Protein 1E5P (pdb70)

CATH classification: 2.40.128.20

Foldseek 3Di:
DQLQFDFKWWFKDFKQPLQLQDQVHQPVKTWGGDHADDSNQKKTWIWDQDPNHTDIDMWMWGADPVGWTWTAGQAIKTKHFPDDDNFKTWMWIWGHPVPDIMIIIIMGPQDHDDPVRVVVVVVVCVVRVTDPVRMDGSSVVPPDDD/DLQWDFKWWFKDFKQPLQLCDQVHQNPWTWGTDDADDNNQKKTWIWHADPNRTDIDMWMWGADPVQWTWTAGQAIKTKHFPDDDNFKTWMWIWGHPVPDIMIIIIMGPDDHQDPVSVVVVVVVCVVGVTDPVRMDRCPVSPPDDD/DQWDFKFWFKDFKQPLQCCDQQHQNVWTWTTDDAPDVNQKWTWTWHQHPNRTDIDIWMWGADPVQWTWTDGQAIKTKHFPDDDPFKTWMWIWGHPVPDIMTIIIIGPDDHQDPVSVVVVVVVCVVGVTDPVRMGRCPVVPPDDD/DPLQWFFKWWFKDFKQPLQCQPQPHQPVWTWTGDHADPSNQKKTWIWHQDPNHTDIDMWMWGADPVQWTWIAGQAIKTKHFPDDDNFKTWMWMWGHPVPDIMIIIIMGPQDHDDPVRVVVVVVVCVVGVTDPVRMDGNSVPPDDDD

Radius of gyration: 29.04 Å; Cα contacts (8 Å, |Δi|>4): 1253; chains: 4; bounding box: 62×61×69 Å

Solvent-accessible surface area: 28794 Å² total

B-factor: mean 30.27, std 10.99, range [14.24, 90.02]

Nearest PDB structures (foldseek):
  1e5p-assembly3_C  TM=9.994E-01  e=6.765E-25  Mesocricetus auratus
  3fiq-assembly1_A  TM=9.702E-01  e=1.154E-17  Rattus norvegicus
  1bj7-assembly1_A  TM=9.578E-01  e=1.195E-15  Bos taurus
  1gm6-assembly1_A  TM=9.105E-01  e=5.121E-13  Sus scrofa
  1pbo-assembly1_B  TM=7.123E-01  e=6.371E-13  Bos taurus

Secondary structure (DSSP, 8-state):
-GGG-EE-EEEEEE-SSGGGTSTT-TT--EEEEE---TTTT--EEEEEEETTEEEEEEE--EEBTTS-EEEESSSEEEEEEEEE-SSEEEEEEE--TTS-----EEEESSSPPPHHHHHHHHHHHHHTT--GGGEEE-GGG--S--/-TT-EE-EEEEEE-SSGGGTSTT-TT--EEEEE---TTTT--EEEEEEETTEEEEEEE--EE-TTS-EEEESSSEEEEEEEEE-SSEEEEEEE--TT------EEEESSSPPPHHHHHHHHHHHHHTT--GGGEEE-GGG--SB-/---EE-EEEEEE-SSGGGTSTT-TT--EEEEE---TTTT--EEEEEEETTEEEEEEE--EE-TTS-EEEESSSEEEEEEEEE-SSEEEEEEE--TT------EEEESSSPPPHHHHHHHHHHHHHTT--GGGEEE-GGG--S--/--S--EE-EEEEEE-SSGGGTSTT-TT--EEEEE---TTTT--EEEEEEETTEEEEEEE--EE-TTS-EEEESSSEEEEEEEEE-SSEEEEEEE--TTS-----EEEESSPPPPHHHHHHHHHHHHHTT--GGGEEE-GGG--S--

InterPro domains:
  IPR000566 Lipocalin/cytosolic fatty-acid binding domain [PF00061] (23-162)
  IPR002345 Lipocalin [PTHR11430] (5-160)
  IPR002448 Lipocalin, OBP-like [PR01173] (22-39)
  IPR002448 Lipocalin, OBP-like [PR01173] (41-52)
  IPR002448 Lipocalin, OBP-like [PR01173] (61-68)
  IPR002448 Lipocalin, OBP-like [PR01173] (88-98)
  IPR002448 Lipocalin, OBP-like [PR01173] (148-166)
  IPR012674 Calycin [G3DSA:2.40.128.20] (17-167)
  IPR012674 Calycin [SSF50814] (19-167)
  IPR022272 Lipocalin family conserved site [PS00213] (18-29)

Sequence (581 aa):
FAELQGKWYTIVIAADNLEKIEEGGPLRFYFRHIDCYKNCSEEITFYVITNNQCSKTTVIGYLKGNGTYETQFEGNNIFQPLYITSDKIFFTNKNDRAGQETNIVVAGKGNALTPEENEILVQFAHEKKIPVENILNILATDTCPEAELQGKWYTIVIAADNLEKIEEGGPLRFYFRHIDCYKNCSEEITFYVITNNQCSKTTVIGYLKGNGTYETQFEGNNIFQPLYITSDKIFFTNKNDRAGQETNIVVAGKGNALTPEENEILVQFAHEKKIPVENILNILATDTCPEELQGKWYTIVIAADNLEKIEEGGPLRFYFRHIDCYKNCSEEITFYVITNNQCSKTTVIGYLKGNGTYETQFEGNNIFQPLYITSDKIFFTNKNDRAGQETNIVVAGKGNALTPEENEILVQFAHEKKIPVENILNILATDTCPEFAELQGKWYTIVIAADNLEKIEEGGPLRFYFRHIDCYKNCSEEITFYVITNNQCSKTTVIGYLKGNGTYETQFEGNNIFQPLYITSDKIFFTNKNDRAGQETNIVVAGKGNALTPEENEILVQFAHEKKIPVENILNILATDTCPE

Structure (mmCIF, N/CA/C/O backbone):
data_1E5P
#
_entry.id   1E5P
#
_cell.length_a   64.050
_cell.length_b   48.920
_cell.length_c   123.547
_cell.angle_alpha   90.00
_cell.angle_beta   102.63
_cell.angle_gamma   90.00
#
_symmetry.space_group_name_H-M   'P 1 21 1'
#
loop_
_entity.id
_entity.type
_entity.pdbx_description
1 polymer APHRODISIN
2 water water
#
loop_
_atom_site.group_PDB
_atom_site.id
_atom_site.type_symbol
_atom_site.label_atom_id
_atom_site.label_alt_id
_atom_site.label_comp_id
_atom_site.label_asym_id
_atom_site.label_entity_id
_atom_site.label_seq_id
_atom_site.pdbx_PDB_ins_code
_atom_site.Cartn_x
_atom_site.Cartn_y
_atom_site.Cartn_z
_atom_site.occupancy
_atom_site.B_iso_or_equiv
_atom_site.auth_seq_id
_atom_site.auth_comp_id
_atom_site.auth_asym_id
_atom_site.auth_atom_id
_atom_site.pdbx_PDB_model_num
ATOM 1 N N . PHE A 1 3 ? -38.591 33.328 32.029 1.00 39.03 3 PHE A N 1
ATOM 2 C CA . PHE A 1 3 ? -39.286 33.050 33.328 1.00 38.39 3 PHE A CA 1
ATOM 3 C C . PHE A 1 3 ? -40.237 31.880 33.197 1.00 37.85 3 PHE A C 1
ATOM 4 O O A PHE A 1 3 ? -40.841 31.402 34.151 0.70 35.99 3 PHE A O 1
ATOM 12 N N . ALA A 1 4 ? -40.317 31.327 31.976 1.00 38.62 4 ALA A N 1
ATOM 13 C CA . ALA A 1 4 ? -41.186 30.164 31.740 1.00 38.91 4 ALA A CA 1
ATOM 14 C C . ALA A 1 4 ? -40.662 28.920 32.448 1.00 38.53 4 ALA A C 1
ATOM 15 O O . ALA A 1 4 ? -41.398 27.952 32.687 1.00 38.27 4 ALA A O 1
ATOM 17 N N . GLU A 1 5 ? -39.409 28.950 32.882 1.00 38.04 5 GLU A N 1
ATOM 18 C CA . GLU A 1 5 ? -38.721 27.903 33.602 1.00 38.77 5 GLU A CA 1
ATOM 19 C C . GLU A 1 5 ? -39.169 27.833 35.064 1.00 37.41 5 GLU A C 1
ATOM 20 O O . GLU A 1 5 ? -38.690 27.010 35.846 1.00 38.44 5 GLU A O 1
ATOM 26 N N . LEU A 1 6 ? -40.074 28.724 35.431 1.00 35.70 6 LEU A N 1
ATOM 27 C CA . LEU A 1 6 ? -40.604 28.798 36.781 1.00 34.00 6 LEU A CA 1
ATOM 28 C C . LEU A 1 6 ? -41.735 27.809 37.010 1.00 33.20 6 LEU A C 1
ATOM 29 O O . LEU A 1 6 ? -41.999 27.428 38.166 1.00 32.81 6 LEU A O 1
ATOM 34 N N . GLN A 1 7 ? -42.424 27.359 35.984 1.00 32.12 7 GLN A N 1
ATOM 35 C CA . GLN A 1 7 ? -43.556 26.445 36.096 1.00 31.91 7 GLN A CA 1
ATOM 36 C C . GLN A 1 7 ? -43.271 25.069 36.665 1.00 31.23 7 GLN A C 1
ATOM 37 O O . GLN A 1 7 ? -42.305 24.414 36.252 1.00 32.51 7 GLN A O 1
ATOM 43 N N . GLY A 1 8 ? -44.086 24.589 37.620 1.00 28.47 8 GLY A N 1
ATOM 44 C CA . GLY A 1 8 ? -43.958 23.272 38.189 1.00 25.08 8 GLY A CA 1
ATOM 45 C C . GLY A 1 8 ? -44.086 23.189 39.708 1.00 23.29 8 GLY A C 1
ATOM 46 O O . GLY A 1 8 ? -44.426 24.162 40.368 1.00 21.45 8 GLY A O 1
ATOM 47 N N . LYS A 1 9 ? -43.872 21.995 40.238 1.00 23.13 9 LYS A N 1
ATOM 48 C CA . LYS A 1 9 ? -43.938 21.741 41.681 1.00 22.88 9 LYS A CA 1
ATOM 49 C C . LYS A 1 9 ? -42.641 22.241 42.321 1.00 21.21 9 LYS A C 1
ATOM 50 O O . LYS A 1 9 ? -41.536 22.086 41.799 1.00 21.29 9 LYS A O 1
ATOM 56 N N . TRP A 1 10 ? -42.783 22.961 43.441 1.00 19.25 10 TRP A N 1
ATOM 57 C CA . TRP A 1 10 ? -41.624 23.501 44.141 1.00 18.81 10 TRP A CA 1
ATOM 58 C C . TRP A 1 10 ? -41.918 23.531 45.658 1.00 19.25 10 TRP A C 1
ATOM 59 O O . TRP A 1 10 ? -43.085 23.620 46.037 1.00 19.24 10 TRP A O 1
ATOM 70 N N . TYR A 1 11 ? -40.843 23.437 46.421 1.00 19.76 11 TYR A N 1
ATOM 71 C CA . TYR A 1 11 ? -40.895 23.543 47.872 1.00 19.70 11 TYR A CA 1
ATOM 72 C C . TYR A 1 11 ? -39.955 24.665 48.321 1.00 20.03 11 TYR A C 1
ATOM 73 O O . TYR A 1 11 ? -39.012 24.991 47.625 1.00 19.82 11 TYR A O 1
ATOM 82 N N . THR A 1 12 ? -40.240 25.283 49.472 1.00 19.24 12 THR A N 1
ATOM 83 C CA . THR A 1 12 ? -39.294 26.270 50.006 1.00 18.59 12 THR A CA 1
ATOM 84 C C . THR A 1 12 ? -38.169 25.508 50.722 1.00 19.01 12 THR A C 1
ATOM 85 O O . THR A 1 12 ? -38.447 24.692 51.618 1.00 19.24 12 THR A O 1
ATOM 89 N N . ILE A 1 13 ? -36.936 25.754 50.272 1.00 18.73 13 ILE A N 1
ATOM 90 C CA . ILE A 1 13 ? -35.811 25.067 50.928 1.00 19.91 13 ILE A CA 1
ATOM 91 C C . ILE A 1 13 ? -35.228 25.989 52.001 1.00 19.97 13 ILE A C 1
ATOM 92 O O . ILE A 1 13 ? -35.028 25.584 53.153 1.00 21.65 13 ILE A O 1
ATOM 97 N N . VAL A 1 14 ? -34.918 27.221 51.624 1.00 19.80 14 VAL A N 1
ATOM 98 C CA . VAL A 1 14 ? -34.329 28.178 52.582 1.00 20.22 14 VAL A CA 1
ATOM 99 C C . VAL A 1 14 ? -34.933 29.555 52.341 1.00 19.74 14 VAL A C 1
ATOM 100 O O . VAL A 1 14 ? -35.350 29.865 51.219 1.00 20.52 14 VAL A O 1
ATOM 106 N N . ILE A 1 15 ? -35.015 30.377 53.392 1.00 19.51 15 ILE A N 1
ATOM 107 C CA . ILE A 1 15 ? -35.418 31.749 53.275 1.00 19.70 15 ILE A CA 1
ATOM 108 C C . ILE A 1 15 ? -34.426 32.587 54.119 1.00 19.64 15 ILE A C 1
ATOM 109 O O . ILE A 1 15 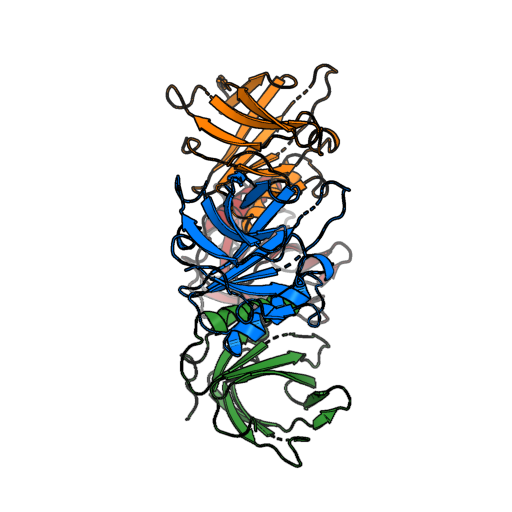? -34.123 32.096 55.218 1.00 19.51 15 ILE A O 1
ATOM 114 N N . ALA A 1 16 ? -33.941 33.662 53.577 1.00 19.03 16 ALA A N 1
ATOM 115 C CA . ALA A 1 16 ? -33.056 34.575 54.326 1.00 19.99 16 ALA A CA 1
ATOM 116 C C . ALA A 1 16 ? -33.710 35.954 54.345 1.00 19.72 16 ALA A C 1
ATOM 117 O O . ALA A 1 16 ? -34.303 36.340 53.326 1.00 20.30 16 ALA A O 1
ATOM 119 N N . ALA A 1 17 ? -33.658 36.702 55.439 1.00 18.60 17 ALA A N 1
ATOM 120 C CA . ALA A 1 17 ? -34.285 38.022 55.454 1.00 19.67 17 ALA A CA 1
ATOM 121 C C . ALA A 1 17 ? -33.513 38.958 56.391 1.00 20.69 17 ALA A C 1
ATOM 122 O O . ALA A 1 17 ? -32.975 38.480 57.399 1.00 21.60 17 ALA A O 1
ATOM 124 N N . ASP A 1 18 ? -33.574 40.243 56.079 1.00 21.10 18 ASP A N 1
ATOM 125 C CA . ASP A 1 18 ? -32.900 41.220 56.972 1.00 21.71 18 ASP A CA 1
ATOM 126 C C . ASP A 1 18 ? -33.687 41.415 58.248 1.00 21.84 18 ASP A C 1
ATOM 127 O O A ASP A 1 18 ? -33.070 41.736 59.299 0.50 20.60 18 ASP A O 1
ATOM 132 N N . ASN A 1 19 ? -35.002 41.254 58.259 1.00 21.63 19 ASN A N 1
ATOM 133 C CA . ASN A 1 19 ? -35.833 41.340 59.476 1.00 21.67 19 ASN A CA 1
ATOM 134 C C . ASN A 1 19 ? -36.184 39.906 59.831 1.00 22.04 19 ASN A C 1
ATOM 135 O O . ASN A 1 19 ? -37.157 39.297 59.370 1.00 22.06 19 ASN A O 1
ATOM 140 N N . LEU A 1 20 ? -35.373 39.296 60.699 1.00 22.06 20 LEU A N 1
ATOM 141 C CA . LEU A 1 20 ? -35.485 37.854 60.952 1.00 22.65 20 LEU A CA 1
ATOM 142 C C . LEU A 1 20 ? -36.808 37.410 61.493 1.00 21.84 20 LEU A C 1
ATOM 143 O O . LEU A 1 20 ? -37.314 36.318 61.138 1.00 22.35 20 LEU A O 1
ATOM 148 N N . GLU A 1 21 ? -37.473 38.238 62.319 1.00 20.93 21 GLU A N 1
ATOM 149 C CA . GLU A 1 21 ? -38.735 37.830 62.902 1.00 22.55 21 GLU A CA 1
ATOM 150 C C . GLU A 1 21 ? -39.798 37.570 61.833 1.00 21.84 21 GLU A C 1
ATOM 151 O O . GLU A 1 21 ? -40.721 36.806 62.081 1.00 22.39 21 GLU A O 1
ATOM 157 N N . LYS A 1 22 ? -39.657 38.176 60.652 1.00 21.04 22 LYS A N 1
ATOM 158 C CA . LYS A 1 22 ? -40.652 37.959 59.600 1.00 20.43 22 LYS A CA 1
ATOM 159 C C . LYS A 1 22 ? -40.681 36.527 59.073 1.00 20.63 22 LYS A C 1
ATOM 160 O O . LYS A 1 22 ? -41.707 36.072 58.524 1.00 20.76 22 LYS A O 1
ATOM 166 N N . ILE A 1 23 ? -39.566 35.807 59.198 1.00 18.75 23 ILE A N 1
ATOM 167 C CA . ILE A 1 23 ? -39.443 34.481 58.599 1.00 19.03 23 ILE A CA 1
ATOM 168 C C . ILE A 1 23 ? -39.260 33.356 59.600 1.00 19.84 23 ILE A C 1
ATOM 169 O O . ILE A 1 23 ? -39.168 32.180 59.209 1.00 19.02 23 ILE A O 1
ATOM 174 N N . GLU A 1 24 ? -39.174 33.726 60.893 1.00 20.79 24 GLU A N 1
ATOM 175 C CA . GLU A 1 24 ? -39.129 32.634 61.889 1.00 21.99 24 GLU A CA 1
ATOM 176 C C . GLU A 1 24 ? -40.517 32.026 62.052 1.00 21.57 24 GLU A C 1
ATOM 177 O O . GLU A 1 24 ? -41.499 32.505 61.477 1.00 21.68 24 GLU A O 1
ATOM 185 N N . GLU A 1 25 ? -40.606 30.939 62.815 1.00 22.23 25 GLU A N 1
ATOM 186 C CA . GLU A 1 25 ? -41.924 30.349 63.100 1.00 24.59 25 GLU A CA 1
ATOM 187 C C . GLU A 1 25 ? -42.808 31.471 63.679 1.00 25.46 25 GLU A C 1
ATOM 188 O O A GLU A 1 25 ? -42.376 32.244 64.516 0.50 24.61 25 GLU A O 1
ATOM 194 N N . GLY A 1 26 ? -44.021 31.578 63.169 1.00 27.91 26 GLY A N 1
ATOM 195 C CA . GLY A 1 26 ? -44.964 32.590 63.593 1.00 27.33 26 GLY A CA 1
ATOM 196 C C . GLY A 1 26 ? -44.943 33.840 62.725 1.00 25.89 26 GLY A C 1
ATOM 197 O O A GLY A 1 26 ? -45.852 34.661 62.773 0.50 24.40 26 GLY A O 1
ATOM 198 N N . GLY A 1 27 ? -43.889 33.963 61.899 1.00 23.89 27 GLY A N 1
ATOM 199 C CA . GLY A 1 27 ? -43.724 35.154 61.079 1.00 21.89 27 GLY A CA 1
ATOM 200 C C . GLY A 1 27 ? -44.592 35.077 59.837 1.00 20.43 27 GLY A C 1
ATOM 201 O O . GLY A 1 27 ? -44.809 34.005 59.284 1.00 21.48 27 GLY A O 1
ATOM 202 N N . PRO A 1 28 ? -45.039 36.228 59.355 1.00 19.64 28 PRO A N 1
ATOM 203 C CA . PRO A 1 28 ? -45.955 36.282 58.234 1.00 19.52 28 PRO A CA 1
ATOM 204 C C . PRO A 1 28 ? -45.341 35.948 56.883 1.00 19.20 28 PRO A C 1
ATOM 205 O O . PRO A 1 28 ? -46.119 35.711 55.948 1.00 20.60 28 PRO A O 1
ATOM 209 N N . LEU A 1 29 ? -44.019 35.970 56.770 1.00 18.09 29 LEU A N 1
ATOM 210 C CA . LEU A 1 29 ? -43.359 35.717 55.475 1.00 17.96 29 LEU A CA 1
ATOM 211 C C . LEU A 1 29 ? -42.669 34.364 55.422 1.00 16.78 29 LEU A C 1
ATOM 212 O O . LEU A 1 29 ? -41.864 34.119 54.524 1.00 16.79 29 LEU A O 1
ATOM 217 N N . ARG A 1 30 ? -42.989 33.495 56.388 1.00 15.74 30 ARG A N 1
ATOM 218 C CA . ARG A 1 30 ? -42.440 32.138 56.377 1.00 17.02 30 ARG A CA 1
ATOM 219 C C . ARG A 1 30 ? -43.417 31.272 55.573 1.00 18.15 30 ARG A C 1
ATOM 220 O O . ARG A 1 30 ? -44.442 30.843 56.060 1.00 20.78 30 ARG A O 1
ATOM 228 N N . PHE A 1 31 ? -43.087 31.075 54.303 1.00 18.41 31 PHE A N 1
ATOM 229 C CA . PHE A 1 31 ? -44.066 30.347 53.478 1.00 18.98 31 PHE A CA 1
ATOM 230 C C . PHE A 1 31 ? -43.414 29.145 52.826 1.00 18.22 31 PHE A C 1
ATOM 231 O O . PHE A 1 31 ? -42.200 29.086 52.590 1.00 18.77 31 PHE A O 1
ATOM 239 N N . TYR A 1 32 ? -44.300 28.179 52.610 1.00 16.28 32 TYR A N 1
ATOM 240 C CA . TYR A 1 32 ? -43.907 26.881 52.102 1.00 16.38 32 TYR A CA 1
ATOM 241 C C . TYR A 1 32 ? -44.500 26.682 50.698 1.00 16.10 32 TYR A C 1
ATOM 242 O O . TYR A 1 32 ? -45.691 26.409 50.553 1.00 15.76 32 TYR A O 1
ATOM 251 N N . PHE A 1 33 ? -43.628 26.856 49.687 1.00 16.44 33 PHE A N 1
ATOM 252 C CA . PHE A 1 33 ? -44.125 26.669 48.321 1.00 16.73 33 PHE A CA 1
ATOM 253 C C . PHE A 1 33 ? -44.747 25.291 48.100 1.00 16.77 33 PHE A C 1
ATOM 254 O O . PHE A 1 33 ? -44.374 24.304 48.727 1.00 16.49 33 PHE A O 1
ATOM 262 N N . ARG A 1 34 ? -45.679 25.250 47.134 1.00 16.82 34 ARG A N 1
ATOM 263 C CA . ARG A 1 34 ? -46.195 23.992 46.618 1.00 17.05 34 ARG A CA 1
ATOM 264 C C . ARG A 1 34 ? -46.148 23.992 45.081 1.00 18.39 34 ARG A C 1
ATOM 265 O O . ARG A 1 34 ? -45.828 22.932 44.519 1.00 19.68 34 ARG A O 1
ATOM 273 N N . HIS A 1 35 ? -46.397 25.123 44.422 1.00 16.83 35 HIS A N 1
ATOM 274 C CA . HIS A 1 35 ? -46.441 25.038 42.939 1.00 18.19 35 HIS A CA 1
ATOM 275 C C . HIS A 1 35 ? -46.412 26.430 42.354 1.00 17.94 35 HIS A C 1
ATOM 276 O O . HIS A 1 35 ? -46.788 27.389 43.035 1.00 17.96 35 HIS A O 1
ATOM 283 N N . ILE A 1 36 ? -45.927 26.546 41.110 1.00 18.10 36 ILE A N 1
ATOM 284 C CA . ILE A 1 36 ? -45.957 27.803 40.392 1.00 18.04 36 ILE A CA 1
ATOM 285 C C . ILE A 1 36 ? -46.573 27.469 39.008 1.00 18.55 36 ILE A C 1
ATOM 286 O O . ILE A 1 36 ? -46.153 26.478 38.428 1.00 20.35 36 ILE A O 1
ATOM 291 N N . ASP A 1 37 ? -47.572 28.240 38.632 1.00 18.98 37 ASP A N 1
ATOM 292 C CA . ASP A 1 37 ? -48.183 28.044 37.287 1.00 20.12 37 ASP A CA 1
ATOM 293 C C . ASP A 1 37 ? -47.957 29.349 36.539 1.00 21.04 37 ASP A C 1
ATOM 294 O O . ASP A 1 37 ? -48.229 30.416 37.097 1.00 22.11 37 ASP A O 1
ATOM 299 N N . CYS A 1 38 ? -47.483 29.258 35.300 1.00 21.43 38 CYS A N 1
ATOM 300 C CA . CYS A 1 38 ? -47.215 30.442 34.496 1.00 22.16 38 CYS A CA 1
ATOM 301 C C . CYS A 1 38 ? -48.280 30.636 33.414 1.00 23.43 38 CYS A C 1
ATOM 302 O O . CYS A 1 38 ? -48.747 29.631 32.869 1.00 24.13 38 CYS A O 1
ATOM 305 N N . TYR A 1 39 ? -48.703 31.874 33.232 1.00 23.06 39 TYR A N 1
ATOM 306 C CA . TYR A 1 39 ? -49.655 32.222 32.187 1.00 24.02 39 TYR A CA 1
ATOM 307 C C . TYR A 1 39 ? -49.111 33.347 31.329 1.00 24.68 39 TYR A C 1
ATOM 308 O O . TYR A 1 39 ? -48.402 34.230 31.806 1.00 24.24 39 TYR A O 1
ATOM 317 N N . LYS A 1 40 ? -49.436 33.339 30.036 1.00 26.21 40 LYS A N 1
ATOM 318 C CA . LYS A 1 40 ? -49.065 34.421 29.115 1.00 28.84 40 LYS A CA 1
ATOM 319 C C . LYS A 1 40 ? -47.551 34.627 29.138 1.00 29.17 40 LYS A C 1
ATOM 320 O O . LYS A 1 40 ? -47.056 35.716 29.457 1.00 28.93 40 LYS A O 1
ATOM 326 N N . ASN A 1 41 ? -46.741 33.655 28.692 1.00 30.44 41 ASN A N 1
ATOM 327 C CA . ASN A 1 41 ? -45.271 33.661 28.698 1.00 32.51 41 ASN A CA 1
ATOM 328 C C . ASN A 1 41 ? -44.760 34.121 30.074 1.00 31.90 41 ASN A C 1
ATOM 329 O O A ASN A 1 41 ? -43.825 34.933 30.182 0.50 31.84 41 ASN A O 1
ATOM 334 N N . CYS A 1 42 ? -45.290 33.543 31.110 1.00 31.09 42 CYS A N 1
ATOM 335 C CA . CYS A 1 42 ? -45.094 33.765 32.507 1.00 29.31 42 CYS A CA 1
ATOM 336 C C . CYS A 1 42 ? -45.219 35.221 32.930 1.00 28.24 42 CYS A C 1
ATOM 337 O O . CYS A 1 42 ? -44.651 35.607 33.976 1.00 29.46 42 CYS A O 1
ATOM 340 N N . SER A 1 43 ? -46.040 36.034 32.258 1.00 25.92 43 SER A N 1
ATOM 341 C CA . SER A 1 43 ? -46.275 37.409 32.701 1.00 25.22 43 SER A CA 1
ATOM 342 C C . SER A 1 43 ? -47.255 37.436 33.878 1.00 23.79 43 SER A C 1
ATOM 343 O O . SER A 1 43 ? -47.426 38.457 34.556 1.00 23.62 43 SER A O 1
ATOM 346 N N . GLU A 1 44 ? -47.941 36.326 34.097 1.00 22.61 44 GLU A N 1
ATOM 347 C CA . GLU A 1 44 ? -48.790 36.168 35.299 1.00 22.98 44 GLU A CA 1
ATOM 348 C C . GLU A 1 44 ? -48.256 34.888 35.966 1.00 24.38 44 GLU A C 1
ATOM 349 O O . GLU A 1 44 ? -48.179 33.876 35.255 1.00 24.78 44 GLU A O 1
ATOM 363 N N . GLU A 1 46 ? -48.888 32.361 39.007 1.00 24.84 46 GLU A N 1
ATOM 364 C CA . GLU A 1 46 ? -49.692 31.989 40.164 1.00 24.11 46 GLU A CA 1
ATOM 365 C C . GLU A 1 46 ? -48.856 31.135 41.109 1.00 22.82 46 GLU A C 1
ATOM 366 O O . GLU A 1 46 ? -48.289 30.132 40.699 1.00 23.67 46 GLU A O 1
ATOM 372 N N . ILE A 1 47 ? -48.833 31.523 42.384 1.00 21.46 47 ILE A N 1
ATOM 373 C CA . ILE A 1 47 ? -48.014 30.773 43.340 1.00 21.18 47 ILE A CA 1
ATOM 374 C C . ILE A 1 47 ? -48.953 30.116 44.353 1.00 18.61 47 ILE A C 1
ATOM 375 O O . ILE A 1 47 ? -49.799 30.830 44.886 1.00 18.37 47 ILE A O 1
ATOM 380 N N . THR A 1 48 ? -48.794 28.815 44.535 1.00 17.67 48 THR A N 1
ATOM 381 C CA . THR A 1 48 ? -49.621 28.089 45.527 1.00 16.78 48 THR A CA 1
ATOM 382 C C . THR A 1 48 ? -48.647 27.723 46.667 1.00 17.23 48 THR A C 1
ATOM 383 O O . THR A 1 48 ? -47.573 27.236 46.364 1.00 16.36 48 THR A O 1
ATOM 387 N N . PHE A 1 49 ? -49.078 28.011 47.880 1.00 16.64 49 PHE A N 1
ATOM 388 C CA . PHE A 1 49 ? -48.174 27.783 49.011 1.00 16.21 49 PHE A CA 1
ATOM 389 C C . PHE A 1 49 ? -48.970 27.656 50.295 1.00 16.17 49 PHE A C 1
ATOM 390 O O . PHE A 1 49 ? -50.172 27.960 50.345 1.00 16.35 49 PHE A O 1
ATOM 398 N N . TYR A 1 50 ? -48.267 27.176 51.317 1.00 15.96 50 TYR A N 1
ATOM 399 C CA . TYR A 1 50 ? -48.883 27.131 52.640 1.00 15.31 50 TYR A CA 1
ATOM 400 C C . TYR A 1 50 ? -48.205 28.156 53.565 1.00 15.67 50 TYR A C 1
ATOM 401 O O . TYR A 1 50 ? -47.010 28.444 53.441 1.00 15.58 50 TYR A O 1
ATOM 410 N N . VAL A 1 51 ? -49.011 28.697 54.454 1.00 15.84 51 VAL A N 1
ATOM 411 C CA . VAL A 1 51 ? -48.492 29.473 55.591 1.00 16.08 51 VAL A CA 1
ATOM 412 C C . VAL A 1 51 ? -49.249 28.949 56.829 1.00 16.58 51 VAL A C 1
ATOM 413 O O . VAL A 1 51 ? -50.338 28.404 56.689 1.00 16.53 51 VAL A O 1
ATOM 417 N N . ILE A 1 52 ? -48.645 29.113 58.010 1.00 17.89 52 ILE A N 1
ATOM 418 C CA . ILE A 1 52 ? -49.397 28.740 59.220 1.00 19.73 52 ILE A CA 1
ATOM 419 C C . ILE A 1 52 ? -50.046 30.014 59.753 1.00 20.42 52 ILE A C 1
ATOM 420 O O . ILE A 1 52 ? -49.339 31.006 59.996 1.00 22.21 52 ILE A O 1
ATOM 425 N N . THR A 1 53 ? -51.348 29.980 59.889 1.00 20.79 53 THR A N 1
ATOM 426 C CA . THR A 1 53 ? -52.112 31.128 60.408 1.00 23.35 53 THR A CA 1
ATOM 427 C C . THR A 1 53 ? -53.051 30.611 61.492 1.00 23.47 53 THR A C 1
ATOM 428 O O . THR A 1 53 ? -53.741 29.619 61.271 1.00 22.62 53 THR A O 1
ATOM 432 N N . ASN A 1 54 ? -53.049 31.253 62.657 1.00 25.00 54 ASN A N 1
ATOM 433 C CA . ASN A 1 54 ? -53.897 30.794 63.782 1.00 25.51 54 ASN A CA 1
ATOM 434 C C . ASN A 1 54 ? -53.639 29.312 64.089 1.00 24.86 54 ASN A C 1
ATOM 435 O O . ASN A 1 54 ? -54.578 28.528 64.287 1.00 25.15 54 ASN A O 1
ATOM 440 N N . ASN A 1 55 ? -52.371 28.945 64.079 1.00 23.73 55 ASN A N 1
ATOM 441 C CA . ASN A 1 55 ? -51.840 27.631 64.314 1.00 23.04 55 ASN A CA 1
ATOM 442 C C . ASN A 1 55 ? -52.396 26.552 63.396 1.00 21.40 55 ASN A C 1
ATOM 443 O O . ASN A 1 55 ? -52.387 25.369 63.743 1.00 21.19 55 ASN A O 1
ATOM 448 N N . GLN A 1 56 ? -52.839 26.924 62.183 1.00 20.74 56 GLN A N 1
ATOM 449 C CA . GLN A 1 56 ? -53.340 25.893 61.258 1.00 20.46 56 GLN A CA 1
ATOM 450 C C . GLN A 1 56 ? -52.719 26.099 59.877 1.00 19.82 56 GLN A C 1
ATOM 451 O O . GLN A 1 56 ? -52.380 27.249 59.541 1.00 19.33 56 GLN A O 1
ATOM 457 N N . CYS A 1 57 ? -52.544 25.008 59.152 1.00 19.16 57 CYS A N 1
ATOM 458 C CA . CYS A 1 57 ? -52.022 25.110 57.784 1.00 20.13 57 CYS A CA 1
ATOM 459 C C . CYS A 1 57 ? -53.074 25.798 56.917 1.00 20.77 57 CYS A C 1
ATOM 460 O O . CYS A 1 57 ? -54.224 25.352 56.894 1.00 22.60 57 CYS A O 1
ATOM 463 N N . SER A 1 58 ? -52.648 26.812 56.183 1.00 19.09 58 SER A N 1
ATOM 464 C CA . SER A 1 58 ? -53.573 27.580 55.351 1.00 19.19 58 SER A CA 1
ATOM 465 C C . SER A 1 58 ? -53.039 27.600 53.914 1.00 18.19 58 SER A C 1
ATOM 466 O O . SER A 1 58 ? -52.061 28.283 53.630 1.00 17.76 58 SER A O 1
ATOM 470 N N . LYS A 1 59 ? -53.684 26.798 53.076 1.00 18.73 59 LYS A N 1
ATOM 471 C CA . LYS A 1 59 ? -53.275 26.701 51.658 1.00 18.07 59 LYS A CA 1
ATOM 472 C C . LYS A 1 59 ? -53.743 27.974 50.966 1.00 17.83 59 LYS A C 1
ATOM 473 O O . LYS A 1 59 ? -54.893 28.402 51.154 1.00 17.34 59 LYS A O 1
ATOM 479 N N . THR A 1 60 ? -52.856 28.577 50.191 1.00 17.12 60 THR A N 1
ATOM 480 C CA . THR A 1 60 ? -53.081 29.885 49.627 1.00 16.83 60 THR A CA 1
ATOM 481 C C . THR A 1 60 ? -52.625 29.999 48.184 1.00 17.08 60 THR A C 1
ATOM 482 O O . THR A 1 60 ? -51.681 29.321 47.783 1.00 17.22 60 THR A O 1
ATOM 486 N N . THR A 1 61 ? -53.343 30.836 47.414 1.00 17.19 61 THR A N 1
ATOM 487 C CA . THR A 1 61 ? -52.857 31.148 46.074 1.00 16.78 61 THR A CA 1
ATOM 488 C C . THR A 1 61 ? -52.791 32.674 45.936 1.00 17.47 61 THR A C 1
ATOM 489 O O . THR A 1 61 ? -53.655 33.395 46.461 1.00 19.56 61 THR A O 1
ATOM 493 N N . VAL A 1 62 ? -51.747 33.166 45.293 1.00 17.35 62 VAL A N 1
ATOM 494 C CA . VAL A 1 62 ? -51.627 34.576 44.968 1.00 18.35 62 VAL A CA 1
ATOM 495 C C . VAL A 1 62 ? -51.128 34.650 43.508 1.00 19.24 62 VAL A C 1
ATOM 496 O O . VAL A 1 62 ? -50.594 33.666 42.990 1.00 19.42 62 VAL A O 1
ATOM 500 N N . ILE A 1 63 ? -51.341 35.788 42.884 1.00 19.00 63 ILE A N 1
ATOM 501 C CA . ILE A 1 63 ? -50.863 35.991 41.517 1.00 20.08 63 ILE A CA 1
ATOM 502 C C . ILE A 1 63 ? -49.784 37.072 41.466 1.00 19.68 63 ILE A C 1
ATOM 503 O O . ILE A 1 63 ? -49.996 38.147 42.027 1.00 20.82 63 ILE A O 1
ATOM 508 N N . GLY A 1 64 ? -48.648 36.763 40.860 1.00 19.25 64 GLY A N 1
ATOM 509 C CA . GLY A 1 64 ? -47.591 37.750 40.665 1.00 17.54 64 GLY A CA 1
ATOM 510 C C . GLY A 1 64 ? -47.754 38.296 39.222 1.00 18.75 64 GLY A C 1
ATOM 511 O O . GLY A 1 64 ? -47.900 37.502 38.289 1.00 19.72 64 GLY A O 1
ATOM 512 N N . TYR A 1 65 ? -47.679 39.597 39.105 1.00 18.95 65 TYR A N 1
ATOM 513 C CA . TYR A 1 65 ? -47.865 40.274 37.816 1.00 19.02 65 TYR A CA 1
ATOM 514 C C . TYR A 1 65 ? -46.553 40.902 37.379 1.00 18.26 65 TYR A C 1
ATOM 515 O O . TYR A 1 65 ? -46.019 41.751 38.079 1.00 18.62 65 TYR A O 1
ATOM 524 N N . LEU A 1 66 ? -46.056 40.502 36.217 1.00 18.30 66 LEU A N 1
ATOM 525 C CA . LEU A 1 66 ? -44.802 40.980 35.682 1.00 17.92 66 LEU A CA 1
ATOM 526 C C . LEU A 1 66 ? -44.931 42.418 35.191 1.00 17.96 66 LEU A C 1
ATOM 527 O O . LEU A 1 66 ? -45.882 42.739 34.461 1.00 19.88 66 LEU A O 1
ATOM 532 N N . LYS A 1 67 ? -43.957 43.253 35.553 1.00 17.47 67 LYS A N 1
ATOM 533 C CA . LYS A 1 67 ? -43.962 44.663 35.194 1.00 16.46 67 LYS A CA 1
ATOM 534 C C . LYS A 1 67 ? -42.892 44.918 34.135 1.00 17.54 67 LYS A C 1
ATOM 535 O O . LYS A 1 67 ? -42.021 44.067 33.867 1.00 18.93 67 LYS A O 1
ATOM 541 N N . GLY A 1 68 ? -42.868 46.121 33.576 1.00 17.52 68 GLY A N 1
ATOM 542 C CA . GLY A 1 68 ? -41.906 46.446 32.516 1.00 18.92 68 GLY A CA 1
ATOM 543 C C . GLY A 1 68 ? -40.466 46.344 32.978 1.00 19.38 68 GLY A C 1
ATOM 544 O O . GLY A 1 68 ? -39.567 46.010 32.214 1.00 20.16 68 GLY A O 1
ATOM 545 N N . ASN A 1 69 ? -40.234 46.601 34.279 1.00 19.80 69 ASN A N 1
ATOM 546 C CA . ASN A 1 69 ? -38.888 46.551 34.859 1.00 19.73 69 ASN A CA 1
ATOM 547 C C . ASN A 1 69 ? -38.412 45.133 35.119 1.00 20.68 69 ASN A C 1
ATOM 548 O O . ASN A 1 69 ? -37.314 44.910 35.666 1.00 22.58 69 ASN A O 1
ATOM 553 N N . GLY A 1 70 ? -39.217 44.114 34.787 1.00 19.61 70 GLY A N 1
ATOM 554 C CA . GLY A 1 70 ? -38.835 42.727 34.909 1.00 21.14 70 GLY A CA 1
ATOM 555 C C . GLY A 1 70 ? -39.054 42.114 36.285 1.00 20.90 70 GLY A C 1
ATOM 556 O O . GLY A 1 70 ? -38.576 40.991 36.566 1.00 22.28 70 GLY A O 1
ATOM 557 N N . THR A 1 71 ? -39.737 42.854 37.138 1.00 19.09 71 THR A N 1
ATOM 558 C CA . THR A 1 71 ? -40.086 42.315 38.458 1.00 19.36 71 THR A CA 1
ATOM 559 C C . THR A 1 71 ? -41.561 41.895 38.444 1.00 19.52 71 THR A C 1
ATOM 560 O O . THR A 1 71 ? -42.351 42.323 37.600 1.00 19.55 71 THR A O 1
ATOM 564 N N . TYR A 1 72 ? -41.915 41.068 39.422 1.00 17.89 72 TYR A N 1
ATOM 565 C CA . TYR A 1 72 ? -43.278 40.651 39.647 1.00 17.96 72 TYR A CA 1
ATOM 566 C C . TYR A 1 72 ? -43.797 41.346 40.931 1.00 17.85 72 TYR A C 1
ATOM 567 O O . TYR A 1 72 ? -43.016 41.499 41.877 1.00 19.76 72 TYR A O 1
ATOM 576 N N . GLU A 1 73 ? -45.026 41.783 40.907 1.00 16.76 73 GLU A N 1
ATOM 577 C CA . GLU A 1 73 ? -45.677 42.359 42.068 1.00 17.83 73 GLU A CA 1
ATOM 578 C C . GLU A 1 73 ? -46.856 41.487 42.481 1.00 19.17 73 GLU A C 1
ATOM 579 O O . GLU A 1 73 ? -47.605 40.975 41.657 1.00 19.58 73 GLU A O 1
ATOM 585 N N . THR A 1 74 ? -47.002 41.281 43.785 1.00 19.41 74 THR A N 1
ATOM 586 C CA . THR A 1 74 ? -48.092 40.526 44.365 1.00 20.25 74 THR A CA 1
ATOM 587 C C . THR A 1 74 ? -48.454 41.098 45.746 1.00 18.54 74 THR A C 1
ATOM 588 O O . THR A 1 74 ? -47.590 41.596 46.463 1.00 19.23 74 THR A O 1
ATOM 592 N N . GLN A 1 75 ? -49.745 41.057 46.060 1.00 17.80 75 GLN A N 1
ATOM 593 C CA . GLN A 1 75 ? -50.213 41.523 47.360 1.00 18.78 75 GLN A CA 1
ATOM 594 C C . GLN A 1 75 ? -50.344 40.313 48.278 1.00 19.75 75 GLN A C 1
ATOM 595 O O . GLN A 1 75 ? -51.080 39.369 47.981 1.00 19.74 75 GLN A O 1
ATOM 601 N N . PHE A 1 76 ? -49.565 40.298 49.365 1.00 18.83 76 PHE A N 1
ATOM 602 C CA . PHE A 1 76 ? -49.645 39.224 50.349 1.00 17.92 76 PHE A CA 1
ATOM 603 C C . PHE A 1 76 ? -48.866 39.699 51.585 1.00 16.89 76 PHE A C 1
ATOM 604 O O . PHE A 1 76 ? -47.672 39.968 51.455 1.00 18.36 76 PHE A O 1
ATOM 612 N N . GLU A 1 77 ? -49.575 39.921 52.690 1.00 17.15 77 GLU A N 1
ATOM 613 C CA . GLU A 1 77 ? -48.881 40.421 53.884 1.00 18.43 77 GLU A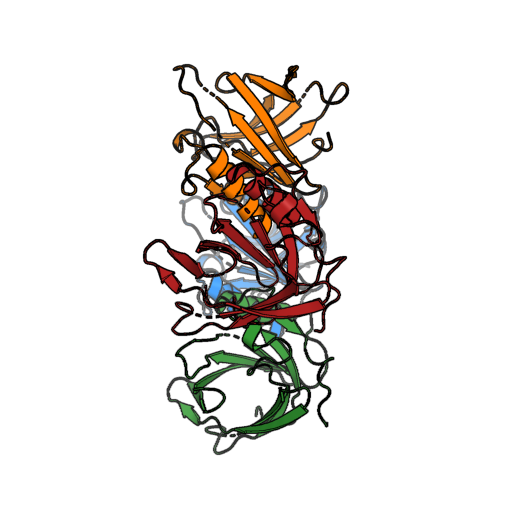 CA 1
ATOM 614 C C . GLU A 1 77 ? -48.157 41.722 53.544 1.00 19.32 77 GLU A C 1
ATOM 615 O O . GLU A 1 77 ? -47.039 41.995 53.997 1.00 19.99 77 GLU A O 1
ATOM 621 N N . GLY A 1 78 ? -48.842 42.577 52.770 1.00 18.87 78 GLY A N 1
ATOM 622 C CA . GLY A 1 78 ? -48.240 43.808 52.284 1.00 19.85 78 GLY A CA 1
ATOM 623 C C . GLY A 1 78 ? -47.967 43.691 50.772 1.00 19.33 78 GLY A C 1
ATOM 624 O O . GLY A 1 78 ? -48.474 42.802 50.068 1.00 20.13 78 GLY A O 1
ATOM 625 N N . ASN A 1 79 ? -47.134 44.607 50.300 1.00 18.25 79 ASN A N 1
ATOM 626 C CA . ASN A 1 79 ? -46.842 44.622 48.841 1.00 18.02 79 ASN A CA 1
ATOM 627 C C . ASN A 1 79 ? -45.510 43.940 48.618 1.00 19.21 79 ASN A C 1
ATOM 628 O O . ASN A 1 79 ? -44.541 44.278 49.323 1.00 20.12 79 ASN A O 1
ATOM 633 N N . ASN A 1 80 ? -45.430 43.010 47.668 1.00 17.29 80 ASN A N 1
ATOM 634 C CA . ASN A 1 80 ? -44.196 42.291 47.382 1.00 17.01 80 ASN A CA 1
ATOM 635 C C . ASN A 1 80 ? -43.678 42.599 45.982 1.00 16.93 80 ASN A C 1
ATOM 636 O O . ASN A 1 80 ? -44.526 42.708 45.066 1.00 17.22 80 ASN A O 1
ATOM 641 N N . ILE A 1 81 ? -42.370 42.753 45.860 1.00 15.41 81 ILE A N 1
ATOM 642 C CA . ILE A 1 81 ? -41.744 43.005 44.535 1.00 17.33 81 ILE A CA 1
ATOM 643 C C . ILE A 1 81 ? -40.667 41.928 44.436 1.00 17.90 81 ILE A C 1
ATOM 644 O O . ILE A 1 81 ? -39.709 41.937 45.227 1.00 18.41 81 ILE A O 1
ATOM 649 N N . PHE A 1 82 ? -40.839 40.961 43.520 1.00 17.87 82 PHE A N 1
ATOM 650 C CA . PHE A 1 82 ? -39.884 39.868 43.492 1.00 19.20 82 PHE A CA 1
ATOM 651 C C . PHE A 1 82 ? -39.423 39.508 42.087 1.00 19.96 82 PHE A C 1
ATOM 652 O O . PHE A 1 82 ? -40.031 39.899 41.087 1.00 19.42 82 PHE A O 1
ATOM 660 N N . GLN A 1 83 ? -38.306 38.782 42.053 1.00 19.71 83 GLN A N 1
ATOM 661 C CA . GLN A 1 83 ? -37.852 38.298 40.722 1.00 23.55 83 GLN A CA 1
ATOM 662 C C . GLN A 1 83 ? -36.822 37.216 40.931 1.00 23.48 83 GLN A C 1
ATOM 663 O O . GLN A 1 83 ? -36.164 37.168 41.959 1.00 21.57 83 GLN A O 1
ATOM 669 N N . PRO A 1 84 ? -36.690 36.314 39.960 1.00 25.12 84 PRO A N 1
ATOM 670 C CA . PRO A 1 84 ? -35.684 35.289 40.035 1.00 25.54 84 PRO A CA 1
ATOM 671 C C . PRO A 1 84 ? -34.296 35.926 39.949 1.00 25.61 84 PRO A C 1
ATOM 672 O O . PRO A 1 84 ? -34.105 36.849 39.129 1.00 27.85 84 PRO A O 1
ATOM 676 N N . LEU A 1 85 ? -33.367 35.488 40.762 1.00 24.87 85 LEU A N 1
ATOM 677 C CA . LEU A 1 85 ? -31.970 35.918 40.671 1.00 25.50 85 LEU A CA 1
ATOM 678 C C . LEU A 1 85 ? -31.194 34.888 39.829 1.00 25.82 85 LEU A C 1
ATOM 679 O O . LEU A 1 85 ? -30.236 35.252 39.133 1.00 27.09 85 LEU A O 1
ATOM 684 N N . TYR A 1 86 ? -31.614 33.634 39.939 1.00 24.30 86 TYR A N 1
ATOM 685 C CA . TYR A 1 86 ? -30.911 32.539 39.256 1.00 24.27 86 TYR A CA 1
ATOM 686 C C . TYR A 1 86 ? -31.784 31.309 39.213 1.00 23.71 86 TYR A C 1
ATOM 687 O O . TYR A 1 86 ? -32.381 30.875 40.196 1.00 22.47 86 TYR A O 1
ATOM 696 N N . ILE A 1 87 ? -31.884 30.680 38.024 1.00 24.65 87 ILE A N 1
ATOM 697 C CA . ILE A 1 87 ? -32.728 29.518 37.870 1.00 26.97 87 ILE A CA 1
ATOM 698 C C . ILE A 1 87 ? -31.945 28.322 37.328 1.00 28.16 87 ILE A C 1
ATOM 699 O O . ILE A 1 87 ? -31.133 28.508 36.415 1.00 27.81 87 ILE A O 1
ATOM 704 N N . THR A 1 88 ? -32.176 27.168 37.895 1.00 29.81 88 THR A N 1
ATOM 705 C CA . THR A 1 88 ? -31.625 25.901 37.463 1.00 32.91 88 THR A CA 1
ATOM 706 C C . THR A 1 88 ? -32.826 24.947 37.321 1.00 34.21 88 THR A C 1
ATOM 707 O O . THR A 1 88 ? -33.940 25.361 37.662 1.00 34.20 88 THR A O 1
ATOM 711 N N . SER A 1 89 ? -32.590 23.712 36.875 1.00 35.34 89 SER A N 1
ATOM 712 C CA . SER A 1 89 ? -33.753 22.823 36.735 1.00 34.93 89 SER A CA 1
ATOM 713 C C . SER A 1 89 ? -34.322 22.359 38.052 1.00 34.09 89 SER A C 1
ATOM 714 O O A SER A 1 89 ? -35.510 21.997 38.123 0.50 34.16 89 SER A O 1
ATOM 717 N N . ASP A 1 90 ? -33.528 22.348 39.129 1.00 32.47 90 ASP A N 1
ATOM 718 C CA . ASP A 1 90 ? -34.014 21.894 40.410 1.00 31.14 90 ASP A CA 1
ATOM 719 C C . ASP A 1 90 ? -34.060 23.011 41.453 1.00 28.73 90 ASP A C 1
ATOM 720 O O . ASP A 1 90 ? -34.359 22.684 42.599 1.00 27.89 90 ASP A O 1
ATOM 725 N N . LYS A 1 91 ? -33.679 24.227 41.100 1.00 27.18 91 LYS A N 1
ATOM 726 C CA . LYS A 1 91 ? -33.729 25.315 42.075 1.00 26.63 91 LYS A CA 1
ATOM 727 C C . LYS A 1 91 ? -34.015 26.667 41.477 1.00 24.76 91 LYS A C 1
ATOM 728 O O . LYS A 1 91 ? -33.698 26.982 40.327 1.00 25.24 91 LYS A O 1
ATOM 734 N N . ILE A 1 92 ? -34.723 27.510 42.267 1.00 22.22 92 ILE A N 1
ATOM 735 C CA . ILE A 1 92 ? -34.946 28.889 41.868 1.00 21.18 92 ILE A CA 1
ATOM 736 C C . ILE A 1 92 ? -34.488 29.779 43.048 1.00 20.47 92 ILE A C 1
ATOM 737 O O . ILE A 1 92 ? -34.937 29.528 44.173 1.00 21.98 92 ILE A O 1
ATOM 742 N N . PHE A 1 93 ? -33.588 30.705 42.791 1.00 19.58 93 PHE A N 1
ATOM 743 C CA . PHE A 1 93 ? -33.194 31.670 43.843 1.00 19.02 93 PHE A CA 1
ATOM 744 C C . PHE A 1 93 ? -33.944 32.965 43.536 1.00 19.31 93 PHE A C 1
ATOM 745 O O . PHE A 1 93 ? -33.751 33.526 42.432 1.00 20.69 93 PHE A O 1
ATOM 753 N N . PHE A 1 94 ? -34.836 33.411 44.406 1.00 19.20 94 PHE A N 1
ATOM 754 C CA . PHE A 1 94 ? -35.586 34.635 44.187 1.00 19.42 94 PHE A CA 1
ATOM 755 C C . PHE A 1 94 ? -35.152 35.744 45.179 1.00 20.12 94 PHE A C 1
ATOM 756 O O . PHE A 1 94 ? -34.738 35.414 46.294 1.00 20.62 94 PHE A O 1
ATOM 764 N N . THR A 1 95 ? -35.281 36.981 44.749 1.00 18.80 95 THR A N 1
ATOM 765 C CA . THR A 1 95 ? -35.125 38.114 45.672 1.00 19.72 95 THR A CA 1
ATOM 766 C C . THR A 1 95 ? -36.544 38.657 45.870 1.00 19.80 95 THR A C 1
ATOM 767 O O . THR A 1 95 ? -37.358 38.606 44.914 1.00 19.98 95 THR A O 1
ATOM 771 N N . ASN A 1 96 ? -36.916 39.062 47.073 1.00 19.75 96 ASN A N 1
ATOM 772 C CA . ASN A 1 96 ? -38.249 39.657 47.284 1.00 19.04 96 ASN A CA 1
ATOM 773 C C . ASN A 1 96 ? -38.087 40.836 48.263 1.00 20.42 96 ASN A C 1
ATOM 774 O O . ASN A 1 96 ? -37.242 40.750 49.169 1.00 21.57 96 ASN A O 1
ATOM 779 N N . LYS A 1 97 ? -38.771 41.881 47.972 1.00 18.59 97 LYS A N 1
ATOM 780 C CA . LYS A 1 97 ? -38.878 43.033 48.871 1.00 19.08 97 LYS A CA 1
ATOM 781 C C . LYS A 1 97 ? -40.331 43.204 49.308 1.00 18.71 97 LYS A C 1
ATOM 782 O O . LYS A 1 97 ? -41.236 43.336 48.471 1.00 18.90 97 LYS A O 1
ATOM 788 N N . ASN A 1 98 ? -40.588 43.023 50.587 1.00 17.19 98 ASN A N 1
ATOM 789 C CA . ASN A 1 98 ? -41.946 43.111 51.143 1.00 16.49 98 ASN A CA 1
ATOM 790 C C . ASN A 1 98 ? -42.143 44.430 51.862 1.00 17.08 98 ASN A C 1
ATOM 791 O O . ASN A 1 98 ? -41.239 44.809 52.626 1.00 18.30 98 ASN A O 1
ATOM 807 N N . ASP A 1 100 ? -44.700 45.922 54.385 1.00 18.21 100 ASP A N 1
ATOM 808 C CA . ASP A 1 100 ? -45.911 45.533 55.128 1.00 19.07 100 ASP A CA 1
ATOM 809 C C . ASP A 1 100 ? -46.873 46.683 55.313 1.00 19.40 100 ASP A C 1
ATOM 810 O O . ASP A 1 100 ? -46.605 47.831 54.919 1.00 19.33 100 ASP A O 1
ATOM 815 N N . ARG A 1 101 ? -48.013 46.427 55.972 1.00 20.29 101 ARG A N 1
ATOM 816 C CA . ARG A 1 101 ? -49.039 47.465 56.102 1.00 22.59 101 ARG A CA 1
ATOM 817 C C . ARG A 1 101 ? -48.645 48.606 57.018 1.00 22.37 101 ARG A C 1
ATOM 818 O O . ARG A 1 101 ? -49.341 49.627 57.020 1.00 24.33 101 ARG A O 1
ATOM 826 N N . ALA A 1 102 ? -47.585 48.484 57.796 1.00 21.06 102 ALA A N 1
ATOM 827 C CA . ALA A 1 102 ? -47.084 49.565 58.639 1.00 20.88 102 ALA A CA 1
ATOM 828 C C . ALA A 1 102 ? -46.051 50.403 57.875 1.00 20.32 102 ALA A C 1
ATOM 829 O O . ALA A 1 102 ? -45.671 51.481 58.329 1.00 21.08 102 ALA A O 1
ATOM 831 N N . GLY A 1 103 ? -45.617 49.921 56.707 1.00 19.94 103 GLY A N 1
ATOM 832 C CA . GLY A 1 103 ? -44.592 50.595 55.923 1.00 20.39 103 GLY A CA 1
ATOM 833 C C . GLY A 1 103 ? -43.197 50.027 56.123 1.00 20.17 103 GLY A C 1
ATOM 834 O O . GLY A 1 103 ? -42.193 50.531 55.577 1.00 21.25 103 GLY A O 1
ATOM 835 N N . GLN A 1 104 ? -43.064 48.948 56.897 1.00 18.54 104 GLN A N 1
ATOM 836 C CA . GLN A 1 104 ? -41.742 48.373 57.140 1.00 18.85 104 GLN A CA 1
ATOM 837 C C . GLN A 1 104 ? -41.279 47.580 55.917 1.00 18.46 104 GLN A C 1
ATOM 838 O O . GLN A 1 104 ? -42.101 46.784 55.442 1.00 20.03 104 GLN A O 1
ATOM 844 N N . GLU A 1 105 ? -40.062 47.804 55.453 1.00 18.68 105 GLU A N 1
ATOM 845 C CA . GLU A 1 105 ? -39.550 47.053 54.297 1.00 19.35 105 GLU A CA 1
ATOM 846 C C . GLU A 1 105 ? -38.705 45.877 54.773 1.00 20.61 105 GLU A C 1
ATOM 847 O O . GLU A 1 105 ? -37.827 46.038 55.633 1.00 21.75 105 GLU A O 1
ATOM 853 N N . THR A 1 106 ? -38.861 44.710 54.143 1.00 19.21 106 THR A N 1
ATOM 854 C CA . THR A 1 106 ? -38.049 43.529 54.461 1.00 19.43 106 THR A CA 1
ATOM 855 C C . THR A 1 106 ? -37.444 43.008 53.152 1.00 19.60 106 THR A C 1
ATOM 856 O O . THR A 1 106 ? -38.201 42.882 52.200 1.00 20.77 106 THR A O 1
ATOM 860 N N . ASN A 1 107 ? -36.140 42.827 53.100 1.00 19.55 107 ASN A N 1
ATOM 861 C CA . ASN A 1 107 ? -35.428 42.304 51.927 1.00 20.54 107 ASN A CA 1
ATOM 862 C C . ASN A 1 107 ? -35.177 40.813 52.198 1.00 19.39 107 ASN A C 1
ATOM 863 O O . ASN A 1 107 ? -34.728 40.463 53.304 1.00 19.84 107 ASN A O 1
ATOM 879 N N . ILE A 1 109 ? -34.323 36.646 50.499 1.00 18.35 109 ILE A N 1
ATOM 880 C CA . ILE A 1 109 ? -33.895 35.712 49.454 1.00 18.84 109 ILE A CA 1
ATOM 881 C C . ILE A 1 109 ? -34.657 34.421 49.754 1.00 19.61 109 ILE A C 1
ATOM 882 O O . ILE A 1 109 ? -34.711 33.980 50.903 1.00 20.92 109 ILE A O 1
ATOM 887 N N . VAL A 1 110 ? -35.308 33.857 48.742 1.00 19.47 110 VAL A N 1
ATOM 888 C CA . VAL A 1 110 ? -36.026 32.609 48.898 1.00 18.85 110 VAL A CA 1
ATOM 889 C C . VAL A 1 110 ? -35.429 31.599 47.904 1.00 20.06 110 VAL A C 1
ATOM 890 O O . VAL A 1 110 ? -35.225 31.952 46.731 1.00 21.85 110 VAL A O 1
ATOM 894 N N . VAL A 1 111 ? -35.086 30.421 48.395 1.00 18.08 111 VAL A N 1
ATOM 895 C CA . VAL A 1 111 ? -34.584 29.375 47.468 1.00 19.52 111 VAL A CA 1
ATOM 896 C C . VAL A 1 111 ? -35.656 28.288 47.387 1.00 19.49 111 VAL A C 1
ATOM 897 O O . VAL A 1 111 ? -35.961 27.634 48.373 1.00 19.37 111 VAL A O 1
ATOM 901 N N . ALA A 1 112 ? -36.246 28.140 46.209 1.00 20.05 112 ALA A N 1
ATOM 902 C CA . ALA A 1 112 ? -37.243 27.098 45.970 1.00 20.10 112 ALA A CA 1
ATOM 903 C C . ALA A 1 112 ? -36.512 25.877 45.377 1.00 20.00 112 ALA A C 1
ATOM 904 O O . ALA A 1 112 ? -35.542 26.093 44.665 1.00 19.47 112 ALA A O 1
ATOM 906 N N . GLY A 1 113 ? -36.968 24.674 45.666 1.00 19.36 113 GLY A N 1
ATOM 907 C CA . GLY A 1 113 ? -36.346 23.490 45.117 1.00 20.93 113 GLY A CA 1
ATOM 908 C C . GLY A 1 113 ? -37.320 22.342 44.950 1.00 21.38 113 GLY A C 1
ATOM 909 O O . GLY A 1 113 ? -38.484 22.404 45.336 1.00 20.72 113 GLY A O 1
ATOM 910 N N . LYS A 1 114 ? -36.801 21.244 44.388 1.00 22.98 114 LYS A N 1
ATOM 911 C CA . LYS A 1 114 ? -37.629 20.058 44.194 1.00 24.56 114 LYS A CA 1
ATOM 912 C C . LYS A 1 114 ? -37.747 19.210 45.428 1.00 26.47 114 LYS A C 1
ATOM 913 O O . LYS A 1 114 ? -38.571 18.273 45.473 1.00 27.57 114 LYS A O 1
ATOM 919 N N . GLY A 1 115 ? -36.959 19.478 46.476 1.00 28.15 115 GLY A N 1
ATOM 920 C CA . GLY A 1 115 ? -37.191 18.752 47.720 1.00 30.77 115 GLY A CA 1
ATOM 921 C C . GLY A 1 115 ? -35.950 18.555 48.564 1.00 32.56 115 GLY A C 1
ATOM 922 O O . GLY A 1 115 ? -36.048 18.500 49.795 1.00 35.06 115 GLY A O 1
ATOM 923 N N . ASN A 1 116 ? -34.802 18.427 47.932 1.00 32.82 116 ASN A N 1
ATOM 924 C CA . ASN A 1 116 ? -33.575 18.189 48.687 1.00 32.56 116 ASN A CA 1
ATOM 925 C C . ASN A 1 116 ? -32.981 19.465 49.270 1.00 31.00 116 ASN A C 1
ATOM 926 O O . ASN A 1 116 ? -33.221 20.567 48.801 1.00 29.23 116 ASN A O 1
ATOM 931 N N . ALA A 1 117 ? -32.193 19.247 50.326 1.00 30.61 117 ALA A N 1
ATOM 932 C CA . ALA A 1 117 ? -31.414 20.332 50.930 1.00 29.80 117 ALA A CA 1
ATOM 933 C C . ALA A 1 117 ? -30.421 20.834 49.879 1.00 28.38 117 ALA A C 1
ATOM 934 O O . ALA A 1 117 ? -30.087 20.150 48.916 1.00 28.82 117 ALA A O 1
ATOM 936 N N . LEU A 1 118 ? -29.932 22.048 50.042 1.00 27.82 118 LEU A N 1
ATOM 937 C CA . LEU A 1 118 ? -28.989 22.648 49.122 1.00 27.63 118 LEU A CA 1
ATOM 938 C C . LEU A 1 118 ? -27.640 21.909 49.137 1.00 28.29 118 LEU A C 1
ATOM 939 O O . LEU A 1 118 ? -27.235 21.477 50.216 1.00 29.03 118 LEU A O 1
ATOM 944 N N . THR A 1 119 ? -27.024 21.802 47.986 1.00 28.74 119 THR A N 1
ATOM 945 C CA . THR A 1 119 ? -25.671 21.195 47.939 1.00 30.03 119 THR A CA 1
ATOM 946 C C . THR A 1 119 ? -24.689 22.268 48.366 1.00 30.02 119 THR A C 1
ATOM 947 O O . THR A 1 119 ? -25.011 23.459 48.485 1.00 29.69 119 THR A O 1
ATOM 951 N N . PRO A 1 120 ? -23.423 21.881 48.541 1.00 30.34 120 PRO A N 1
ATOM 952 C CA . PRO A 1 120 ? -22.409 22.857 48.927 1.00 29.55 120 PRO A CA 1
ATOM 953 C C . PRO A 1 120 ? -22.313 23.979 47.923 1.00 27.80 120 PRO A C 1
ATOM 954 O O . PRO A 1 120 ? -22.181 25.157 48.313 1.00 27.46 120 PRO A O 1
ATOM 958 N N . GLU A 1 121 ? -22.388 23.696 46.619 1.00 25.82 121 GLU A N 1
ATOM 959 C CA . GLU A 1 121 ? -22.299 24.749 45.617 1.00 25.73 121 GLU A CA 1
ATOM 960 C C . GLU A 1 121 ? -23.530 25.663 45.664 1.00 25.71 121 GLU A C 1
ATOM 961 O O . GLU A 1 121 ? -23.412 26.880 45.502 1.00 24.43 121 GLU A O 1
ATOM 967 N N . GLU A 1 122 ? -24.702 25.068 45.848 1.00 26.43 122 GLU A N 1
ATOM 968 C CA . GLU A 1 122 ? -25.927 25.895 45.983 1.00 25.61 122 GLU A CA 1
ATOM 969 C C . GLU A 1 122 ? -25.849 26.784 47.196 1.00 25.41 122 GLU A C 1
ATOM 970 O O . GLU A 1 122 ? -26.270 27.945 47.177 1.00 24.96 122 GLU A O 1
ATOM 976 N N . ASN A 1 123 ? -25.305 26.258 48.318 1.00 26.32 123 ASN A N 1
ATOM 977 C CA . ASN A 1 123 ? -25.115 27.115 49.492 1.00 25.94 123 ASN A CA 1
ATOM 978 C C . ASN A 1 123 ? -24.154 28.249 49.185 1.00 25.92 123 ASN A C 1
ATOM 979 O O . ASN A 1 123 ? -24.333 29.387 49.631 1.00 25.77 123 ASN A O 1
ATOM 984 N N . GLU A 1 124 ? -23.073 28.011 48.427 1.00 25.66 124 GLU A N 1
ATOM 985 C CA . GLU A 1 124 ? -22.144 29.082 48.074 1.00 24.95 124 GLU A CA 1
ATOM 986 C C . GLU A 1 124 ? -22.857 30.154 47.259 1.00 23.61 124 GLU A C 1
ATOM 987 O O . GLU A 1 124 ? -22.671 31.351 47.495 1.00 24.40 124 GLU A O 1
ATOM 993 N N . ILE A 1 125 ? -23.684 29.756 46.294 1.00 23.20 125 ILE A N 1
ATOM 994 C CA . ILE A 1 125 ? -24.448 30.732 45.497 1.00 22.72 125 ILE A CA 1
ATOM 995 C C . ILE A 1 125 ? -25.348 31.568 46.413 1.00 21.75 125 ILE A C 1
ATOM 996 O O . ILE A 1 125 ? -25.460 32.770 46.266 1.00 21.90 125 ILE A O 1
ATOM 1001 N N . LEU A 1 126 ? -26.001 30.917 47.359 1.00 22.70 126 LEU A N 1
ATOM 1002 C CA . LEU A 1 126 ? -26.867 31.627 48.307 1.00 22.69 126 LEU A CA 1
ATOM 1003 C C . LEU A 1 126 ? -26.076 32.646 49.132 1.00 23.11 126 LEU A C 1
ATOM 1004 O O . LEU A 1 126 ? -26.527 33.773 49.333 1.00 22.76 126 LEU A O 1
ATOM 1009 N N . VAL A 1 127 ? -24.919 32.222 49.641 1.00 23.78 127 VAL A N 1
ATOM 1010 C CA . VAL A 1 127 ? -24.072 33.137 50.424 1.00 26.11 127 VAL A CA 1
ATOM 1011 C C . VAL A 1 127 ? -23.647 34.320 49.588 1.00 25.77 127 VAL A C 1
ATOM 1012 O O . VAL A 1 127 ? -23.706 35.451 50.107 1.00 27.93 127 VAL A O 1
ATOM 1016 N N . GLN A 1 128 ? -23.269 34.125 48.322 1.00 26.46 128 GLN A N 1
ATOM 1017 C CA . GLN A 1 128 ? -22.862 35.222 47.453 1.00 26.25 128 GLN A CA 1
ATOM 1018 C C . GLN A 1 128 ? -24.028 36.191 47.293 1.00 26.80 128 GLN A C 1
ATOM 1019 O O . GLN A 1 128 ? -23.893 37.420 47.403 1.00 26.31 128 GLN A O 1
ATOM 1025 N N . PHE A 1 129 ? -25.255 35.655 47.135 1.00 25.77 129 PHE A N 1
ATOM 1026 C CA . PHE A 1 129 ? -26.432 36.520 47.015 1.00 25.59 129 PHE A CA 1
ATOM 1027 C C . PHE A 1 129 ? -26.728 37.271 48.307 1.00 25.56 129 PHE A C 1
ATOM 1028 O O . PHE A 1 129 ? -27.054 38.459 48.286 1.00 26.04 129 PHE A O 1
ATOM 1036 N N . ALA A 1 130 ? -26.602 36.594 49.444 1.00 25.88 130 ALA A N 1
ATOM 1037 C CA . ALA A 1 130 ? -26.841 37.227 50.746 1.00 26.65 130 ALA A CA 1
ATOM 1038 C C . ALA A 1 130 ? -25.851 38.377 50.903 1.00 27.79 130 ALA A C 1
ATOM 1039 O O . ALA A 1 130 ? -26.238 39.457 51.321 1.00 28.82 130 ALA A O 1
ATOM 1041 N N . HIS A 1 131 ? -24.582 38.159 50.539 1.00 29.02 131 HIS A N 1
ATOM 1042 C CA . HIS A 1 131 ? -23.629 39.273 50.654 1.00 31.70 131 HIS A CA 1
ATOM 1043 C C . HIS A 1 131 ? -24.054 40.444 49.779 1.00 32.23 131 HIS A C 1
ATOM 1044 O O . HIS A 1 131 ? -24.128 41.601 50.204 1.00 33.42 131 HIS A O 1
ATOM 1051 N N . GLU A 1 132 ? -24.357 40.146 48.524 1.00 31.62 132 GLU A N 1
ATOM 1052 C CA . GLU A 1 132 ? -24.737 41.158 47.547 1.00 33.27 132 GLU A CA 1
ATOM 1053 C C . GLU A 1 132 ? -25.960 41.953 47.988 1.00 33.27 132 GLU A C 1
ATOM 1054 O O . GLU A 1 132 ? -26.009 43.170 47.790 1.00 34.29 132 GLU A O 1
ATOM 1060 N N . LYS A 1 133 ? -26.931 41.287 48.632 1.00 33.00 133 LYS A N 1
ATOM 1061 C CA . LYS A 1 133 ? -28.195 41.927 49.031 1.00 33.32 133 LYS A CA 1
ATOM 1062 C C . LYS A 1 133 ? -28.077 42.501 50.440 1.00 34.09 133 LYS A C 1
ATOM 1063 O O . LYS A 1 133 ? -29.072 42.950 51.027 1.00 34.81 133 LYS A O 1
ATOM 1069 N N . LYS A 1 134 ? -26.946 42.376 51.123 1.00 34.34 134 LYS A N 1
ATOM 1070 C CA . LYS A 1 134 ? -26.741 42.846 52.474 1.00 36.00 134 LYS A CA 1
ATOM 1071 C C . LYS A 1 134 ? -27.657 42.174 53.487 1.00 35.48 134 LYS A C 1
ATOM 1072 O O . LYS A 1 134 ? -28.275 42.819 54.343 1.00 37.74 134 LYS A O 1
ATOM 1078 N N . ILE A 1 135 ? -27.788 40.852 53.383 1.00 32.43 135 ILE A N 1
ATOM 1079 C CA . ILE A 1 135 ? -28.553 40.064 54.343 1.00 30.11 135 ILE A CA 1
ATOM 1080 C C . ILE A 1 135 ? -27.562 39.187 55.115 1.00 30.19 135 ILE A C 1
ATOM 1081 O O . ILE A 1 135 ? -26.803 38.425 54.518 1.00 29.17 135 ILE A O 1
ATOM 1086 N N . PRO A 1 136 ? -27.564 39.295 56.435 1.00 30.44 136 PRO A N 1
ATOM 1087 C CA . PRO A 1 136 ? -26.630 38.529 57.245 1.00 30.78 136 PRO A CA 1
ATOM 1088 C C . PRO A 1 136 ? -26.763 37.041 57.009 1.00 30.39 136 PRO A C 1
ATOM 1089 O O . PRO A 1 136 ? -27.878 36.513 56.983 1.00 28.82 136 PRO A O 1
ATOM 1093 N N . VAL A 1 137 ? -25.614 36.343 56.902 1.00 30.38 137 VAL A N 1
ATOM 1094 C CA . VAL A 1 137 ? -25.686 34.888 56.707 1.00 30.97 137 VAL A CA 1
ATOM 1095 C C . VAL A 1 137 ? -26.292 34.224 57.919 1.00 29.79 137 VAL A C 1
ATOM 1096 O O . VAL A 1 137 ? -26.918 33.150 57.794 1.00 29.42 137 VAL A O 1
ATOM 1100 N N . GLU A 1 138 ? -26.291 34.856 59.140 1.00 28.73 138 GLU A N 1
ATOM 1101 C CA . GLU A 1 138 ? -26.928 34.183 60.281 1.00 28.96 138 GLU A CA 1
ATOM 1102 C C . GLU A 1 138 ? -28.447 34.279 60.180 1.00 27.75 138 GLU A C 1
ATOM 1103 O O . GLU A 1 138 ? -29.175 33.660 60.971 1.00 27.94 138 GLU A O 1
ATOM 1109 N N . ASN A 1 139 ? -28.932 35.007 59.207 1.00 25.51 139 ASN A N 1
ATOM 1110 C CA . ASN A 1 139 ? -30.365 35.150 58.978 1.00 23.79 139 ASN A CA 1
ATOM 1111 C C . ASN A 1 139 ? -30.856 34.179 57.907 1.00 23.13 139 ASN A C 1
ATOM 1112 O O . ASN A 1 139 ? -32.006 34.346 57.439 1.00 22.86 139 ASN A O 1
ATOM 1117 N N . ILE A 1 140 ? -30.038 33.243 57.470 1.00 22.08 140 ILE A N 1
ATOM 1118 C CA . ILE A 1 140 ? -30.456 32.205 56.519 1.00 22.07 140 ILE A CA 1
ATOM 1119 C C . ILE A 1 140 ? -31.074 31.058 57.306 1.00 22.17 140 ILE A C 1
ATOM 1120 O O . ILE A 1 140 ? -30.407 30.415 58.164 1.00 22.88 140 ILE A O 1
ATOM 1125 N N . LEU A 1 141 ? -32.362 30.792 57.070 1.00 20.37 141 LEU A N 1
ATOM 1126 C CA . LEU A 1 141 ? -33.072 29.749 57.772 1.00 21.04 141 LEU A CA 1
ATOM 1127 C C . LEU A 1 141 ? -33.437 28.541 56.923 1.00 22.31 141 LEU A C 1
ATOM 1128 O O . LEU A 1 141 ? -33.824 28.654 55.758 1.00 21.01 141 LEU A O 1
ATOM 1133 N N . ASN A 1 142 ? -33.355 27.367 57.556 1.00 23.39 142 ASN A N 1
ATOM 1134 C CA . ASN A 1 142 ? -33.738 26.112 56.899 1.00 24.53 142 ASN A CA 1
ATOM 1135 C C . ASN A 1 142 ? -35.248 25.912 57.023 1.00 23.62 142 ASN A C 1
ATOM 1136 O O . ASN A 1 142 ? -35.764 25.586 58.102 1.00 24.64 142 ASN A O 1
ATOM 1141 N N . ILE A 1 143 ? -35.949 26.165 55.961 1.00 22.57 143 ILE A N 1
ATOM 1142 C CA . ILE A 1 143 ? -37.431 26.107 56.009 1.00 22.10 143 ILE A CA 1
ATOM 1143 C C . ILE A 1 143 ? -37.893 24.698 55.716 1.00 22.92 143 ILE A C 1
ATOM 1144 O O . ILE A 1 143 ? -38.887 24.235 56.258 1.00 22.69 143 ILE A O 1
ATOM 1149 N N . LEU A 1 144 ? -37.135 23.977 54.889 1.00 24.91 144 LEU A N 1
ATOM 1150 C CA . LEU A 1 144 ? -37.541 22.608 54.530 1.00 26.63 144 LEU A CA 1
ATOM 1151 C C . LEU A 1 144 ? -37.755 21.732 55.744 1.00 26.79 144 LEU A C 1
ATOM 1152 O O . LEU A 1 144 ? -38.693 20.924 55.803 1.00 25.73 144 LEU A O 1
ATOM 1157 N N . ALA A 1 145 ? -36.939 21.911 56.780 1.00 27.22 145 ALA A N 1
ATOM 1158 C CA . ALA A 1 145 ? -37.009 21.160 58.012 1.00 28.75 145 ALA A CA 1
ATOM 1159 C C . ALA A 1 145 ? -38.317 21.303 58.772 1.00 28.09 145 ALA A C 1
ATOM 1160 O O . ALA A 1 145 ? -38.668 20.454 59.607 1.00 30.10 145 ALA A O 1
ATOM 1162 N N . THR A 1 146 ? -39.074 22.378 58.539 1.00 25.60 146 THR A N 1
ATOM 1163 C CA . THR A 1 146 ? -40.328 22.568 59.245 1.00 23.50 146 THR A CA 1
ATOM 1164 C C . THR A 1 146 ? -41.511 22.587 58.283 1.00 21.54 146 THR A C 1
ATOM 1165 O O . THR A 1 146 ? -42.554 23.119 58.637 1.00 21.43 146 THR A O 1
ATOM 1169 N N . ASP A 1 147 ? -41.351 22.024 57.083 1.00 22.04 147 ASP A N 1
ATOM 1170 C CA . ASP A 1 147 ? -42.461 22.004 56.125 1.00 22.34 147 ASP A CA 1
ATOM 1171 C C . ASP A 1 147 ? -43.360 20.829 56.514 1.00 22.91 147 ASP A C 1
ATOM 1172 O O . ASP A 1 147 ? -43.123 19.697 56.054 1.00 25.28 147 ASP A O 1
ATOM 1177 N N . THR A 1 148 ? -44.354 21.105 57.341 1.00 21.18 148 THR A N 1
ATOM 1178 C CA . THR A 1 148 ? -45.203 20.037 57.860 1.00 22.39 148 THR A CA 1
ATOM 1179 C C . THR A 1 148 ? -46.602 19.989 57.314 1.00 22.81 148 THR A C 1
ATOM 1180 O O . THR A 1 148 ? -47.377 19.098 57.677 1.00 23.69 148 THR A O 1
ATOM 1184 N N . CYS A 1 149 ? -47.000 20.931 56.450 1.00 22.37 149 CYS A N 1
ATOM 1185 C CA . CYS A 1 149 ? -48.379 20.910 55.937 1.00 21.46 149 CYS A CA 1
ATOM 1186 C C . CYS A 1 149 ? -48.548 19.863 54.841 1.00 22.17 149 CYS A C 1
ATOM 1187 O O . CYS A 1 149 ? -47.571 19.338 54.299 1.00 21.76 149 CYS A O 1
ATOM 1190 N N . PRO A 1 150 ? -49.789 19.567 54.485 1.00 23.20 150 PRO A N 1
ATOM 1191 C CA . PRO A 1 150 ? -50.051 18.528 53.490 1.00 24.36 150 PRO A CA 1
ATOM 1192 C C . PRO A 1 150 ? -49.351 18.758 52.171 1.00 26.13 150 PRO A C 1
ATOM 1193 O O . PRO A 1 150 ? -49.081 19.896 51.775 1.00 24.62 150 PRO A O 1
ATOM 1197 N N . GLU A 1 151 ? -49.052 17.678 51.452 1.00 29.15 151 GLU A N 1
ATOM 1198 C CA . GLU A 1 151 ? -48.422 17.762 50.138 1.00 32.63 151 GLU A CA 1
ATOM 1199 C C . GLU A 1 151 ? -49.345 18.544 49.203 1.00 34.60 151 GLU A C 1
ATOM 1200 O O . GLU A 1 151 ? -48.853 19.362 48.408 0.50 35.15 151 GLU A O 1
ATOM 1207 N N . ALA B 1 4 ? -39.696 50.727 7.756 0.0000 41.69 4 ALA B N 1
ATOM 1208 C CA . ALA B 1 4 ? -39.969 50.831 9.164 1.00 44.86 4 ALA B CA 1
ATOM 1209 C C . ALA B 1 4 ? -40.222 49.421 9.771 1.00 44.68 4 ALA B C 1
ATOM 1210 O O . ALA B 1 4 ? -41.345 48.897 9.841 1.00 46.55 4 ALA B O 1
ATOM 1212 N N . GLU B 1 5 ? -39.167 49.070 10.463 1.00 43.82 5 GLU B N 1
ATOM 1213 C CA . GLU B 1 5 ? -39.093 47.908 11.341 1.00 42.06 5 GLU B CA 1
ATOM 1214 C C . GLU B 1 5 ? -39.283 48.405 12.793 1.00 39.33 5 GLU B C 1
ATOM 1215 O O . GLU B 1 5 ? -38.739 47.928 13.771 1.00 39.12 5 GLU B O 1
ATOM 1221 N N . LEU B 1 6 ? -40.032 49.481 12.840 1.00 36.58 6 LEU B N 1
ATOM 1222 C CA . LEU B 1 6 ? -40.443 50.187 14.013 1.00 34.63 6 LEU B CA 1
ATOM 1223 C C . LEU B 1 6 ? -41.582 49.451 14.706 1.00 32.67 6 LEU B C 1
ATOM 1224 O O . LEU B 1 6 ? -41.728 49.592 15.927 1.00 31.37 6 LEU B O 1
ATOM 1229 N N . GLN B 1 7 ? -42.358 48.627 13.967 1.00 31.57 7 GLN B N 1
ATOM 1230 C CA . GLN B 1 7 ? -43.507 48.074 14.717 1.00 31.56 7 GLN B CA 1
ATOM 1231 C C . GLN B 1 7 ? -43.186 46.892 15.597 1.00 29.50 7 GLN B C 1
ATOM 1232 O O . GLN B 1 7 ? -42.250 46.125 15.390 1.00 30.14 7 GLN B O 1
ATOM 1238 N N . GLY B 1 8 ? -43.982 46.784 16.679 1.00 26.43 8 GLY B N 1
ATOM 1239 C CA . GLY B 1 8 ? -43.831 45.703 17.624 1.00 23.91 8 GLY B CA 1
ATOM 1240 C C . GLY B 1 8 ? -43.813 46.223 19.072 1.00 22.06 8 GLY B C 1
ATOM 1241 O O . GLY B 1 8 ? -44.140 47.374 19.337 1.00 20.37 8 GLY B O 1
ATOM 1242 N N . LYS B 1 9 ? -43.486 45.293 19.957 1.00 20.73 9 LYS B N 1
ATOM 1243 C CA . LYS B 1 9 ? -43.411 45.567 21.398 1.00 20.72 9 LYS B CA 1
ATOM 1244 C C . LYS B 1 9 ? -42.092 46.247 21.748 1.00 20.84 9 LYS B C 1
ATOM 1245 O O . LYS B 1 9 ? -41.032 45.800 21.286 1.00 22.65 9 LYS B O 1
ATOM 1251 N N . TRP B 1 10 ? -42.158 47.327 22.542 1.00 19.34 10 TRP B N 1
ATOM 1252 C CA . TRP B 1 10 ? -40.952 48.055 22.895 1.00 18.19 10 TRP B CA 1
ATOM 1253 C C . TRP B 1 10 ? -41.116 48.648 24.300 1.00 18.78 10 TRP B C 1
ATOM 1254 O O . TRP B 1 10 ? -42.260 48.929 24.660 1.00 18.78 10 TRP B O 1
ATOM 1265 N N . TYR B 1 11 ? -40.011 48.775 25.012 1.00 17.99 11 TYR B N 1
ATOM 1266 C CA . TYR B 1 11 ? -40.028 49.440 26.320 1.00 17.26 11 TYR B CA 1
ATOM 1267 C C . TYR B 1 11 ? -39.062 50.622 26.274 1.00 17.92 11 TYR B C 1
ATOM 1268 O O . TYR B 1 11 ? -38.161 50.615 25.429 1.00 19.27 11 TYR B O 1
ATOM 1277 N N . THR B 1 12 ? -39.260 51.596 27.161 1.00 17.56 12 THR B N 1
ATOM 1278 C CA . THR B 1 12 ? -38.292 52.700 27.231 1.00 19.06 12 THR B CA 1
ATOM 1279 C C . THR B 1 12 ? -37.113 52.210 28.083 1.00 19.93 12 THR B C 1
ATOM 1280 O O . THR B 1 12 ? -37.324 51.805 29.237 1.00 20.56 12 THR B O 1
ATOM 1284 N N . ILE B 1 13 ? -35.911 52.249 27.505 1.00 18.81 13 ILE B N 1
ATOM 1285 C CA . ILE B 1 13 ? -34.724 51.831 28.258 1.00 20.12 13 ILE B CA 1
ATOM 1286 C C . ILE B 1 13 ? -34.044 53.068 28.854 1.00 21.75 13 ILE B C 1
ATOM 1287 O O . ILE B 1 13 ? -33.733 53.132 30.056 1.00 23.12 13 ILE B O 1
ATOM 1292 N N . VAL B 1 14 ? -33.811 54.085 28.032 1.00 21.28 14 VAL B N 1
ATOM 1293 C CA . VAL B 1 14 ? -33.141 55.315 28.444 1.00 23.16 14 VAL B CA 1
ATOM 1294 C C . VAL B 1 14 ? -33.822 56.518 27.807 1.00 22.37 14 VAL B C 1
ATOM 1295 O O . VAL B 1 14 ? -34.385 56.442 26.709 1.00 23.55 14 VAL B O 1
ATOM 1301 N N . ILE B 1 15 ? -33.850 57.645 28.521 1.00 21.72 15 ILE B N 1
ATOM 1302 C CA . ILE B 1 15 ? -34.332 58.898 28.012 1.00 23.37 15 ILE B CA 1
ATOM 1303 C C . ILE B 1 15 ? -33.287 59.980 28.391 1.00 24.21 15 ILE B C 1
ATOM 1304 O O . ILE B 1 15 ? -32.781 59.959 29.510 1.00 23.81 15 ILE B O 1
ATOM 1309 N N . ALA B 1 16 ? -32.971 60.851 27.448 1.00 24.42 16 ALA B N 1
ATOM 1310 C CA . ALA B 1 16 ? -32.043 61.964 27.730 1.00 25.07 16 ALA B CA 1
ATOM 1311 C C . ALA B 1 16 ? -32.673 63.250 27.236 1.00 26.39 16 ALA B C 1
ATOM 1312 O O . ALA B 1 16 ? -33.358 63.243 26.210 1.00 26.17 16 ALA B O 1
ATOM 1314 N N . ALA B 1 17 ? -32.463 64.379 27.938 1.00 26.91 17 ALA B N 1
ATOM 1315 C CA . ALA B 1 17 ? -33.060 65.629 27.489 1.00 27.58 17 ALA B CA 1
ATOM 1316 C C . ALA B 1 17 ? -32.215 66.818 27.977 1.00 28.63 17 ALA B C 1
ATOM 1317 O O . ALA B 1 17 ? -31.557 66.681 28.992 1.00 29.11 17 ALA B O 1
ATOM 1319 N N . ASP B 1 18 ? -32.297 67.920 27.230 1.00 29.67 18 ASP B N 1
ATOM 1320 C CA . ASP B 1 18 ? -31.516 69.096 27.664 1.00 31.24 18 ASP B CA 1
ATOM 1321 C C . ASP B 1 18 ? -32.187 69.736 28.874 1.00 32.65 18 ASP B C 1
ATOM 1322 O O B ASP B 1 18 ? -31.532 70.427 29.653 0.70 32.94 18 ASP B O 1
ATOM 1327 N N . ASN B 1 19 ? -33.486 69.525 29.038 1.00 33.64 19 ASN B N 1
ATOM 1328 C CA . ASN B 1 19 ? -34.253 70.012 30.188 1.00 34.70 19 ASN B CA 1
ATOM 1329 C C . ASN B 1 19 ? -34.572 68.795 31.066 1.00 34.60 19 ASN B C 1
ATOM 1330 O O . ASN B 1 19 ? -35.601 68.125 30.890 1.00 34.60 19 ASN B O 1
ATOM 1335 N N . LEU B 1 20 ? -33.684 68.527 32.008 1.00 33.86 20 LEU B N 1
ATOM 1336 C CA . LEU B 1 20 ? -33.772 67.374 32.873 1.00 34.53 20 LEU B CA 1
ATOM 1337 C C . LEU B 1 20 ? -35.068 67.178 33.623 1.00 34.66 20 LEU B C 1
ATOM 1338 O O . LEU B 1 20 ? -35.548 66.041 33.747 1.00 34.55 20 LEU B O 1
ATOM 1343 N N . GLU B 1 21 ? -35.688 68.265 34.122 1.00 34.34 21 GLU B N 1
ATOM 1344 C CA . GLU B 1 21 ? -36.914 68.143 34.928 1.00 33.85 21 GLU B CA 1
ATOM 1345 C C . GLU B 1 21 ? -38.021 67.477 34.114 1.00 33.77 21 GLU B C 1
ATOM 1346 O O . GLU B 1 21 ? -38.900 66.801 34.669 1.00 33.97 21 GLU B O 1
ATOM 1352 N N . LYS B 1 22 ? -38.091 67.733 32.808 1.00 33.29 22 LYS B N 1
ATOM 1353 C CA . LYS B 1 22 ? -39.120 67.157 31.959 1.00 32.71 22 LYS B CA 1
ATOM 1354 C C . LYS B 1 22 ? -39.100 65.629 31.925 1.00 30.98 22 LYS B C 1
ATOM 1355 O O . LYS B 1 22 ? -40.136 65.022 31.638 1.00 30.48 22 LYS B O 1
ATOM 1361 N N . ILE B 1 23 ? -37.936 65.019 32.130 1.00 29.27 23 ILE B N 1
ATOM 1362 C CA . ILE B 1 23 ? -37.839 63.574 32.075 1.00 27.80 23 ILE B CA 1
ATOM 1363 C C . ILE B 1 23 ? -37.638 62.910 33.409 1.00 27.71 23 ILE B C 1
ATOM 1364 O O . ILE B 1 23 ? -37.580 61.690 33.487 1.00 25.87 23 ILE B O 1
ATOM 1369 N N . GLU B 1 24 ? -37.516 63.684 34.511 1.00 29.54 24 GLU B N 1
ATOM 1370 C CA . GLU B 1 24 ? -37.417 63.031 35.823 1.00 30.56 24 GLU B CA 1
ATOM 1371 C C . GLU B 1 24 ? -38.789 62.493 36.231 1.00 31.64 24 GLU B C 1
ATOM 1372 O O . GLU B 1 24 ? -39.782 62.768 35.557 1.00 31.16 24 GLU B O 1
ATOM 1378 N N . GLU B 1 25 ? -38.839 61.724 37.264 1.00 33.55 25 GLU B N 1
ATOM 1379 C CA . GLU B 1 25 ? -40.117 61.192 37.748 1.00 35.89 25 GLU B CA 1
ATOM 1380 C C . GLU B 1 25 ? -41.141 62.320 37.879 1.00 36.76 25 GLU B C 1
ATOM 1381 O O . GLU B 1 25 ? -40.837 63.394 38.422 1.00 38.59 25 GLU B O 1
ATOM 1387 N N . GLY B 1 26 ? -42.381 62.109 37.456 1.00 36.51 26 GLY B N 1
ATOM 1388 C CA . GLY B 1 26 ? -43.447 63.092 37.496 1.00 36.61 26 GLY B CA 1
ATOM 1389 C C . GLY B 1 26 ? -43.346 64.119 36.376 1.00 35.89 26 GLY B C 1
ATOM 1390 O O . GLY B 1 26 ? -44.214 64.973 36.201 1.00 36.62 26 GLY B O 1
ATOM 1391 N N . GLY B 1 27 ? -42.266 64.061 35.600 1.00 35.04 27 GLY B N 1
ATOM 1392 C CA . GLY B 1 27 ? -42.052 64.971 34.488 1.00 33.57 27 GLY B CA 1
ATOM 1393 C C . GLY B 1 27 ? -43.019 64.554 33.370 1.00 32.96 27 GLY B C 1
ATOM 1394 O O . GLY B 1 27 ? -43.344 63.383 33.212 1.00 33.28 27 GLY B O 1
ATOM 1395 N N . PRO B 1 28 ? -43.427 65.516 32.571 1.00 32.22 28 PRO B N 1
ATOM 1396 C CA . PRO B 1 28 ? -44.415 65.295 31.541 1.00 31.53 28 PRO B CA 1
ATOM 1397 C C . PRO B 1 28 ? -43.890 64.537 30.329 1.00 30.72 28 PRO B C 1
ATOM 1398 O O . PRO B 1 28 ? -44.702 64.024 29.574 1.00 30.52 28 PRO B O 1
ATOM 1402 N N . LEU B 1 29 ? -42.564 64.514 30.176 1.00 29.16 29 LEU B N 1
ATOM 1403 C CA . LEU B 1 29 ? -41.988 63.833 29.018 1.00 27.85 29 LEU B CA 1
ATOM 1404 C C . LEU B 1 29 ? -41.348 62.514 29.392 1.00 26.61 29 LEU B C 1
ATOM 1405 O O . LEU B 1 29 ? -40.600 61.926 28.583 1.00 26.90 29 LEU B O 1
ATOM 1410 N N . ARG B 1 30 ? -41.608 62.005 30.586 1.00 25.48 30 ARG B N 1
ATOM 1411 C CA . ARG B 1 30 ? -41.084 60.699 30.995 1.00 25.74 30 ARG B CA 1
ATOM 1412 C C . ARG B 1 30 ? -42.139 59.658 30.583 1.00 25.97 30 ARG B C 1
ATOM 1413 O O . ARG B 1 30 ? -43.227 59.677 31.152 1.00 27.39 30 ARG B O 1
ATOM 1421 N N . PHE B 1 31 ? -41.836 58.851 29.570 1.00 24.31 31 PHE B N 1
ATOM 1422 C CA . PHE B 1 31 ? -42.872 57.865 29.217 1.00 23.55 31 PHE B CA 1
ATOM 1423 C C . PHE B 1 31 ? -42.220 56.499 29.077 1.00 20.90 31 PHE B C 1
ATOM 1424 O O . PHE B 1 31 ? -41.029 56.365 28.775 1.00 20.75 31 PHE B O 1
ATOM 1432 N N . TYR B 1 32 ? -43.067 55.502 29.257 1.00 18.82 32 TYR B N 1
ATOM 1433 C CA . TYR B 1 32 ? -42.654 54.110 29.223 1.00 18.33 32 TYR B CA 1
ATOM 1434 C C . TYR B 1 32 ? -43.337 53.426 28.036 1.00 17.68 32 TYR B C 1
ATOM 1435 O O . TYR B 1 32 ? -44.514 53.104 28.097 1.00 17.40 32 TYR B O 1
ATOM 1444 N N . PHE B 1 33 ? -42.560 53.235 26.966 1.00 18.04 33 PHE B N 1
ATOM 1445 C CA . PHE B 1 33 ? -43.110 52.625 25.780 1.00 17.46 33 PHE B CA 1
ATOM 1446 C C . PHE B 1 33 ? -43.707 51.249 26.069 1.00 17.00 33 PHE B C 1
ATOM 1447 O O . PHE B 1 33 ? -43.254 50.535 26.961 1.00 16.97 33 PHE B O 1
ATOM 1455 N N . ARG B 1 34 ? -44.709 50.895 25.249 1.00 16.64 34 ARG B N 1
ATOM 1456 C CA . ARG B 1 34 ? -45.227 49.540 25.246 1.00 16.25 34 ARG B CA 1
ATOM 1457 C C . ARG B 1 34 ? -45.331 48.999 23.810 1.00 16.66 34 ARG B C 1
ATOM 1458 O O . ARG B 1 34 ? -44.961 47.845 23.583 1.00 16.54 34 ARG B O 1
ATOM 1466 N N . HIS B 1 35 ? -45.785 49.851 22.877 1.00 15.83 35 HIS B N 1
ATOM 1467 C CA . HIS B 1 35 ? -45.957 49.267 21.513 1.00 17.65 35 HIS B CA 1
ATOM 1468 C C . HIS B 1 35 ? -45.926 50.338 20.455 1.00 17.50 35 HIS B C 1
ATOM 1469 O O . HIS B 1 35 ? -46.238 51.502 20.706 1.00 17.42 35 HIS B O 1
ATOM 1476 N N . ILE B 1 36 ? -45.467 49.949 19.270 1.00 18.79 36 ILE B N 1
ATOM 1477 C CA . ILE B 1 36 ? -45.501 50.843 18.118 1.00 18.94 36 ILE B CA 1
ATOM 1478 C C . ILE B 1 36 ? -46.269 50.098 17.006 1.00 20.68 36 ILE B C 1
ATOM 1479 O O . ILE B 1 36 ? -45.919 48.952 16.737 1.00 19.76 36 ILE B O 1
ATOM 1484 N N . ASP B 1 37 ? -47.300 50.747 16.475 1.00 20.96 37 ASP B N 1
ATOM 1485 C CA . ASP B 1 37 ? -48.086 50.141 15.375 1.00 23.43 37 ASP B CA 1
ATOM 1486 C C . ASP B 1 37 ? -47.953 51.071 14.174 1.00 24.50 37 ASP B C 1
ATOM 1487 O O . ASP B 1 37 ? -48.138 52.276 14.336 1.00 25.36 37 ASP B O 1
ATOM 1492 N N . CYS B 1 38 ? -47.627 50.546 13.007 1.00 25.08 38 CYS B N 1
ATOM 1493 C CA . CYS B 1 38 ? -47.450 51.315 11.801 1.00 24.53 38 CYS B CA 1
ATOM 1494 C C . CYS B 1 38 ? -48.654 51.104 10.870 1.00 24.59 38 CYS B C 1
ATOM 1495 O O . CYS B 1 38 ? -49.115 49.971 10.767 1.00 25.34 38 CYS B O 1
ATOM 1498 N N . TYR B 1 39 ? -49.141 52.190 10.312 1.00 24.40 39 TYR B N 1
ATOM 1499 C CA . TYR B 1 39 ? -50.253 52.127 9.373 1.00 24.50 39 TYR B CA 1
ATOM 1500 C C . TYR B 1 39 ? -49.873 52.883 8.102 1.00 25.48 39 TYR B C 1
ATOM 1501 O O . TYR B 1 39 ? -49.128 53.848 8.144 1.00 25.54 39 TYR B O 1
ATOM 1510 N N . LYS B 1 40 ? -50.310 52.330 6.975 1.00 26.64 40 LYS B N 1
ATOM 1511 C CA . LYS B 1 40 ? -50.141 52.994 5.677 1.00 28.30 40 LYS B CA 1
ATOM 1512 C C . LYS B 1 40 ? -48.663 53.309 5.440 1.00 28.94 40 LYS B C 1
ATOM 1513 O O . LYS B 1 40 ? -48.267 54.477 5.321 1.00 28.08 40 LYS B O 1
ATOM 1519 N N . ASN B 1 41 ? -47.911 52.246 5.281 1.00 30.23 41 ASN B N 1
ATOM 1520 C CA . ASN B 1 41 ? -46.457 52.273 5.069 1.00 33.70 41 ASN B CA 1
ATOM 1521 C C . ASN B 1 41 ? -45.808 53.229 6.076 1.00 35.16 41 ASN B C 1
ATOM 1522 O O . ASN B 1 41 ? -44.969 54.071 5.725 1.00 37.06 41 ASN B O 1
ATOM 1527 N N . CYS B 1 42 ? -46.191 53.045 7.306 1.00 34.16 42 CYS B N 1
ATOM 1528 C CA . CYS B 1 42 ? -45.808 53.773 8.485 1.00 32.92 42 CYS B CA 1
ATOM 1529 C C . CYS B 1 42 ? -45.905 55.273 8.346 1.00 31.69 42 CYS B C 1
ATOM 1530 O O . CYS B 1 42 ? -45.234 56.055 9.050 1.00 32.95 42 CYS B O 1
ATOM 1533 N N . SER B 1 43 ? -46.861 55.776 7.521 1.00 29.51 43 SER B N 1
ATOM 1534 C CA . SER B 1 43 ? -47.074 57.222 7.456 1.00 28.74 43 SER B CA 1
ATOM 1535 C C . SER B 1 43 ? -47.873 57.669 8.695 1.00 27.54 43 SER B C 1
ATOM 1536 O O . SER B 1 43 ? -47.961 58.856 8.976 1.00 27.85 43 SER B O 1
ATOM 1539 N N . GLU B 1 44 ? -48.509 56.719 9.352 1.00 26.63 44 GLU B N 1
ATOM 1540 C CA . GLU B 1 44 ? -49.221 56.943 10.607 1.00 26.80 44 GLU B CA 1
ATOM 1541 C C . GLU B 1 44 ? -48.570 55.995 11.638 1.00 27.06 44 GLU B C 1
ATOM 1542 O O . GLU B 1 44 ? -48.552 54.797 11.381 1.00 27.15 44 GLU B O 1
ATOM 1556 N N . GLU B 1 46 ? -48.793 54.705 15.551 1.00 25.00 46 GLU B N 1
ATOM 1557 C CA . GLU B 1 46 ? -49.562 54.846 16.802 1.00 23.72 46 GLU B CA 1
ATOM 1558 C C . GLU B 1 46 ? -48.636 54.333 17.926 1.00 23.47 46 GLU B C 1
ATOM 1559 O O . GLU B 1 46 ? -48.130 53.223 17.783 1.00 23.21 46 GLU B O 1
ATOM 1565 N N . ILE B 1 47 ? -48.464 55.116 18.978 1.00 22.36 47 ILE B N 1
ATOM 1566 C CA . ILE B 1 47 ? -47.520 54.675 20.010 1.00 22.17 47 ILE B CA 1
ATOM 1567 C C . ILE B 1 47 ? -48.330 54.504 21.301 1.00 21.29 47 ILE B C 1
ATOM 1568 O O . ILE B 1 47 ? -49.051 55.432 21.645 1.00 21.77 47 ILE B O 1
ATOM 1573 N N . THR B 1 48 ? -48.197 53.345 21.901 1.00 20.01 48 THR B N 1
ATOM 1574 C CA . THR B 1 48 ? -48.888 53.083 23.184 1.00 19.78 48 THR B CA 1
ATOM 1575 C C . THR B 1 48 ? -47.808 53.027 24.274 1.00 19.22 48 THR B C 1
ATOM 1576 O O . THR B 1 48 ? -46.759 52.426 24.073 1.00 17.97 48 THR B O 1
ATOM 1580 N N . PHE B 1 49 ? -48.137 53.689 25.372 1.00 18.86 49 PHE B N 1
ATOM 1581 C CA . PHE B 1 49 ? -47.134 53.823 26.446 1.00 18.66 49 PHE B CA 1
ATOM 1582 C C . PHE B 1 49 ? -47.850 54.143 27.749 1.00 18.73 49 PHE B C 1
ATOM 1583 O O . PHE B 1 49 ? -49.042 54.426 27.777 1.00 20.11 49 PHE B O 1
ATOM 1591 N N . TYR B 1 50 ? -47.066 54.061 28.820 1.00 18.68 50 TYR B N 1
ATOM 1592 C CA . TYR B 1 50 ? -47.577 54.420 30.132 1.00 17.97 50 TYR B CA 1
ATOM 1593 C C . TYR B 1 50 ? -46.929 55.719 30.593 1.00 19.53 50 TYR B C 1
ATOM 1594 O O . TYR B 1 50 ? -45.797 56.063 30.230 1.00 20.89 50 TYR B O 1
ATOM 1603 N N . VAL B 1 51 ? -47.663 56.439 31.420 1.00 20.72 51 VAL B N 1
ATOM 1604 C CA . VAL B 1 51 ? -47.161 57.608 32.133 1.00 22.27 51 VAL B CA 1
ATOM 1605 C C . VAL B 1 51 ? -47.399 57.248 33.626 1.00 22.60 51 VAL B C 1
ATOM 1606 O O . VAL B 1 51 ? -48.437 56.661 33.921 1.00 22.65 51 VAL B O 1
ATOM 1610 N N . ILE B 1 52 ? -46.426 57.536 34.475 1.00 23.57 52 ILE B N 1
ATOM 1611 C CA . ILE B 1 52 ? -46.601 57.205 35.904 1.00 24.47 52 ILE B CA 1
ATOM 1612 C C . ILE B 1 52 ? -46.726 58.507 36.688 1.00 27.82 52 ILE B C 1
ATOM 1613 O O . ILE B 1 52 ? -45.924 59.422 36.494 1.00 26.88 52 ILE B O 1
ATOM 1618 N N . THR B 1 53 ? -47.742 58.582 37.529 1.00 30.53 53 THR B N 1
ATOM 1619 C CA . THR B 1 53 ? -47.995 59.724 38.399 1.00 35.17 53 THR B CA 1
ATOM 1620 C C . THR B 1 53 ? -48.198 59.155 39.816 1.00 36.78 53 THR B C 1
ATOM 1621 O O . THR B 1 53 ? -49.231 58.514 40.028 1.00 37.47 53 THR B O 1
ATOM 1625 N N . ASN B 1 54 ? -47.247 59.325 40.718 1.00 38.36 54 ASN B N 1
ATOM 1626 C CA . ASN B 1 54 ? -47.374 58.794 42.080 1.00 40.09 54 ASN B CA 1
ATOM 1627 C C . ASN B 1 54 ? -47.361 57.270 42.106 1.00 40.05 54 ASN B C 1
ATOM 1628 O O . ASN B 1 54 ? -48.087 56.663 42.915 1.00 41.47 54 ASN B O 1
ATOM 1633 N N . ASN B 1 55 ? -46.585 56.634 41.261 1.00 38.98 55 ASN B N 1
ATOM 1634 C CA . ASN B 1 55 ? -46.507 55.202 41.095 1.00 38.57 55 ASN B CA 1
ATOM 1635 C C . ASN B 1 55 ? -47.860 54.621 40.680 1.00 36.46 55 ASN B C 1
ATOM 1636 O O . ASN B 1 55 ? -48.129 53.453 40.938 1.00 37.68 55 ASN B O 1
ATOM 1641 N N . GLN B 1 56 ? -48.725 55.438 40.079 1.00 33.43 56 GLN B N 1
ATOM 1642 C CA . GLN B 1 56 ? -49.985 54.977 39.521 1.00 30.30 56 GLN B CA 1
ATOM 1643 C C . GLN B 1 56 ? -49.755 55.029 37.986 1.00 27.92 56 GLN B C 1
ATOM 1644 O O . GLN B 1 56 ? -49.398 56.108 37.496 1.00 28.23 56 GLN B O 1
ATOM 1650 N N . CYS B 1 57 ? -49.849 53.909 37.327 1.00 25.58 57 CYS B N 1
ATOM 1651 C CA . CYS B 1 57 ? -49.666 53.859 35.873 1.00 23.36 57 CYS B CA 1
ATOM 1652 C C . CYS B 1 57 ? -50.931 54.204 35.096 1.00 23.99 57 CYS B C 1
ATOM 1653 O O . CYS B 1 57 ? -52.028 53.799 35.487 1.00 24.08 57 CYS B O 1
ATOM 1656 N N . SER B 1 58 ? -50.799 54.963 33.992 1.00 22.65 58 SER B N 1
ATOM 1657 C CA . SER B 1 58 ? -51.987 55.250 33.159 1.00 22.43 58 SER B CA 1
ATOM 1658 C C . SER B 1 58 ? -51.586 54.960 31.700 1.00 21.45 58 SER B C 1
ATOM 1659 O O . SER B 1 58 ? -50.661 55.617 31.240 1.00 21.54 58 SER B O 1
ATOM 1662 N N . LYS B 1 59 ? -52.214 53.984 31.082 1.00 20.52 59 LYS B N 1
ATOM 1663 C CA . LYS B 1 59 ? -51.935 53.612 29.685 1.00 19.77 59 LYS B CA 1
ATOM 1664 C C . LYS B 1 59 ? -52.493 54.703 28.764 1.00 20.13 59 LYS B C 1
ATOM 1665 O O . LYS B 1 59 ? -53.611 55.185 28.960 1.00 20.48 59 LYS B O 1
ATOM 1671 N N . THR B 1 60 ? -51.679 55.099 27.803 1.00 20.67 60 THR B N 1
ATOM 1672 C CA . THR B 1 60 ? -51.986 56.187 26.887 1.00 20.96 60 THR B CA 1
ATOM 1673 C C . THR B 1 60 ? -51.630 55.795 25.459 1.00 20.81 60 THR B C 1
ATOM 1674 O O . THR B 1 60 ? -50.846 54.870 25.192 1.00 20.41 60 THR B O 1
ATOM 1678 N N . THR B 1 61 ? -52.268 56.460 24.486 1.00 20.72 61 THR B N 1
ATOM 1679 C CA . THR B 1 61 ? -51.855 56.178 23.097 1.00 20.90 61 THR B CA 1
ATOM 1680 C C . THR B 1 61 ? -51.844 57.509 22.355 1.00 22.02 61 THR B C 1
ATOM 1681 O O . THR B 1 61 ? -52.598 58.427 22.726 1.00 21.86 61 THR B O 1
ATOM 1685 N N . VAL B 1 62 ? -50.959 57.637 21.373 1.00 21.88 62 VAL B N 1
ATOM 1686 C CA . VAL B 1 62 ? -50.900 58.877 20.581 1.00 22.84 62 VAL B CA 1
ATOM 1687 C C . VAL B 1 62 ? -50.613 58.481 19.128 1.00 21.89 62 VAL B C 1
ATOM 1688 O O . VAL B 1 62 ? -50.084 57.408 18.908 1.00 21.22 62 VAL B O 1
ATOM 1692 N N . ILE B 1 63 ? -51.001 59.323 18.172 1.00 21.89 63 ILE B N 1
ATOM 1693 C CA . ILE B 1 63 ? -50.672 59.029 16.767 1.00 22.12 63 ILE B CA 1
ATOM 1694 C C . ILE B 1 63 ? -49.696 60.089 16.242 1.00 23.08 63 ILE B C 1
ATOM 1695 O O . ILE B 1 63 ? -49.912 61.275 16.503 1.00 24.67 63 ILE B O 1
ATOM 1700 N N . GLY B 1 64 ? -48.649 59.655 15.579 1.00 24.12 64 GLY B N 1
ATOM 1701 C CA . GLY B 1 64 ? -47.649 60.505 14.954 1.00 24.96 64 GLY B CA 1
ATOM 1702 C C . GLY B 1 64 ? -47.846 60.411 13.427 1.00 25.04 64 GLY B C 1
ATOM 1703 O O . GLY B 1 64 ? -48.109 59.347 12.881 1.00 24.13 64 GLY B O 1
ATOM 1704 N N . TYR B 1 65 ? -47.702 61.560 12.771 1.00 26.02 65 TYR B N 1
ATOM 1705 C CA . TYR B 1 65 ? -47.930 61.614 11.327 1.00 27.00 65 TYR B CA 1
ATOM 1706 C C . TYR B 1 65 ? -46.635 61.919 10.580 1.00 27.28 65 TYR B C 1
ATOM 1707 O O . TYR B 1 65 ? -45.971 62.890 10.936 1.00 27.44 65 TYR B O 1
ATOM 1716 N N . LEU B 1 66 ? -46.310 61.104 9.599 1.00 27.65 66 LEU B N 1
ATOM 1717 C CA . LEU B 1 66 ? -45.087 61.316 8.821 1.00 29.43 66 LEU B CA 1
ATOM 1718 C C . LEU B 1 66 ? -45.193 62.576 7.969 1.00 31.83 66 LEU B C 1
ATOM 1719 O O . LEU B 1 66 ? -46.192 62.791 7.280 1.00 31.80 66 LEU B O 1
ATOM 1724 N N . LYS B 1 67 ? -44.146 63.391 8.041 1.00 33.47 67 LYS B N 1
ATOM 1725 C CA . LYS B 1 67 ? -44.071 64.623 7.256 1.00 36.43 67 LYS B CA 1
ATOM 1726 C C . LYS B 1 67 ? -43.144 64.424 6.061 1.00 38.21 67 LYS B C 1
ATOM 1727 O O . LYS B 1 67 ? -42.526 63.369 5.885 1.00 37.02 67 LYS B O 1
ATOM 1733 N N . GLY B 1 68 ? -43.035 65.439 5.202 1.00 40.18 68 GLY B N 1
ATOM 1734 C CA . GLY B 1 68 ? -42.169 65.359 4.034 1.00 42.14 68 GLY B CA 1
ATOM 1735 C C . GLY B 1 68 ? -40.696 65.172 4.339 1.00 43.23 68 GLY B C 1
ATOM 1736 O O . GLY B 1 68 ? -40.015 64.410 3.628 1.00 44.31 68 GLY B O 1
ATOM 1737 N N . ASN B 1 69 ? -40.156 65.793 5.378 1.00 43.35 69 ASN B N 1
ATOM 1738 C CA . ASN B 1 69 ? -38.754 65.704 5.741 1.00 43.11 69 ASN B CA 1
ATOM 1739 C C . ASN B 1 69 ? -38.316 64.438 6.451 1.00 42.23 69 ASN B C 1
ATOM 1740 O O A ASN B 1 69 ? -37.149 64.310 6.849 0.30 41.71 69 ASN B O 1
ATOM 1745 N N . GLY B 1 70 ? -39.219 63.478 6.650 1.00 41.35 70 GLY B N 1
ATOM 1746 C CA . GLY B 1 70 ? -38.900 62.214 7.289 1.00 39.51 70 GLY B CA 1
ATOM 1747 C C . GLY B 1 70 ? -39.161 62.256 8.791 1.00 37.74 70 GLY B C 1
ATOM 1748 O O . GLY B 1 70 ? -38.878 61.291 9.505 1.00 37.98 70 GLY B O 1
ATOM 1749 N N . THR B 1 71 ? -39.634 63.395 9.286 1.00 35.46 71 THR B N 1
ATOM 1750 C CA . THR B 1 71 ? -39.940 63.487 10.705 1.00 33.01 71 THR B CA 1
ATOM 1751 C C . THR B 1 71 ? -41.422 63.170 10.914 1.00 30.81 71 THR B C 1
ATOM 1752 O O . THR B 1 71 ? -42.217 63.136 9.961 1.00 30.98 71 THR B O 1
ATOM 1756 N N . TYR B 1 72 ? -41.773 62.897 12.153 1.00 28.36 72 TYR B N 1
ATOM 1757 C CA . TYR B 1 72 ? -43.153 62.652 12.547 1.00 27.20 72 TYR B CA 1
ATOM 1758 C C . TYR B 1 72 ? -43.605 63.754 13.504 1.00 26.85 72 TYR B C 1
ATOM 1759 O O . TYR B 1 72 ? -42.792 64.238 14.298 1.00 27.11 72 TYR B O 1
ATOM 1768 N N . GLU B 1 73 ? -44.866 64.147 13.425 1.00 26.30 73 GLU B N 1
ATOM 1769 C CA . GLU B 1 73 ? -45.414 65.137 14.337 1.00 27.65 73 GLU B CA 1
ATOM 1770 C C . GLU B 1 73 ? -46.504 64.459 15.184 1.00 27.79 73 GLU B C 1
ATOM 1771 O O . GLU B 1 73 ? -47.321 63.699 14.657 1.00 27.79 73 GLU B O 1
ATOM 1777 N N . THR B 1 74 ? -46.473 64.747 16.473 1.00 27.70 74 THR B N 1
ATOM 1778 C CA . THR B 1 74 ? -47.533 64.239 17.351 1.00 28.16 74 THR B CA 1
ATOM 1779 C C . THR B 1 74 ? -47.789 65.267 18.435 1.00 28.26 74 THR B C 1
ATOM 1780 O O . THR B 1 74 ? -46.896 66.004 18.850 1.00 28.21 74 THR B O 1
ATOM 1784 N N . GLN B 1 75 ? -49.046 65.388 18.860 1.00 28.25 75 GLN B N 1
ATOM 1785 C CA . GLN B 1 75 ? -49.402 66.296 19.942 1.00 29.63 75 GLN B CA 1
ATOM 1786 C C . GLN B 1 75 ? -49.507 65.512 21.251 1.00 29.44 75 GLN B C 1
ATOM 1787 O O . GLN B 1 75 ? -50.329 64.601 21.373 1.00 30.01 75 GLN B O 1
ATOM 1793 N N . PHE B 1 76 ? -48.684 65.886 22.215 1.00 28.76 76 PHE B N 1
ATOM 1794 C CA . PHE B 1 76 ? -48.662 65.241 23.529 1.00 28.98 76 PHE B CA 1
ATOM 1795 C C . PHE B 1 76 ? -47.767 66.111 24.425 1.00 29.26 76 PHE B C 1
ATOM 1796 O O . PHE B 1 76 ? -46.583 66.275 24.127 1.00 29.36 76 PHE B O 1
ATOM 1804 N N . GLU B 1 77 ? -48.364 66.700 25.456 1.00 29.71 77 GLU B N 1
ATOM 1805 C CA . GLU B 1 77 ? -47.596 67.606 26.338 1.00 30.34 77 GLU B CA 1
ATOM 1806 C C . GLU B 1 77 ? -46.875 68.644 25.494 1.00 30.34 77 GLU B C 1
ATOM 1807 O O . GLU B 1 77 ? -45.711 69.002 25.689 1.00 31.15 77 GLU B O 1
ATOM 1813 N N . GLY B 1 78 ? -47.586 69.191 24.516 1.00 30.69 78 GLY B N 1
ATOM 1814 C CA . GLY B 1 78 ? -47.116 70.139 23.550 1.00 32.24 78 GLY B CA 1
ATOM 1815 C C . GLY B 1 78 ? -46.945 69.525 22.161 1.00 32.83 78 GLY B C 1
ATOM 1816 O O . GLY B 1 78 ? -47.472 68.456 21.841 1.00 33.59 78 GLY B O 1
ATOM 1817 N N . ASN B 1 79 ? -46.197 70.226 21.303 1.00 33.03 79 ASN B N 1
ATOM 1818 C CA . ASN B 1 79 ? -45.981 69.723 19.951 1.00 33.07 79 ASN B CA 1
ATOM 1819 C C . ASN B 1 79 ? -44.641 68.990 19.888 1.00 31.97 79 ASN B C 1
ATOM 1820 O O . ASN B 1 79 ? -43.635 69.513 20.365 1.00 33.10 79 ASN B O 1
ATOM 1825 N N . ASN B 1 80 ? -44.660 67.802 19.296 1.00 29.61 80 ASN B N 1
ATOM 1826 C CA . ASN B 1 80 ? -43.441 67.015 19.179 1.00 28.38 80 ASN B CA 1
ATOM 1827 C C . ASN B 1 80 ? -43.073 66.733 17.737 1.00 28.06 80 ASN B C 1
ATOM 1828 O O . ASN B 1 80 ? -43.939 66.389 16.932 1.00 29.58 80 ASN B O 1
ATOM 1833 N N . ILE B 1 81 ? -41.803 66.934 17.407 1.00 27.12 81 ILE B N 1
ATOM 1834 C CA . ILE B 1 81 ? -41.275 66.504 16.108 1.00 27.76 81 ILE B CA 1
ATOM 1835 C C . ILE B 1 81 ? -40.196 65.470 16.325 1.00 26.60 81 ILE B C 1
ATOM 1836 O O . ILE B 1 81 ? -39.173 65.761 16.948 1.00 26.25 81 ILE B O 1
ATOM 1841 N N . PHE B 1 82 ? -40.472 64.224 15.957 1.00 26.20 82 PHE B N 1
ATOM 1842 C CA . PHE B 1 82 ? -39.568 63.123 16.235 1.00 26.01 82 PHE B CA 1
ATOM 1843 C C . PHE B 1 82 ? -39.211 62.308 15.013 1.00 26.12 82 PHE B C 1
ATOM 1844 O O . PHE B 1 82 ? -39.911 62.285 13.998 1.00 25.46 82 PHE B O 1
ATOM 1852 N N . GLN B 1 83 ? -38.109 61.562 15.156 1.00 25.96 83 GLN B N 1
ATOM 1853 C CA . GLN B 1 83 ? -37.651 60.712 14.077 1.00 26.45 83 GLN B CA 1
ATOM 1854 C C . GLN B 1 83 ? -36.726 59.627 14.602 1.00 25.83 83 GLN B C 1
ATOM 1855 O O . GLN B 1 83 ? -35.979 59.829 15.561 1.00 24.95 83 GLN B O 1
ATOM 1861 N N . PRO B 1 84 ? -36.762 58.453 13.996 1.00 26.95 84 PRO B N 1
ATOM 1862 C CA . PRO B 1 84 ? -35.830 57.403 14.411 1.00 27.84 84 PRO B CA 1
ATOM 1863 C C . PRO B 1 84 ? -34.446 57.790 13.887 1.00 28.01 84 PRO B C 1
ATOM 1864 O O . PRO B 1 84 ? -34.334 58.196 12.722 1.00 29.49 84 PRO B O 1
ATOM 1868 N N . LEU B 1 85 ? -33.417 57.738 14.709 1.00 26.54 85 LEU B N 1
ATOM 1869 C CA . LEU B 1 85 ? -32.043 58.069 14.314 1.00 27.15 85 LEU B CA 1
ATOM 1870 C C . LEU B 1 85 ? -31.304 56.807 13.883 1.00 26.27 85 LEU B C 1
ATOM 1871 O O . LEU B 1 85 ? -30.497 56.786 12.957 1.00 28.27 85 LEU B O 1
ATOM 1876 N N . TYR B 1 86 ? -31.579 55.716 14.582 1.00 25.25 86 TYR B N 1
ATOM 1877 C CA . TYR B 1 86 ? -30.892 54.451 14.363 1.00 24.79 86 TYR B CA 1
ATOM 1878 C C . TYR B 1 86 ? -31.775 53.306 14.825 1.00 24.91 86 TYR B C 1
ATOM 1879 O O . TYR B 1 86 ? -32.259 53.302 15.954 1.00 24.13 86 TYR B O 1
ATOM 1888 N N . ILE B 1 87 ? -32.013 52.347 13.918 1.00 26.28 87 ILE B N 1
ATOM 1889 C CA . ILE B 1 87 ? -32.898 51.230 14.193 1.00 28.76 87 ILE B CA 1
ATOM 1890 C C . ILE B 1 87 ? -32.189 49.891 14.055 1.00 30.23 87 ILE B C 1
ATOM 1891 O O . ILE B 1 87 ? -31.515 49.605 13.047 1.00 31.17 87 ILE B O 1
ATOM 1896 N N . THR B 1 88 ? -32.287 49.063 15.090 1.00 30.84 88 THR B N 1
ATOM 1897 C CA . THR B 1 88 ? -31.755 47.721 15.101 1.00 32.42 88 THR B CA 1
ATOM 1898 C C . THR B 1 88 ? -32.917 46.772 15.429 1.00 33.67 88 THR B C 1
ATOM 1899 O O . THR B 1 88 ? -34.020 47.234 15.719 1.00 33.44 88 THR B O 1
ATOM 1903 N N . SER B 1 89 ? -32.640 45.477 15.425 1.00 35.26 89 SER B N 1
ATOM 1904 C CA . SER B 1 89 ? -33.731 44.523 15.696 1.00 36.23 89 SER B CA 1
ATOM 1905 C C . SER B 1 89 ? -34.128 44.544 17.160 1.00 35.84 89 SER B C 1
ATOM 1906 O O . SER B 1 89 ? -35.260 44.176 17.519 1.00 36.46 89 SER B O 1
ATOM 1909 N N . ASP B 1 90 ? -33.331 44.993 17.982 1.00 33.84 90 ASP B N 1
ATOM 1910 C CA . ASP B 1 90 ? -33.393 44.976 19.450 1.00 33.33 90 ASP B CA 1
ATOM 1911 C C . ASP B 1 90 ? -33.709 46.374 19.984 1.00 30.38 90 ASP B C 1
ATOM 1912 O O . ASP B 1 90 ? -34.009 46.550 21.174 1.00 29.15 90 ASP B O 1
ATOM 1917 N N . LYS B 1 91 ? -33.216 47.428 19.259 1.00 28.94 91 LYS B N 1
ATOM 1918 C CA . LYS B 1 91 ? -33.264 48.790 19.783 1.00 26.80 91 LYS B CA 1
ATOM 1919 C C . LYS B 1 91 ? -33.666 49.836 18.754 1.00 24.08 91 LYS B C 1
ATOM 1920 O O . LYS B 1 91 ? -33.436 49.724 17.543 1.00 25.50 91 LYS B O 1
ATOM 1926 N N . ILE B 1 92 ? -34.282 50.915 19.226 1.00 20.48 92 ILE B N 1
ATOM 1927 C CA . ILE B 1 92 ? -34.572 52.062 18.375 1.00 20.50 92 ILE B CA 1
ATOM 1928 C C . ILE B 1 92 ? -34.089 53.337 19.092 1.00 19.48 92 ILE B C 1
ATOM 1929 O O . ILE B 1 92 ? -34.495 53.581 20.231 1.00 19.84 92 ILE B O 1
ATOM 1934 N N . PHE B 1 93 ? -33.226 54.103 18.414 1.00 19.80 93 PHE B N 1
ATOM 1935 C CA . PHE B 1 93 ? -32.785 55.377 18.986 1.00 20.30 93 PHE B CA 1
ATOM 1936 C C . PHE B 1 93 ? -33.606 56.478 18.319 1.00 21.63 93 PHE B C 1
ATOM 1937 O O . PHE B 1 93 ? -33.586 56.581 17.076 1.00 22.36 93 PHE B O 1
ATOM 1945 N N . PHE B 1 94 ? -34.433 57.190 19.063 1.00 21.20 94 PHE B N 1
ATOM 1946 C CA . PHE B 1 94 ? -35.206 58.291 18.545 1.00 22.44 94 PHE B CA 1
ATOM 1947 C C . PHE B 1 94 ? -34.727 59.665 19.025 1.00 23.04 94 PHE B C 1
ATOM 1948 O O . PHE B 1 94 ? -34.246 59.819 20.142 1.00 23.99 94 PHE B O 1
ATOM 1956 N N . THR B 1 95 ? -34.911 60.656 18.149 1.00 23.92 95 THR B N 1
ATOM 1957 C CA . THR B 1 95 ? -34.701 62.039 18.604 1.00 24.87 95 THR B CA 1
ATOM 1958 C C . THR B 1 95 ? -36.101 62.676 18.626 1.00 24.98 95 THR B C 1
ATOM 1959 O O . THR B 1 95 ? -36.943 62.293 17.805 1.00 24.47 95 THR B O 1
ATOM 1963 N N . ASN B 1 96 ? -36.344 63.608 19.521 1.00 26.00 96 ASN B N 1
ATOM 1964 C CA . ASN B 1 96 ? -37.612 64.303 19.610 1.00 27.58 96 ASN B CA 1
ATOM 1965 C C . ASN B 1 96 ? -37.399 65.747 20.054 1.00 29.13 96 ASN B C 1
ATOM 1966 O O . ASN B 1 96 ? -36.489 66.005 20.856 1.00 30.75 96 ASN B O 1
ATOM 1971 N N . LYS B 1 97 ? -38.128 66.660 19.457 1.00 28.84 97 LYS B N 1
ATOM 1972 C CA . LYS B 1 97 ? -38.088 68.064 19.883 1.00 31.17 97 LYS B CA 1
ATOM 1973 C C . LYS B 1 97 ? -39.495 68.398 20.375 1.00 31.40 97 LYS B C 1
ATOM 1974 O O . LYS B 1 97 ? -40.450 68.245 19.596 1.00 32.09 97 LYS B O 1
ATOM 1980 N N . ASN B 1 98 ? -39.615 68.781 21.638 1.00 31.36 98 ASN B N 1
ATOM 1981 C CA . ASN B 1 98 ? -40.917 69.115 22.203 1.00 33.40 98 ASN B CA 1
ATOM 1982 C C . ASN B 1 98 ? -41.025 70.602 22.533 1.00 36.17 98 ASN B C 1
ATOM 1983 O O . ASN B 1 98 ? -40.058 71.182 23.036 1.00 36.03 98 ASN B O 1
ATOM 1996 N N . ASP B 1 100 ? -43.544 72.976 24.743 1.00 44.29 100 ASP B N 1
ATOM 1997 C CA . ASP B 1 100 ? -44.645 72.901 25.696 1.00 45.52 100 ASP B CA 1
ATOM 1998 C C . ASP B 1 100 ? -45.636 74.049 25.583 1.00 46.95 100 ASP B C 1
ATOM 1999 O O . ASP B 1 100 ? -45.539 74.848 24.650 1.00 47.24 100 ASP B O 1
ATOM 2004 N N . ARG B 1 101 ? -46.578 74.146 26.541 1.00 48.39 101 ARG B N 1
ATOM 2005 C CA . ARG B 1 101 ? -47.640 75.165 26.495 1.00 49.99 101 ARG B CA 1
ATOM 2006 C C . ARG B 1 101 ? -47.057 76.541 26.838 1.00 50.86 101 ARG B C 1
ATOM 2007 O O . ARG B 1 101 ? -47.568 77.577 26.387 1.00 51.52 101 ARG B O 1
ATOM 2015 N N . ALA B 1 102 ? -45.937 76.604 27.557 1.00 51.26 102 ALA B N 1
ATOM 2016 C CA . ALA B 1 102 ? -45.261 77.846 27.884 1.00 51.47 102 ALA B CA 1
ATOM 2017 C C . ALA B 1 102 ? -44.286 78.256 26.785 1.00 51.49 102 ALA B C 1
ATOM 2018 O O . ALA B 1 102 ? -43.622 79.288 26.881 1.00 52.18 102 ALA B O 1
ATOM 2020 N N . GLY B 1 103 ? -44.157 77.441 25.743 1.00 51.06 103 GLY B N 1
ATOM 2021 C CA . GLY B 1 103 ? -43.302 77.707 24.611 1.00 50.21 103 GLY B CA 1
ATOM 2022 C C . GLY B 1 103 ? -41.901 77.141 24.749 1.00 49.53 103 GLY B C 1
ATOM 2023 O O . GLY B 1 103 ? -41.089 77.254 23.826 1.00 49.84 103 GLY B O 1
ATOM 2024 N N . GLN B 1 104 ? -41.596 76.532 25.889 1.00 48.59 104 GLN B N 1
ATOM 2025 C CA . GLN B 1 104 ? -40.273 75.969 26.121 1.00 47.00 104 GLN B CA 1
ATOM 2026 C C . GLN B 1 104 ? -39.974 74.865 25.108 1.00 45.78 104 GLN B C 1
ATOM 2027 O O . GLN B 1 104 ? -40.849 74.097 24.724 1.00 45.46 104 GLN B O 1
ATOM 2033 N N . GLU B 1 105 ? -38.727 74.830 24.659 1.00 44.47 105 GLU B N 1
ATOM 2034 C CA . GLU B 1 105 ? -38.294 73.814 23.693 1.00 42.76 105 GLU B CA 1
ATOM 2035 C C . GLU B 1 105 ? -37.360 72.819 24.372 1.00 40.72 105 GLU B C 1
ATOM 2036 O O . GLU B 1 105 ? -36.440 73.211 25.101 1.00 41.16 105 GLU B O 1
ATOM 2042 N N . THR B 1 106 ? -37.647 71.529 24.221 1.00 37.90 106 THR B N 1
ATOM 2043 C CA . THR B 1 106 ? -36.845 70.482 24.852 1.00 35.21 106 THR B CA 1
ATOM 2044 C C . THR B 1 106 ? -36.333 69.503 23.793 1.00 33.68 106 THR B C 1
ATOM 2045 O O . THR B 1 106 ? -37.134 68.990 23.000 1.00 33.27 106 THR B O 1
ATOM 2049 N N . ASN B 1 107 ? -35.019 69.301 23.748 1.00 32.45 107 ASN B N 1
ATOM 2050 C CA . ASN B 1 107 ? -34.421 68.340 22.817 1.00 31.39 107 ASN B CA 1
ATOM 2051 C C . ASN B 1 107 ? -34.201 67.034 23.569 1.00 29.47 107 ASN B C 1
ATOM 2052 O O . ASN B 1 107 ? -33.649 67.043 24.681 1.00 28.88 107 ASN B O 1
ATOM 2065 N N . ILE B 1 109 ? -33.564 62.472 23.478 1.00 24.16 109 ILE B N 1
ATOM 2066 C CA . ILE B 1 109 ? -33.238 61.227 22.815 1.00 24.30 109 ILE B CA 1
ATOM 2067 C C . ILE B 1 109 ? -33.923 60.124 23.633 1.00 24.17 109 ILE B C 1
ATOM 2068 O O . ILE B 1 109 ? -33.906 60.154 24.869 1.00 25.41 109 ILE B O 1
ATOM 2073 N N . VAL B 1 110 ? -34.594 59.227 22.926 1.00 22.43 110 VAL B N 1
ATOM 2074 C CA . VAL B 1 110 ? -35.237 58.120 23.632 1.00 22.01 110 VAL B CA 1
ATOM 2075 C C . VAL B 1 110 ? -34.704 56.823 23.036 1.00 20.50 110 VAL B C 1
ATOM 2076 O O . VAL B 1 110 ? -34.642 56.705 21.800 1.00 22.33 110 VAL B O 1
ATOM 2080 N N . VAL B 1 111 ? -34.287 55.900 23.884 1.00 18.96 111 VAL B N 1
ATOM 2081 C CA . VAL B 1 111 ? -33.834 54.616 23.408 1.00 20.26 111 VAL B CA 1
ATOM 2082 C C . VAL B 1 111 ? -34.884 53.563 23.831 1.00 21.20 111 VAL B C 1
ATOM 2083 O O . VAL B 1 111 ? -35.059 53.311 25.018 1.00 21.26 111 VAL B O 1
ATOM 2087 N N . ALA B 1 112 ? -35.543 53.018 22.815 1.00 20.68 112 ALA B N 1
ATOM 2088 C CA . ALA B 1 112 ? -36.540 51.973 23.028 1.00 21.39 112 ALA B CA 1
ATOM 2089 C C . ALA B 1 112 ? -35.820 50.631 22.828 1.00 20.60 112 ALA B C 1
ATOM 2090 O O . ALA B 1 112 ? -34.883 50.523 22.032 1.00 21.80 112 ALA B O 1
ATOM 2092 N N . GLY B 1 113 ? -36.277 49.612 23.551 1.00 20.32 113 GLY B N 1
ATOM 2093 C CA . GLY B 1 113 ? -35.658 48.302 23.431 1.00 20.32 113 GLY B CA 1
ATOM 2094 C C . GLY B 1 113 ? -36.608 47.181 23.842 1.00 21.77 113 GLY B C 1
ATOM 2095 O O . GLY B 1 113 ? -37.692 47.396 24.379 1.00 21.55 113 GLY B O 1
ATOM 2096 N N . LYS B 1 114 ? -36.134 45.955 23.584 1.00 22.92 114 LYS B N 1
ATOM 2097 C CA . LYS B 1 114 ? -36.951 44.790 23.936 1.00 24.84 114 LYS B CA 1
ATOM 2098 C C . LYS B 1 114 ? -36.881 44.471 25.411 1.00 25.70 114 LYS B C 1
ATOM 2099 O O . LYS B 1 114 ? -37.721 43.697 25.891 1.00 26.63 114 LYS B O 1
ATOM 2105 N N . GLY B 1 115 ? -35.885 45.012 26.120 1.00 26.56 115 GLY B N 1
ATOM 2106 C CA . GLY B 1 115 ? -35.809 44.799 27.556 1.00 27.84 115 GLY B CA 1
ATOM 2107 C C . GLY B 1 115 ? -34.415 44.828 28.123 1.00 28.74 115 GLY B C 1
ATOM 2108 O O . GLY B 1 115 ? -34.225 45.335 29.246 1.00 31.01 115 GLY B O 1
ATOM 2109 N N . ASN B 1 116 ? -33.411 44.301 27.416 1.00 28.46 116 ASN B N 1
ATOM 2110 C CA . ASN B 1 116 ? -32.104 44.345 28.098 1.00 30.90 116 ASN B CA 1
ATOM 2111 C C . ASN B 1 116 ? -31.488 45.737 28.031 1.00 30.15 116 ASN B C 1
ATOM 2112 O O . ASN B 1 116 ? -31.882 46.636 27.300 1.00 31.41 116 ASN B O 1
ATOM 2117 N N . ALA B 1 117 ? -30.467 45.866 28.870 1.00 29.41 117 ALA B N 1
ATOM 2118 C CA . ALA B 1 117 ? -29.698 47.081 28.991 1.00 28.29 117 ALA B CA 1
ATOM 2119 C C . ALA B 1 117 ? -28.866 47.322 27.731 1.00 28.19 117 ALA B C 1
ATOM 2120 O O . ALA B 1 117 ? -28.603 46.398 26.975 1.00 29.21 117 ALA B O 1
ATOM 2122 N N . LEU B 1 118 ? -28.472 48.575 27.565 1.00 28.03 118 LEU B N 1
ATOM 2123 C CA . LEU B 1 118 ? -27.626 48.895 26.413 1.00 27.64 118 LEU B CA 1
ATOM 2124 C C . LEU B 1 118 ? -26.244 48.265 26.617 1.00 27.77 118 LEU B C 1
ATOM 2125 O O . LEU B 1 118 ? -25.751 48.194 27.749 1.00 28.23 118 LEU B O 1
ATOM 2130 N N . THR B 1 119 ? -25.696 47.758 25.527 1.00 27.62 119 THR B N 1
ATOM 2131 C CA . THR B 1 119 ? -24.293 47.269 25.601 1.00 28.78 119 THR B CA 1
ATOM 2132 C C . THR B 1 119 ? -23.395 48.503 25.616 1.00 28.69 119 THR B C 1
ATOM 2133 O O . THR B 1 119 ? -23.851 49.625 25.377 1.00 27.37 119 THR B O 1
ATOM 2137 N N . PRO B 1 120 ? -22.097 48.319 25.852 1.00 29.01 120 PRO B N 1
ATOM 2138 C CA . PRO B 1 120 ? -21.178 49.451 25.857 1.00 28.36 120 PRO B CA 1
ATOM 2139 C C . PRO B 1 120 ? -21.225 50.190 24.539 1.00 26.86 120 PRO B C 1
ATOM 2140 O O . PRO B 1 120 ? -21.262 51.426 24.556 1.00 25.41 120 PRO B O 1
ATOM 2144 N N . GLU B 1 121 ? -21.245 49.487 23.406 1.00 26.68 121 GLU B N 1
ATOM 2145 C CA . GLU B 1 121 ? -21.313 50.138 22.107 1.00 25.52 121 GLU B CA 1
ATOM 2146 C C . GLU B 1 121 ? -22.607 50.906 21.929 1.00 24.12 121 GLU B C 1
ATOM 2147 O O . GLU B 1 121 ? -22.595 52.009 21.383 1.00 23.51 121 GLU B O 1
ATOM 2153 N N . GLU B 1 122 ? -23.741 50.347 22.368 1.00 24.13 122 GLU B N 1
ATOM 2154 C CA . GLU B 1 122 ? -25.009 51.077 22.284 1.00 23.79 122 GLU B CA 1
ATOM 2155 C C . GLU B 1 122 ? -24.983 52.319 23.159 1.00 24.41 122 GLU B C 1
ATOM 2156 O O . GLU B 1 122 ? -25.526 53.370 22.805 1.00 24.54 122 GLU B O 1
ATOM 2162 N N . ASN B 1 123 ? -24.343 52.231 24.326 1.00 24.92 123 ASN B N 1
ATOM 2163 C CA . ASN B 1 123 ? -24.194 53.405 25.186 1.00 25.51 123 ASN B CA 1
ATOM 2164 C C . ASN B 1 123 ? -23.321 54.440 24.483 1.00 24.13 123 ASN B C 1
ATOM 2165 O O . ASN B 1 123 ? -23.541 55.639 24.624 1.00 24.16 123 ASN B O 1
ATOM 2170 N N . GLU B 1 124 ? -22.313 54.010 23.708 1.00 23.59 124 GLU B N 1
ATOM 2171 C CA . GLU B 1 124 ? -21.460 54.990 23.000 1.00 22.72 124 GLU B CA 1
ATOM 2172 C C . GLU B 1 124 ? -22.269 55.694 21.917 1.00 22.31 124 GLU B C 1
ATOM 2173 O O . GLU B 1 124 ? -22.197 56.902 21.694 1.00 21.87 124 GLU B O 1
ATOM 2179 N N . ILE B 1 125 ? -23.089 54.922 21.199 1.00 21.73 125 ILE B N 1
ATOM 2180 C CA . ILE B 1 125 ? -23.985 55.479 20.194 1.00 22.34 125 ILE B CA 1
ATOM 2181 C C . ILE B 1 125 ? -24.882 56.535 20.834 1.00 22.32 125 ILE B C 1
ATOM 2182 O O . ILE B 1 125 ? -25.058 57.626 20.301 1.00 21.13 125 ILE B O 1
ATOM 2187 N N . LEU B 1 126 ? -25.470 56.233 22.000 1.00 22.34 126 LEU B N 1
ATOM 2188 C CA . LEU B 1 126 ? -26.303 57.172 22.734 1.00 23.47 126 LEU B CA 1
ATOM 2189 C C . LEU B 1 126 ? -25.519 58.446 23.081 1.00 23.23 126 LEU B C 1
ATOM 2190 O O . LEU B 1 126 ? -26.001 59.563 22.899 1.00 23.33 126 LEU B O 1
ATOM 2195 N N . VAL B 1 127 ? -24.311 58.262 23.618 1.00 23.83 127 VAL B N 1
ATOM 2196 C CA . VAL B 1 127 ? -23.496 59.444 23.967 1.00 24.61 127 VAL B CA 1
ATOM 2197 C C . VAL B 1 127 ? -23.200 60.275 22.743 1.00 24.59 127 VAL B C 1
ATOM 2198 O O . VAL B 1 127 ? -23.272 61.504 22.809 1.00 24.48 127 VAL B O 1
ATOM 2202 N N . GLN B 1 128 ? -22.915 59.645 21.594 1.00 24.97 128 GLN B N 1
ATOM 2203 C CA . GLN B 1 128 ? -22.659 60.416 20.376 1.00 25.35 128 GLN B CA 1
ATOM 2204 C C . GLN B 1 128 ? -23.868 61.224 19.952 1.00 25.11 128 GLN B C 1
ATOM 2205 O O . GLN B 1 128 ? -23.781 62.378 19.512 1.00 25.69 128 GLN B O 1
ATOM 2211 N N . PHE B 1 129 ? -25.072 60.635 20.057 1.00 24.60 129 PHE B N 1
ATOM 2212 C CA . PHE B 1 129 ? -26.286 61.348 19.710 1.00 23.96 129 PHE B CA 1
ATOM 2213 C C . PHE B 1 129 ? -26.519 62.499 20.688 1.00 24.41 129 PHE B C 1
ATOM 2214 O O . PHE B 1 129 ? -26.992 63.568 20.298 1.00 25.51 129 PHE B O 1
ATOM 2222 N N . ALA B 1 130 ? -26.205 62.279 21.953 1.00 25.33 130 ALA B N 1
ATOM 2223 C CA . ALA B 1 130 ? -26.359 63.316 22.980 1.00 27.01 130 ALA B CA 1
ATOM 2224 C C . ALA B 1 130 ? -25.442 64.489 22.621 1.00 28.50 130 ALA B C 1
ATOM 2225 O O . ALA B 1 130 ? -25.901 65.631 22.622 1.00 28.31 130 ALA B O 1
ATOM 2227 N N . HIS B 1 131 ? -24.179 64.203 22.290 1.00 30.14 131 HIS B N 1
ATOM 2228 C CA . HIS B 1 131 ? -23.285 65.302 21.871 1.00 31.99 131 HIS B CA 1
ATOM 2229 C C . HIS B 1 131 ? -23.838 66.032 20.666 1.00 32.10 131 HIS B C 1
ATOM 2230 O O . HIS B 1 131 ? -23.929 67.276 20.636 1.00 32.38 131 HIS B O 1
ATOM 2237 N N . GLU B 1 132 ? -24.323 65.349 19.689 1.00 31.35 132 GLU B N 1
ATOM 2238 C CA . GLU B 1 132 ? -24.816 65.936 18.437 1.00 32.24 132 GLU B CA 1
ATOM 2239 C C . GLU B 1 132 ? -26.026 66.830 18.713 1.00 32.04 132 GLU B C 1
ATOM 2240 O O . GLU B 1 132 ? -26.208 67.875 18.069 1.00 32.54 132 GLU B O 1
ATOM 2246 N N . LYS B 1 133 ? -26.931 66.468 19.623 1.00 31.87 133 LYS B N 1
ATOM 2247 C CA . LYS B 1 133 ? -28.141 67.217 19.927 1.00 32.88 133 LYS B CA 1
ATOM 2248 C C . LYS B 1 133 ? -27.995 68.188 21.095 1.00 33.61 133 LYS B C 1
ATOM 2249 O O . LYS B 1 133 ? -28.995 68.696 21.635 1.00 34.34 133 LYS B O 1
ATOM 2255 N N . LYS B 1 134 ? -26.764 68.203 21.564 1.00 33.78 134 LYS B N 1
ATOM 2256 C CA . LYS B 1 134 ? -26.452 69.228 22.560 1.00 34.46 134 LYS B CA 1
ATOM 2257 C C . LYS B 1 134 ? -27.245 68.946 23.850 1.00 34.12 134 LYS B C 1
ATOM 2258 O O . LYS B 1 134 ? -27.758 69.863 24.511 1.00 34.79 134 LYS B O 1
ATOM 2264 N N . ILE B 1 135 ? -27.207 67.680 24.260 1.00 32.35 135 ILE B N 1
ATOM 2265 C CA . ILE B 1 135 ? -27.840 67.214 25.503 1.00 31.19 135 ILE B CA 1
ATOM 2266 C C . ILE B 1 135 ? -26.720 66.737 26.418 1.00 31.58 135 ILE B C 1
ATOM 2267 O O . ILE B 1 135 ? -25.923 65.875 26.039 1.00 30.77 135 ILE B O 1
ATOM 2272 N N . PRO B 1 136 ? -26.601 67.294 27.612 1.00 32.40 136 PRO B N 1
ATOM 2273 C CA . PRO B 1 136 ? -25.557 66.901 28.532 1.00 32.93 136 PRO B CA 1
ATOM 2274 C C . PRO B 1 136 ? -25.601 65.417 28.840 1.00 32.98 136 PRO B C 1
ATOM 2275 O O . PRO B 1 136 ? -26.672 64.850 29.087 1.00 32.44 136 PRO B O 1
ATOM 2279 N N . VAL B 1 137 ? -24.436 64.782 28.873 1.00 33.89 137 VAL B N 1
ATOM 2280 C CA . VAL B 1 137 ? -24.371 63.344 29.195 1.00 34.86 137 VAL B CA 1
ATOM 2281 C C . VAL B 1 137 ? -24.872 63.071 30.589 1.00 34.93 137 VAL B C 1
ATOM 2282 O O . VAL B 1 137 ? -25.391 61.979 30.878 1.00 34.81 137 VAL B O 1
ATOM 2286 N N . GLU B 1 138 ? -24.780 64.052 31.508 1.00 34.64 138 GLU B N 1
ATOM 2287 C CA . GLU B 1 138 ? -25.310 63.884 32.847 1.00 34.88 138 GLU B CA 1
ATOM 2288 C C . GLU B 1 138 ? -26.838 63.834 32.833 1.00 33.03 138 GLU B C 1
ATOM 2289 O O . GLU B 1 138 ? -27.442 63.469 33.839 1.00 34.16 138 GLU B O 1
ATOM 2295 N N . ASN B 1 139 ? -27.475 64.211 31.729 1.00 31.12 139 ASN B N 1
ATOM 2296 C CA . ASN B 1 139 ? -28.923 64.214 31.615 1.00 28.85 139 ASN B CA 1
ATOM 2297 C C . ASN B 1 139 ? -29.456 62.934 30.960 1.00 28.61 139 ASN B C 1
ATOM 2298 O O . ASN B 1 139 ? -30.605 62.940 30.494 1.00 29.14 139 ASN B O 1
ATOM 2303 N N . ILE B 1 140 ? -28.652 61.889 30.880 1.00 27.99 140 ILE B N 1
ATOM 2304 C CA . ILE B 1 140 ? -29.100 60.604 30.322 1.00 27.34 140 ILE B CA 1
ATOM 2305 C C . ILE B 1 140 ? -29.619 59.754 31.483 1.00 27.45 140 ILE B C 1
ATOM 2306 O O . ILE B 1 140 ? -28.827 59.427 32.380 1.00 28.97 140 ILE B O 1
ATOM 2311 N N . LEU B 1 141 ? -30.891 59.396 31.517 1.00 26.39 141 LEU B N 1
ATOM 2312 C CA . LEU B 1 141 ? -31.502 58.657 32.615 1.00 27.02 141 LEU B CA 1
ATOM 2313 C C . LEU B 1 141 ? -31.881 57.223 32.228 1.00 27.83 141 LEU B C 1
ATOM 2314 O O . LEU B 1 141 ? -32.563 57.032 31.224 1.00 27.48 141 LEU B O 1
ATOM 2319 N N . ASN B 1 142 ? -31.411 56.249 32.983 1.00 28.79 142 ASN B N 1
ATOM 2320 C CA . ASN B 1 142 ? -31.745 54.843 32.730 1.00 30.25 142 ASN B CA 1
ATOM 2321 C C . ASN B 1 142 ? -33.065 54.645 33.462 1.00 28.93 142 ASN B C 1
ATOM 2322 O O . ASN B 1 142 ? -33.059 54.595 34.685 1.00 32.23 142 ASN B O 1
ATOM 2327 N N . ILE B 1 143 ? -34.192 54.571 32.734 1.00 25.92 143 ILE B N 1
ATOM 2328 C CA . ILE B 1 143 ? -35.445 54.567 33.482 1.00 25.97 143 ILE B CA 1
ATOM 2329 C C . ILE B 1 143 ? -36.199 53.268 33.521 1.00 24.68 143 ILE B C 1
ATOM 2330 O O . ILE B 1 143 ? -37.252 53.225 34.201 1.00 24.97 143 ILE B O 1
ATOM 2335 N N . LEU B 1 144 ? -35.726 52.211 32.868 1.00 23.61 144 LEU B N 1
ATOM 2336 C CA . LEU B 1 144 ? -36.486 50.962 32.867 1.00 23.22 144 LEU B CA 1
ATOM 2337 C C . LEU B 1 144 ? -36.735 50.421 34.254 1.00 23.05 144 LEU B C 1
ATOM 2338 O O . LEU B 1 144 ? -37.809 49.877 34.551 1.00 21.92 144 LEU B O 1
ATOM 2343 N N . ALA B 1 145 ? -35.782 50.589 35.193 1.00 22.90 145 ALA B N 1
ATOM 2344 C CA . ALA B 1 145 ? -36.018 50.053 36.533 1.00 22.48 145 ALA B CA 1
ATOM 2345 C C . ALA B 1 145 ? -37.228 50.640 37.232 1.00 21.94 145 ALA B C 1
ATOM 2346 O O . ALA B 1 145 ? -37.775 49.993 38.150 1.00 22.62 145 ALA B O 1
ATOM 2348 N N . THR B 1 146 ? -37.681 51.848 36.867 1.00 20.03 146 THR B N 1
ATOM 2349 C CA . THR B 1 146 ? -38.824 52.469 37.513 1.00 21.93 146 THR B CA 1
ATOM 2350 C C . THR B 1 146 ? -40.141 52.126 36.807 1.00 20.94 146 THR B C 1
ATOM 2351 O O . THR B 1 146 ? -41.200 52.653 37.188 1.00 21.98 146 THR B O 1
ATOM 2355 N N . ASP B 1 147 ? -40.050 51.276 35.777 1.00 19.64 147 ASP B N 1
ATOM 2356 C CA . ASP B 1 147 ? -41.281 50.904 35.055 1.00 18.73 147 ASP B CA 1
ATOM 2357 C C . ASP B 1 147 ? -42.032 49.842 35.858 1.00 17.30 147 ASP B C 1
ATOM 2358 O O . ASP B 1 147 ? -41.803 48.655 35.700 1.00 18.74 147 ASP B O 1
ATOM 2363 N N . THR B 1 148 ? -42.925 50.292 36.727 1.00 17.51 148 THR B N 1
ATOM 2364 C CA . THR B 1 148 ? -43.738 49.421 37.567 1.00 17.32 148 THR B CA 1
ATOM 2365 C C . THR B 1 148 ? -45.107 49.136 36.952 1.00 17.74 148 THR B C 1
ATOM 2366 O O . THR B 1 148 ? -45.996 48.643 37.655 1.00 17.75 148 THR B O 1
ATOM 2370 N N . CYS B 1 149 ? -45.237 49.397 35.634 1.00 17.77 149 CYS B N 1
ATOM 2371 C CA . CYS B 1 149 ? -46.518 49.184 34.950 1.00 18.48 149 CYS B CA 1
ATOM 2372 C C . CYS B 1 149 ? -46.592 47.816 34.315 1.00 18.54 149 CYS B C 1
ATOM 2373 O O . CYS B 1 149 ? -45.575 47.172 34.047 1.00 17.21 149 CYS B O 1
ATOM 2376 N N . PRO B 1 150 ? -47.793 47.301 34.097 1.00 18.97 150 PRO B N 1
ATOM 2377 C CA . PRO B 1 150 ? -47.969 45.955 33.543 1.00 19.82 150 PRO B CA 1
ATOM 2378 C C . PRO B 1 150 ? -47.108 45.771 32.320 1.00 20.45 150 PRO B C 1
ATOM 2379 O O . PRO B 1 150 ? -47.092 46.675 31.442 1.00 21.24 150 PRO B O 1
ATOM 2383 N N . GLU B 1 151 ? -46.435 44.638 32.185 1.00 21.30 151 GLU B N 1
ATOM 2384 C CA . GLU B 1 151 ? -45.539 44.441 31.045 1.00 23.69 151 GLU B CA 1
ATOM 2385 C C . GLU B 1 151 ? -46.274 44.503 29.706 1.00 24.35 151 GLU B C 1
ATOM 2386 O O . GLU B 1 151 ? -47.484 44.211 29.685 1.00 26.46 151 GLU B O 1
ATOM 2393 N N . GLU C 1 5 ? -4.146 19.374 50.865 1.00 54.19 5 GLU C N 1
ATOM 2394 C CA . GLU C 1 5 ? -5.556 19.806 50.899 1.00 54.03 5 GLU C CA 1
ATOM 2395 C C . GLU C 1 5 ? -5.962 20.369 49.537 1.00 53.36 5 GLU C C 1
ATOM 2396 O O . GLU C 1 5 ? -6.932 19.911 48.917 1.00 54.69 5 GLU C O 1
ATOM 2402 N N . LEU C 1 6 ? -5.209 21.346 49.085 1.00 51.70 6 LEU C N 1
ATOM 2403 C CA . LEU C 1 6 ? -5.387 21.903 47.741 1.00 48.61 6 LEU C CA 1
ATOM 2404 C C . LEU C 1 6 ? -4.353 21.179 46.851 1.00 45.75 6 LEU C C 1
ATOM 2405 O O . LEU C 1 6 ? -4.225 21.430 45.661 1.00 44.91 6 LEU C O 1
ATOM 2410 N N . GLN C 1 7 ? -3.600 20.301 47.495 1.00 43.56 7 GLN C N 1
ATOM 2411 C CA . GLN C 1 7 ? -2.539 19.517 46.903 1.00 40.98 7 GLN C CA 1
ATOM 2412 C C . GLN C 1 7 ? -3.034 18.553 45.839 1.00 38.66 7 GLN C C 1
ATOM 2413 O O . GLN C 1 7 ? -4.158 18.039 45.947 1.00 39.66 7 GLN C O 1
ATOM 2419 N N . GLY C 1 8 ? -2.222 18.347 44.808 1.00 34.45 8 GLY C N 1
ATOM 2420 C CA . GLY C 1 8 ? -2.506 17.439 43.718 1.00 31.23 8 GLY C CA 1
ATOM 2421 C C . GLY C 1 8 ? -2.301 18.048 42.329 1.00 28.09 8 GLY C C 1
ATOM 2422 O O . GLY C 1 8 ? -1.739 19.133 42.162 1.00 26.26 8 GLY C O 1
ATOM 2423 N N . LYS C 1 9 ? -2.698 17.405 41.369 1.00 26.09 9 LYS C N 1
ATOM 2424 C CA . LYS C 1 9 ? -2.642 17.730 39.943 1.00 25.65 9 LYS C CA 1
ATOM 2425 C C . LYS C 1 9 ? -3.818 18.626 39.565 1.00 24.10 9 LYS C C 1
ATOM 2426 O O . LYS C 1 9 ? -4.980 18.303 39.850 1.00 24.62 9 LYS C O 1
ATOM 2432 N N . TRP C 1 10 ? -3.584 19.765 38.920 1.00 21.81 10 TRP C N 1
ATOM 2433 C CA . TRP C 1 10 ? -4.626 20.691 38.547 1.00 21.83 10 TRP C CA 1
ATOM 2434 C C . TRP C 1 10 ? -4.321 21.362 37.197 1.00 21.55 10 TRP C C 1
ATOM 2435 O O . TRP C 1 10 ? -3.155 21.520 36.885 1.00 22.28 10 TRP C O 1
ATOM 2446 N N . TYR C 1 11 ? -5.366 21.713 36.459 1.00 20.18 11 TYR C N 1
ATOM 2447 C CA . TYR C 1 11 ? -5.183 22.416 35.205 1.00 21.01 11 TYR C CA 1
ATOM 2448 C C . TYR C 1 11 ? -5.983 23.725 35.272 1.00 20.83 11 TYR C C 1
ATOM 2449 O O . TYR C 1 11 ? -6.887 23.832 36.090 1.00 22.37 11 TYR C O 1
ATOM 2458 N N . THR C 1 12 ? -5.656 24.666 34.406 1.00 19.86 12 THR C N 1
ATOM 2459 C CA . THR C 1 12 ? -6.437 25.911 34.423 1.00 20.38 12 THR C CA 1
ATOM 2460 C C . THR C 1 12 ? -7.665 25.700 33.518 1.00 21.07 12 THR C C 1
ATOM 2461 O O . THR C 1 12 ? -7.488 25.420 32.349 1.00 22.76 12 THR C O 1
ATOM 2465 N N . ILE C 1 13 ? -8.850 25.868 34.073 1.00 20.73 13 ILE C N 1
ATOM 2466 C CA . ILE C 1 13 ? -10.076 25.732 33.261 1.00 21.85 13 ILE C CA 1
ATOM 2467 C C . ILE C 1 13 ? -10.449 27.093 32.710 1.00 23.20 13 ILE C C 1
ATOM 2468 O O . ILE C 1 13 ? -10.675 27.287 31.507 1.00 24.50 13 ILE C O 1
ATOM 2473 N N . VAL C 1 14 ? -10.562 28.096 33.599 1.00 23.47 14 VAL C N 1
ATOM 2474 C CA . VAL C 1 14 ? -10.949 29.447 33.193 1.00 24.13 14 VAL C CA 1
ATOM 2475 C C . VAL C 1 14 ? -10.074 30.478 33.917 1.00 22.94 14 VAL C C 1
ATOM 2476 O O . VAL C 1 14 ? -9.592 30.211 35.020 1.00 22.60 14 VAL C O 1
ATOM 2482 N N . ILE C 1 15 ? -9.770 31.593 33.279 1.00 23.32 15 ILE C N 1
ATOM 2483 C CA . ILE C 1 15 ? -9.077 32.699 33.915 1.00 25.44 15 ILE C CA 1
ATOM 2484 C C . ILE C 1 15 ? -9.871 33.973 33.581 1.00 25.80 15 ILE C C 1
ATOM 2485 O O . ILE C 1 15 ? -10.344 34.100 32.446 1.00 26.11 15 ILE C O 1
ATOM 2490 N N . ALA C 1 16 ? -10.040 34.851 34.554 1.00 25.95 16 ALA C N 1
ATOM 2491 C CA . ALA C 1 16 ? -10.752 36.109 34.302 1.00 25.87 16 ALA C CA 1
ATOM 2492 C C . ALA C 1 16 ? -9.910 37.243 34.872 1.00 25.74 16 ALA C C 1
ATOM 2493 O O . ALA C 1 16 ? -9.274 37.040 35.918 1.00 25.34 16 ALA C O 1
ATOM 2495 N N . ALA C 1 17 ? -9.835 38.381 34.198 1.00 25.37 17 ALA C N 1
ATOM 2496 C CA . ALA C 1 17 ? -9.068 39.491 34.743 1.00 25.98 17 ALA C CA 1
ATOM 2497 C C . ALA C 1 17 ? -9.677 40.821 34.320 1.00 28.08 17 ALA C C 1
ATOM 2498 O O . ALA C 1 17 ? -10.328 40.864 33.281 1.00 29.06 17 ALA C O 1
ATOM 2500 N N . ASP C 1 18 ? -9.427 41.875 35.115 1.00 29.77 18 ASP C N 1
ATOM 2501 C CA . ASP C 1 18 ? -9.952 43.177 34.680 1.00 31.26 18 ASP C CA 1
ATOM 2502 C C . ASP C 1 18 ? -9.085 43.710 33.539 1.00 32.22 18 ASP C C 1
ATOM 2503 O O A ASP C 1 18 ? -9.563 44.442 32.675 0.50 32.32 18 ASP C O 1
ATOM 2508 N N . ASN C 1 19 ? -7.808 43.327 33.534 1.00 31.84 19 ASN C N 1
ATOM 2509 C CA . ASN C 1 19 ? -6.907 43.737 32.453 1.00 32.40 19 ASN C CA 1
ATOM 2510 C C . ASN C 1 19 ? -6.768 42.562 31.490 1.00 32.47 19 ASN C C 1
ATOM 2511 O O . ASN C 1 19 ? -5.890 41.722 31.622 1.00 32.68 19 ASN C O 1
ATOM 2516 N N . LEU C 1 20 ? -7.644 42.501 30.493 1.00 32.87 20 LEU C N 1
ATOM 2517 C CA . LEU C 1 20 ? -7.678 41.405 29.547 1.00 33.23 20 LEU C CA 1
ATOM 2518 C C . LEU C 1 20 ? -6.393 41.048 28.846 1.00 33.75 20 LEU C C 1
ATOM 2519 O O . LEU C 1 20 ? -6.106 39.860 28.600 1.00 33.21 20 LEU C O 1
ATOM 2524 N N . GLU C 1 21 ? -5.568 42.026 28.475 1.00 34.24 21 GLU C N 1
ATOM 2525 C CA . GLU C 1 21 ? -4.323 41.759 27.765 1.00 34.80 21 GLU C CA 1
ATOM 2526 C C . GLU C 1 21 ? -3.372 40.884 28.566 1.00 34.59 21 GLU C C 1
ATOM 2527 O O . GLU C 1 21 ? -2.558 40.143 28.006 1.00 35.89 21 GLU C O 1
ATOM 2533 N N . LYS C 1 22 ? -3.455 40.948 29.891 1.00 33.72 22 LYS C N 1
ATOM 2534 C CA . LYS C 1 22 ? -2.600 40.130 30.737 1.00 32.15 22 LYS C CA 1
ATOM 2535 C C . LYS C 1 22 ? -2.860 38.636 30.600 1.00 30.54 22 LYS C C 1
ATOM 2536 O O . LYS C 1 22 ? -1.953 37.841 30.874 1.00 30.71 22 LYS C O 1
ATOM 2542 N N . ILE C 1 23 ? -4.094 38.266 30.268 1.00 28.37 23 ILE C N 1
ATOM 2543 C CA . ILE C 1 23 ? -4.470 36.861 30.224 1.00 26.56 23 ILE C CA 1
ATOM 2544 C C . ILE C 1 23 ? -4.778 36.345 28.833 1.00 26.76 23 ILE C C 1
ATOM 2545 O O . ILE C 1 23 ? -5.092 35.162 28.685 1.00 25.89 23 ILE C O 1
ATOM 2550 N N . GLU C 1 24 ? -4.740 37.196 27.803 1.00 28.76 24 GLU C N 1
ATOM 2551 C CA . GLU C 1 24 ? -4.967 36.680 26.437 1.00 30.49 24 GLU C CA 1
ATOM 2552 C C . GLU C 1 24 ? -3.717 35.908 26.019 1.00 30.35 24 GLU C C 1
ATOM 2553 O O . GLU C 1 24 ? -2.662 36.074 26.643 1.00 28.91 24 GLU C O 1
ATOM 2559 N N . GLU C 1 25 ? -3.821 35.069 25.002 1.00 31.59 25 GLU C N 1
ATOM 2560 C CA . GLU C 1 25 ? -2.635 34.330 24.543 1.00 32.92 25 GLU C CA 1
ATOM 2561 C C . GLU C 1 25 ? -1.440 35.245 24.374 1.00 33.82 25 GLU C C 1
ATOM 2562 O O . GLU C 1 25 ? -1.510 36.318 23.763 1.00 34.79 25 GLU C O 1
ATOM 2568 N N . GLY C 1 26 ? -0.315 34.866 24.984 1.00 33.61 26 GLY C N 1
ATOM 2569 C CA . GLY C 1 26 ? 0.918 35.618 24.922 1.00 33.59 26 GLY C CA 1
ATOM 2570 C C . GLY C 1 26 ? 1.095 36.609 26.062 1.00 32.73 26 GLY C C 1
ATOM 2571 O O . GLY C 1 26 ? 2.170 37.199 26.199 1.00 33.72 26 GLY C O 1
ATOM 2572 N N . GLY C 1 27 ? 0.063 36.799 26.862 1.00 31.77 27 GLY C N 1
ATOM 2573 C CA . GLY C 1 27 ? 0.078 37.720 28.000 1.00 29.93 27 GLY C CA 1
ATOM 2574 C C . GLY C 1 27 ? 0.833 37.023 29.144 1.00 28.60 27 GLY C C 1
ATOM 2575 O O . GLY C 1 27 ? 0.773 35.807 29.238 1.00 27.37 27 GLY C O 1
ATOM 2576 N N . PRO C 1 28 ? 1.452 37.790 30.011 1.00 28.49 28 PRO C N 1
ATOM 2577 C CA . PRO C 1 28 ? 2.285 37.217 31.058 1.00 28.18 28 PRO C CA 1
ATOM 2578 C C . PRO C 1 28 ? 1.569 36.501 32.172 1.00 27.32 28 PRO C C 1
ATOM 2579 O O . PRO C 1 28 ? 2.198 35.685 32.868 1.00 26.86 28 PRO C O 1
ATOM 2583 N N . LEU C 1 29 ? 0.269 36.741 32.376 1.00 26.83 29 LEU C N 1
ATOM 2584 C CA . LEU C 1 29 ? -0.468 36.099 33.457 1.00 25.49 29 LEU C CA 1
ATOM 2585 C C . LEU C 1 29 ? -1.435 35.017 33.009 1.00 24.36 29 LEU C C 1
ATOM 2586 O O . LEU C 1 29 ? -2.324 34.611 33.772 1.00 23.95 29 LEU C O 1
ATOM 2591 N N . ARG C 1 30 ? -1.297 34.488 31.804 1.00 24.09 30 ARG C N 1
ATOM 2592 C CA . ARG C 1 30 ? -2.123 33.410 31.289 1.00 24.00 30 ARG C CA 1
ATOM 2593 C C . ARG C 1 30 ? -1.507 32.078 31.725 1.00 24.36 30 ARG C C 1
ATOM 2594 O O . ARG C 1 30 ? -0.821 31.380 30.983 1.00 25.36 30 ARG C O 1
ATOM 2602 N N . PHE C 1 31 ? -1.788 31.753 32.988 1.00 23.31 31 PHE C N 1
ATOM 2603 C CA . PHE C 1 31 ? -1.241 30.585 33.645 1.00 22.87 31 PHE C CA 1
ATOM 2604 C C . PHE C 1 31 ? -1.914 29.275 33.280 1.00 21.26 31 PHE C C 1
ATOM 2605 O O . PHE C 1 31 ? -3.143 29.228 33.396 1.00 21.78 31 PHE C O 1
ATOM 2613 N N . TYR C 1 32 ? -1.145 28.267 32.895 1.00 19.66 32 TYR C N 1
ATOM 2614 C CA . TYR C 1 32 ? -1.668 26.925 32.692 1.00 19.42 32 TYR C CA 1
ATOM 2615 C C . TYR C 1 32 ? -1.199 26.073 33.878 1.00 18.77 32 TYR C C 1
ATOM 2616 O O . TYR C 1 32 ? -0.037 25.632 33.886 1.00 18.50 32 TYR C O 1
ATOM 2625 N N . PHE C 1 33 ? -2.053 25.866 34.877 1.00 18.72 33 PHE C N 1
ATOM 2626 C CA . PHE C 1 33 ? -1.617 25.092 36.038 1.00 18.01 33 PHE C CA 1
ATOM 2627 C C . PHE C 1 33 ? -1.225 23.663 35.683 1.00 17.33 33 PHE C C 1
ATOM 2628 O O . PHE C 1 33 ? -1.711 23.071 34.714 1.00 16.98 33 PHE C O 1
ATOM 2636 N N . ARG C 1 34 ? -0.385 23.105 36.542 1.00 16.42 34 ARG C N 1
ATOM 2637 C CA . ARG C 1 34 ? -0.015 21.708 36.536 1.00 16.46 34 ARG C CA 1
ATOM 2638 C C . ARG C 1 34 ? -0.144 21.062 37.912 1.00 18.31 34 ARG C C 1
ATOM 2639 O O . ARG C 1 34 ? -0.610 19.924 38.056 1.00 19.12 34 ARG C O 1
ATOM 2647 N N . HIS C 1 35 ? 0.281 21.794 38.968 1.00 18.58 35 HIS C N 1
ATOM 2648 C CA . HIS C 1 35 ? 0.286 21.079 40.263 1.00 20.19 35 HIS C CA 1
ATOM 2649 C C . HIS C 1 35 ? 0.323 22.038 41.430 1.00 20.54 35 HIS C C 1
ATOM 2650 O O . HIS C 1 35 ? 0.755 23.174 41.291 1.00 20.06 35 HIS C O 1
ATOM 2657 N N . ILE C 1 36 ? -0.228 21.583 42.554 1.00 21.70 36 ILE C N 1
ATOM 2658 C CA . ILE C 1 36 ? -0.138 22.357 43.789 1.00 22.46 36 ILE C CA 1
ATOM 2659 C C . ILE C 1 36 ? 0.372 21.401 44.893 1.00 24.88 36 ILE C C 1
ATOM 2660 O O . ILE C 1 36 ? -0.130 20.282 45.006 1.00 25.26 36 ILE C O 1
ATOM 2665 N N . ASP C 1 37 ? 1.373 21.852 45.642 1.00 26.19 37 ASP C N 1
ATOM 2666 C CA . ASP C 1 37 ? 1.881 21.070 46.775 1.00 27.94 37 ASP C CA 1
ATOM 2667 C C . ASP C 1 37 ? 1.792 21.999 48.000 1.00 28.14 37 ASP C C 1
ATOM 2668 O O . ASP C 1 37 ? 2.025 23.202 47.868 1.00 28.43 37 ASP C O 1
ATOM 2673 N N . CYS C 1 38 ? 1.511 21.465 49.173 1.00 28.58 38 CYS C N 1
ATOM 2674 C CA . CYS C 1 38 ? 1.463 22.312 50.359 1.00 28.35 38 CYS C CA 1
ATOM 2675 C C . CYS C 1 38 ? 2.563 21.935 51.353 1.00 27.68 38 CYS C C 1
ATOM 2676 O O . CYS C 1 38 ? 2.918 20.761 51.404 1.00 27.57 38 CYS C O 1
ATOM 2679 N N . TYR C 1 39 ? 3.123 22.921 52.044 1.00 27.14 39 TYR C N 1
ATOM 2680 C CA . TYR C 1 39 ? 4.080 22.585 53.112 1.00 27.15 39 TYR C CA 1
ATOM 2681 C C . TYR C 1 39 ? 3.649 23.219 54.425 1.00 27.79 39 TYR C C 1
ATOM 2682 O O . TYR C 1 39 ? 3.039 24.288 54.435 1.00 27.83 39 TYR C O 1
ATOM 2691 N N . LYS C 1 40 ? 3.959 22.570 55.545 1.00 27.80 40 LYS C N 1
ATOM 2692 C CA . LYS C 1 40 ? 3.693 23.116 56.871 1.00 30.06 40 LYS C CA 1
ATOM 2693 C C . LYS C 1 40 ? 2.269 23.580 57.093 1.00 32.07 40 LYS C C 1
ATOM 2694 O O . LYS C 1 40 ? 1.998 24.751 57.379 1.00 31.92 40 LYS C O 1
ATOM 2700 N N . ASN C 1 41 ? 1.309 22.668 56.959 1.00 33.96 41 ASN C N 1
ATOM 2701 C CA . ASN C 1 41 ? -0.112 22.984 57.127 1.00 36.62 41 ASN C CA 1
ATOM 2702 C C . ASN C 1 41 ? -0.528 24.069 56.137 1.00 37.11 41 ASN C C 1
ATOM 2703 O O . ASN C 1 41 ? -1.255 25.000 56.458 1.00 37.84 41 ASN C O 1
ATOM 2708 N N . CYS C 1 42 ? -0.018 23.941 54.925 1.00 37.33 42 CYS C N 1
ATOM 2709 C CA . CYS C 1 42 ? -0.161 24.817 53.804 1.00 37.96 42 CYS C CA 1
ATOM 2710 C C . CYS C 1 42 ? 0.099 26.272 54.175 1.00 37.58 42 CYS C C 1
ATOM 2711 O O . CYS C 1 42 ? -0.565 27.208 53.739 1.00 39.81 42 CYS C O 1
ATOM 2714 N N . SER C 1 43 ? 1.165 26.490 54.965 1.00 35.56 43 SER C N 1
ATOM 2715 C CA . SER C 1 43 ? 1.557 27.879 55.250 1.00 34.07 43 SER C CA 1
ATOM 2716 C C . SER C 1 43 ? 2.423 28.330 54.059 1.00 31.92 43 SER C C 1
ATOM 2717 O O . SER C 1 43 ? 2.724 29.503 53.893 1.00 30.59 43 SER C O 1
ATOM 2720 N N . GLU C 1 44 ? 2.832 27.344 53.264 1.00 29.99 44 GLU C N 1
ATOM 2721 C CA . GLU C 1 44 ? 3.545 27.548 52.019 1.00 28.64 44 GLU C CA 1
ATOM 2722 C C . GLU C 1 44 ? 2.807 26.740 50.930 1.00 27.78 44 GLU C C 1
ATOM 2723 O O . GLU C 1 44 ? 2.588 25.553 51.119 1.00 28.42 44 GLU C O 1
ATOM 2737 N N . GLU C 1 46 ? 3.034 25.572 47.037 1.00 22.85 46 GLU C N 1
ATOM 2738 C CA . GLU C 1 46 ? 3.990 25.506 45.915 1.00 22.29 46 GLU C CA 1
ATOM 2739 C C . GLU C 1 46 ? 3.177 25.249 44.639 1.00 22.44 46 GLU C C 1
ATOM 2740 O O . GLU C 1 46 ? 2.507 24.207 44.595 1.00 23.45 46 GLU C O 1
ATOM 2746 N N . ILE C 1 47 ? 3.196 26.198 43.721 1.00 21.36 47 ILE C N 1
ATOM 2747 C CA . ILE C 1 47 ? 2.341 26.065 42.528 1.00 19.57 47 ILE C CA 1
ATOM 2748 C C . ILE C 1 47 ? 3.212 25.919 41.287 1.00 18.93 47 ILE C C 1
ATOM 2749 O O . ILE C 1 47 ? 4.156 26.687 41.121 1.00 18.61 47 ILE C O 1
ATOM 2754 N N . THR C 1 48 ? 2.935 24.918 40.469 1.00 18.98 48 THR C N 1
ATOM 2755 C CA . THR C 1 48 ? 3.706 24.695 39.241 1.00 18.98 48 THR C CA 1
ATOM 2756 C C . THR C 1 48 ? 2.743 24.936 38.065 1.00 18.68 48 THR C C 1
ATOM 2757 O O . THR C 1 48 ? 1.610 24.446 38.096 1.00 17.55 48 THR C O 1
ATOM 2761 N N . PHE C 1 49 ? 3.233 25.708 37.103 1.00 18.55 49 PHE C N 1
ATOM 2762 C CA . PHE C 1 49 ? 2.410 26.031 35.942 1.00 18.68 49 PHE C CA 1
ATOM 2763 C C . PHE C 1 49 ? 3.271 26.405 34.736 1.00 19.32 49 PHE C C 1
ATOM 2764 O O . PHE C 1 49 ? 4.482 26.591 34.842 1.00 19.32 49 PHE C O 1
ATOM 2772 N N . TYR C 1 50 ? 2.593 26.498 33.581 1.00 19.61 50 TYR C N 1
ATOM 2773 C CA . TYR C 1 50 ? 3.265 26.943 32.366 1.00 19.40 50 TYR C CA 1
ATOM 2774 C C . TYR C 1 50 ? 2.713 28.293 31.909 1.00 19.73 50 TYR C C 1
ATOM 2775 O O . TYR C 1 50 ? 1.556 28.640 32.188 1.00 19.69 50 TYR C O 1
ATOM 2784 N N . VAL C 1 51 ? 3.569 29.060 31.234 1.00 20.03 51 VAL C N 1
ATOM 2785 C CA . VAL C 1 51 ? 3.112 30.263 30.524 1.00 22.08 51 VAL C CA 1
ATOM 2786 C C . VAL C 1 51 ? 3.720 30.139 29.114 1.00 22.67 51 VAL C C 1
ATOM 2787 O O . VAL C 1 51 ? 4.868 29.699 28.956 1.00 22.69 51 VAL C O 1
ATOM 2791 N N . ILE C 1 52 ? 2.916 30.433 28.112 1.00 23.99 52 ILE C N 1
ATOM 2792 C CA . ILE C 1 52 ? 3.441 30.352 26.730 1.00 26.23 52 ILE C CA 1
ATOM 2793 C C . ILE C 1 52 ? 3.813 31.762 26.289 1.00 30.40 52 ILE C C 1
ATOM 2794 O O . ILE C 1 52 ? 2.965 32.650 26.260 1.00 30.41 52 ILE C O 1
ATOM 2799 N N . THR C 1 53 ? 5.069 31.966 25.984 1.00 34.26 53 THR C N 1
ATOM 2800 C CA . THR C 1 53 ? 5.566 33.274 25.525 1.00 38.31 53 THR C CA 1
ATOM 2801 C C . THR C 1 53 ? 6.508 33.067 24.352 1.00 40.35 53 THR C C 1
ATOM 2802 O O . THR C 1 53 ? 7.417 32.238 24.382 1.00 41.07 53 THR C O 1
ATOM 2806 N N . ASN C 1 54 ? 6.347 33.791 23.269 1.00 42.39 54 ASN C N 1
ATOM 2807 C CA . ASN C 1 54 ? 7.293 33.564 22.176 1.00 43.32 54 ASN C CA 1
ATOM 2808 C C . ASN C 1 54 ? 6.813 32.396 21.328 1.00 43.77 54 ASN C C 1
ATOM 2809 O O . ASN C 1 54 ? 7.623 31.677 20.737 1.00 45.04 54 ASN C O 1
ATOM 2814 N N . ASN C 1 55 ? 5.600 31.809 21.641 1.00 43.24 55 ASN C N 1
ATOM 2815 C CA . ASN C 1 55 ? 5.163 30.496 21.135 1.00 40.92 55 ASN C CA 1
ATOM 2816 C C . ASN C 1 55 ? 5.947 29.368 21.780 1.00 39.09 55 ASN C C 1
ATOM 2817 O O . ASN C 1 55 ? 6.061 28.277 21.198 1.00 40.00 55 ASN C O 1
ATOM 2822 N N . GLN C 1 56 ? 6.548 29.547 22.889 1.00 36.54 56 GLN C N 1
ATOM 2823 C CA . GLN C 1 56 ? 7.291 28.469 23.554 1.00 33.31 56 GLN C CA 1
ATOM 2824 C C . GLN C 1 56 ? 6.762 28.263 24.972 1.00 30.95 56 GLN C C 1
ATOM 2825 O O . GLN C 1 56 ? 6.404 29.226 25.666 1.00 31.22 56 GLN C O 1
ATOM 2831 N N . CYS C 1 57 ? 6.682 27.025 25.490 1.00 28.37 57 CYS C N 1
ATOM 2832 C CA . CYS C 1 57 ? 6.158 26.794 26.849 1.00 25.74 57 CYS C CA 1
ATOM 2833 C C . CYS C 1 57 ? 7.275 26.938 27.871 1.00 25.45 57 CYS C C 1
ATOM 2834 O O . CYS C 1 57 ? 8.380 26.397 27.657 1.00 26.57 57 CYS C O 1
ATOM 2837 N N . SER C 1 58 ? 7.035 27.671 28.946 1.00 23.70 58 SER C N 1
ATOM 2838 C CA . SER C 1 58 ? 8.012 27.853 30.009 1.00 23.87 58 SER C CA 1
ATOM 2839 C C . SER C 1 58 ? 7.371 27.417 31.334 1.00 22.42 58 SER C C 1
ATOM 2840 O O . SER C 1 58 ? 6.321 27.967 31.669 1.00 22.50 58 SER C O 1
ATOM 2843 N N . LYS C 1 59 ? 7.939 26.426 31.983 1.00 21.54 59 LYS C N 1
ATOM 2844 C CA . LYS C 1 59 ? 7.430 25.891 33.254 1.00 21.32 59 LYS C CA 1
ATOM 2845 C C . LYS C 1 59 ? 8.027 26.672 34.416 1.00 21.37 59 LYS C C 1
ATOM 2846 O O . LYS C 1 59 ? 9.245 26.885 34.472 1.00 21.28 59 LYS C O 1
ATOM 2852 N N . THR C 1 60 ? 7.172 27.060 35.381 1.00 20.47 60 THR C N 1
ATOM 2853 C CA . THR C 1 60 ? 7.647 27.778 36.560 1.00 21.61 60 THR C CA 1
ATOM 2854 C C . THR C 1 60 ? 7.043 27.168 37.816 1.00 20.97 60 THR C C 1
ATOM 2855 O O . THR C 1 60 ? 5.876 26.751 37.854 1.00 21.63 60 THR C O 1
ATOM 2859 N N . THR C 1 61 ? 7.836 27.064 38.888 1.00 21.21 61 THR C N 1
ATOM 2860 C CA . THR C 1 61 ? 7.261 26.621 40.172 1.00 21.04 61 THR C CA 1
ATOM 2861 C C . THR C 1 61 ? 7.529 27.765 41.158 1.00 21.78 61 THR C C 1
ATOM 2862 O O . THR C 1 61 ? 8.712 28.129 41.290 1.00 23.89 61 THR C O 1
ATOM 2866 N N . VAL C 1 62 ? 6.507 28.351 41.746 1.00 19.60 62 VAL C N 1
ATOM 2867 C CA . VAL C 1 62 ? 6.687 29.415 42.732 1.00 20.50 62 VAL C CA 1
ATOM 2868 C C . VAL C 1 62 ? 6.055 28.979 44.057 1.00 20.14 62 VAL C C 1
ATOM 2869 O O . VAL C 1 62 ? 5.206 28.107 44.111 1.00 20.82 62 VAL C O 1
ATOM 2873 N N . ILE C 1 63 ? 6.520 29.586 45.164 1.00 19.16 63 ILE C N 1
ATOM 2874 C CA . ILE C 1 63 ? 5.970 29.257 46.468 1.00 19.64 63 ILE C CA 1
ATOM 2875 C C . ILE C 1 63 ? 5.340 30.515 47.066 1.00 21.65 63 ILE C C 1
ATOM 2876 O O . ILE C 1 63 ? 5.960 31.585 47.097 1.00 22.01 63 ILE C O 1
ATOM 2881 N N . GLY C 1 64 ? 4.091 30.360 47.485 1.00 22.77 64 GLY C N 1
ATOM 2882 C CA . GLY C 1 64 ? 3.362 31.453 48.127 1.00 24.59 64 GLY C CA 1
ATOM 2883 C C . GLY C 1 64 ? 3.395 31.209 49.638 1.00 25.27 64 GLY C C 1
ATOM 2884 O O . GLY C 1 64 ? 3.238 30.071 50.081 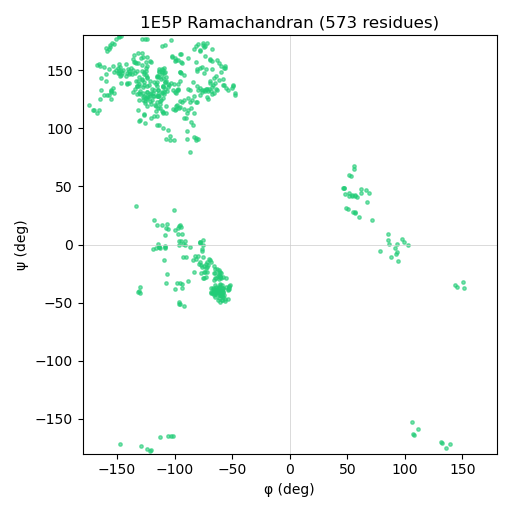1.00 24.80 64 GLY C O 1
ATOM 2885 N N . TYR C 1 65 ? 3.610 32.276 50.391 1.00 27.12 65 TYR C N 1
ATOM 2886 C CA . TYR C 1 65 ? 3.668 32.189 51.842 1.00 29.44 65 TYR C CA 1
ATOM 2887 C C . TYR C 1 65 ? 2.400 32.827 52.422 1.00 28.89 65 TYR C C 1
ATOM 2888 O O . TYR C 1 65 ? 2.016 33.904 52.020 1.00 26.78 65 TYR C O 1
ATOM 2897 N N . LEU C 1 66 ? 1.804 32.120 53.366 1.00 30.29 66 LEU C N 1
ATOM 2898 C CA . LEU C 1 66 ? 0.580 32.543 54.010 1.00 33.26 66 LEU C CA 1
ATOM 2899 C C . LEU C 1 66 ? 0.767 33.733 54.942 1.00 34.94 66 LEU C C 1
ATOM 2900 O O . LEU C 1 66 ? 1.715 33.784 55.735 1.00 35.43 66 LEU C O 1
ATOM 2905 N N . LYS C 1 67 ? -0.106 34.721 54.803 1.00 36.17 67 LYS C N 1
ATOM 2906 C CA . LYS C 1 67 ? -0.065 35.906 55.660 1.00 38.57 67 LYS C CA 1
ATOM 2907 C C . LYS C 1 67 ? -1.150 35.811 56.723 1.00 40.05 67 LYS C C 1
ATOM 2908 O O . LYS C 1 67 ? -2.129 35.074 56.590 1.00 39.86 67 LYS C O 1
ATOM 2914 N N . GLY C 1 68 ? -1.015 36.589 57.805 1.00 41.75 68 GLY C N 1
ATOM 2915 C CA . GLY C 1 68 ? -1.997 36.593 58.881 1.00 42.76 68 GLY C CA 1
ATOM 2916 C C . GLY C 1 68 ? -3.421 36.821 58.413 1.00 43.33 68 GLY C C 1
ATOM 2917 O O . GLY C 1 68 ? -4.369 36.238 58.965 1.00 44.38 68 GLY C O 1
ATOM 2918 N N . ASN C 1 69 ? -3.624 37.645 57.388 1.00 42.69 69 ASN C N 1
ATOM 2919 C CA . ASN C 1 69 ? -4.927 37.930 56.832 1.00 42.00 69 ASN C CA 1
ATOM 2920 C C . ASN C 1 69 ? -5.525 36.835 55.971 1.00 40.97 69 ASN C C 1
ATOM 2921 O O . ASN C 1 69 ? -6.598 37.068 55.388 1.00 41.54 69 ASN C O 1
ATOM 2926 N N . GLY C 1 70 ? -4.904 35.672 55.814 1.00 39.33 70 GLY C N 1
ATOM 2927 C CA . GLY C 1 70 ? -5.481 34.587 55.038 1.00 37.38 70 GLY C CA 1
ATOM 2928 C C . GLY C 1 70 ? -5.046 34.562 53.583 1.00 36.08 70 GLY C C 1
ATOM 2929 O O . GLY C 1 70 ? -5.409 33.641 52.835 1.00 36.16 70 GLY C O 1
ATOM 2930 N N . THR C 1 71 ? -4.306 35.582 53.163 1.00 34.41 71 THR C N 1
ATOM 2931 C CA . THR C 1 71 ? -3.836 35.619 51.773 1.00 32.27 71 THR C CA 1
ATOM 2932 C C . THR C 1 71 ? -2.418 35.056 51.680 1.00 30.57 71 THR C C 1
ATOM 2933 O O . THR C 1 71 ? -1.730 34.885 52.678 1.00 31.08 71 THR C O 1
ATOM 2937 N N . TYR C 1 72 ? -2.023 34.736 50.450 1.00 27.75 72 TYR C N 1
ATOM 2938 C CA . TYR C 1 72 ? -0.679 34.236 50.168 1.00 25.57 72 TYR C CA 1
ATOM 2939 C C . TYR C 1 72 ? 0.069 35.235 49.303 1.00 24.34 72 TYR C C 1
ATOM 2940 O O . TYR C 1 72 ? -0.585 35.887 48.488 1.00 24.21 72 TYR C O 1
ATOM 2949 N N . GLU C 1 73 ? 1.380 35.404 49.483 1.00 22.76 73 GLU C N 1
ATOM 2950 C CA . GLU C 1 73 ? 2.124 36.302 48.606 1.00 24.32 73 GLU C CA 1
ATOM 2951 C C . GLU C 1 73 ? 3.193 35.554 47.831 1.00 23.44 73 GLU C C 1
ATOM 2952 O O . GLU C 1 73 ? 3.858 34.676 48.390 1.00 24.08 73 GLU C O 1
ATOM 2958 N N . THR C 1 74 ? 3.382 35.892 46.548 1.00 22.90 74 THR C N 1
ATOM 2959 C CA . THR C 1 74 ? 4.497 35.255 45.823 1.00 23.60 74 THR C CA 1
ATOM 2960 C C . THR C 1 74 ? 4.988 36.171 44.720 1.00 23.44 74 THR C C 1
ATOM 2961 O O . THR C 1 74 ? 4.200 36.950 44.172 1.00 23.95 74 THR C O 1
ATOM 2965 N N . GLN C 1 75 ? 6.296 36.096 44.433 1.00 22.82 75 GLN C N 1
ATOM 2966 C CA . GLN C 1 75 ? 6.878 36.921 43.372 1.00 22.39 75 GLN C CA 1
ATOM 2967 C C . GLN C 1 75 ? 6.775 36.174 42.044 1.00 22.60 75 GLN C C 1
ATOM 2968 O O . GLN C 1 75 ? 7.213 35.020 41.969 1.00 22.23 75 GLN C O 1
ATOM 2974 N N . PHE C 1 76 ? 6.195 36.825 41.043 1.00 23.32 76 PHE C N 1
ATOM 2975 C CA . PHE C 1 76 ? 6.102 36.293 39.685 1.00 22.44 76 PHE C CA 1
ATOM 2976 C C . PHE C 1 76 ? 5.503 37.401 38.800 1.00 23.33 76 PHE C C 1
ATOM 2977 O O . PHE C 1 76 ? 4.404 37.857 39.066 1.00 23.12 76 PHE C O 1
ATOM 2985 N N . GLU C 1 77 ? 6.241 37.843 37.774 1.00 23.73 77 GLU C N 1
ATOM 2986 C CA . GLU C 1 77 ? 5.749 38.968 36.959 1.00 25.43 77 GLU C CA 1
ATOM 2987 C C . GLU C 1 77 ? 5.260 40.094 37.852 1.00 26.35 77 GLU C C 1
ATOM 2988 O O . GLU C 1 77 ? 4.166 40.651 37.692 1.00 26.83 77 GLU C O 1
ATOM 2994 N N . GLY C 1 78 ? 6.099 40.457 38.841 1.00 26.70 78 GLY C N 1
ATOM 2995 C CA . GLY C 1 78 ? 5.669 41.469 39.799 1.00 27.50 78 GLY C CA 1
ATOM 2996 C C . GLY C 1 78 ? 5.350 40.755 41.122 1.00 27.82 78 GLY C C 1
ATOM 2997 O O . GLY C 1 78 ? 5.922 39.711 41.402 1.00 29.11 78 GLY C O 1
ATOM 2998 N N . ASN C 1 79 ? 4.457 41.339 41.901 1.00 27.49 79 ASN C N 1
ATOM 2999 C CA . ASN C 1 79 ? 4.091 40.736 43.197 1.00 28.10 79 ASN C CA 1
ATOM 3000 C C . ASN C 1 79 ? 2.641 40.278 43.136 1.00 27.13 79 ASN C C 1
ATOM 3001 O O . ASN C 1 79 ? 1.824 40.923 42.477 1.00 27.33 79 ASN C O 1
ATOM 3006 N N . ASN C 1 80 ? 2.331 39.166 43.772 1.00 25.93 80 ASN C N 1
ATOM 3007 C CA . ASN C 1 80 ? 0.993 38.598 43.748 1.00 24.99 80 ASN C CA 1
ATOM 3008 C C . ASN C 1 80 ? 0.447 38.332 45.143 1.00 25.18 80 ASN C C 1
ATOM 3009 O O . ASN C 1 80 ? 1.201 37.838 45.980 1.00 26.24 80 ASN C O 1
ATOM 3014 N N . ILE C 1 81 ? -0.820 38.667 45.358 1.00 24.45 81 ILE C N 1
ATOM 3015 C CA . ILE C 1 81 ? -1.528 38.412 46.606 1.00 24.59 81 ILE C CA 1
ATOM 3016 C C . ILE C 1 81 ? -2.715 37.511 46.209 1.00 25.09 81 ILE C C 1
ATOM 3017 O O . ILE C 1 81 ? -3.603 37.998 45.501 1.00 26.35 81 ILE C O 1
ATOM 3022 N N . PHE C 1 82 ? -2.664 36.250 46.594 1.00 24.54 82 PHE C N 1
ATOM 3023 C CA . PHE C 1 82 ? -3.745 35.345 46.160 1.00 25.26 82 PHE C CA 1
ATOM 3024 C C . PHE C 1 82 ? -4.364 34.582 47.319 1.00 26.10 82 PHE C C 1
ATOM 3025 O O . PHE C 1 82 ? -3.809 34.464 48.402 1.00 25.68 82 PHE C O 1
ATOM 3033 N N . GLN C 1 83 ? -5.529 34.000 47.043 1.00 26.66 83 GLN C N 1
ATOM 3034 C CA . GLN C 1 83 ? -6.256 33.238 48.053 1.00 29.15 83 GLN C CA 1
ATOM 3035 C C . GLN C 1 83 ? -7.328 32.366 47.396 1.00 29.26 83 GLN C C 1
ATOM 3036 O O . GLN C 1 83 ? -7.929 32.775 46.416 1.00 28.48 83 GLN C O 1
ATOM 3042 N N . PRO C 1 84 ? -7.513 31.176 47.941 1.00 30.59 84 PRO C N 1
ATOM 3043 C CA . PRO C 1 84 ? -8.622 30.334 47.467 1.00 30.90 84 PRO C CA 1
ATOM 3044 C C . PRO C 1 84 ? -9.913 31.038 47.881 1.00 30.99 84 PRO C C 1
ATOM 3045 O O A PRO C 1 84 ? -10.003 31.566 49.010 0.50 30.15 84 PRO C O 1
ATOM 3049 N N . LEU C 1 85 ? -10.898 31.132 47.008 1.00 30.53 85 LEU C N 1
ATOM 3050 C CA . LEU C 1 85 ? -12.168 31.778 47.320 1.00 30.80 85 LEU C CA 1
ATOM 3051 C C . LEU C 1 85 ? -13.211 30.690 47.661 1.00 30.88 85 LEU C C 1
ATOM 3052 O O . LEU C 1 85 ? -14.048 30.853 48.541 1.00 31.30 85 LEU C O 1
ATOM 3057 N N . TYR C 1 86 ? -13.109 29.606 46.898 1.00 29.39 86 TYR C N 1
ATOM 3058 C CA . TYR C 1 86 ? -14.038 28.496 47.039 1.00 29.47 86 TYR C CA 1
ATOM 3059 C C . TYR C 1 86 ? -13.374 27.217 46.586 1.00 29.27 86 TYR C C 1
ATOM 3060 O O . TYR C 1 86 ? -12.726 27.167 45.545 1.00 28.35 86 TYR C O 1
ATOM 3069 N N . ILE C 1 87 ? -13.528 26.150 47.369 1.00 30.77 87 ILE C N 1
ATOM 3070 C CA . ILE C 1 87 ? -12.877 24.889 47.065 1.00 32.92 87 ILE C CA 1
ATOM 3071 C C . ILE C 1 87 ? -13.848 23.721 47.035 1.00 34.69 87 ILE C C 1
ATOM 3072 O O . ILE C 1 87 ? -14.743 23.610 47.880 1.00 35.01 87 ILE C O 1
ATOM 3077 N N . THR C 1 88 ? -13.714 22.879 46.022 1.00 36.17 88 THR C N 1
ATOM 3078 C CA . THR C 1 88 ? -14.482 21.650 45.885 1.00 38.82 88 THR C CA 1
ATOM 3079 C C . THR C 1 88 ? -13.455 20.548 45.564 1.00 40.48 88 THR C C 1
ATOM 3080 O O . THR C 1 88 ? -12.325 20.876 45.176 1.00 41.00 88 THR C O 1
ATOM 3084 N N . SER C 1 89 ? -13.828 19.288 45.686 1.00 41.53 89 SER C N 1
ATOM 3085 C CA . SER C 1 89 ? -12.935 18.182 45.377 1.00 41.37 89 SER C CA 1
ATOM 3086 C C . SER C 1 89 ? -12.371 18.267 43.969 1.00 40.41 89 SER C C 1
ATOM 3087 O O A SER C 1 89 ? -11.231 17.876 43.699 0.50 40.87 89 SER C O 1
ATOM 3090 N N . ASP C 1 90 ? -13.104 18.858 43.059 1.00 38.85 90 ASP C N 1
ATOM 3091 C CA . ASP C 1 90 ? -12.870 18.862 41.608 1.00 37.49 90 ASP C CA 1
ATOM 3092 C C . ASP C 1 90 ? -12.365 20.217 41.144 1.00 34.45 90 ASP C C 1
ATOM 3093 O O . ASP C 1 90 ? -11.827 20.340 40.035 1.00 33.60 90 ASP C O 1
ATOM 3098 N N . LYS C 1 91 ? -12.649 21.329 41.841 1.00 32.64 91 LYS C N 1
ATOM 3099 C CA . LYS C 1 91 ? -12.330 22.658 41.356 1.00 30.41 91 LYS C CA 1
ATOM 3100 C C . LYS C 1 91 ? -11.838 23.567 42.492 1.00 28.12 91 LYS C C 1
ATOM 3101 O O . LYS C 1 91 ? -12.254 23.452 43.638 1.00 28.44 91 LYS C O 1
ATOM 3107 N N . ILE C 1 92 ? -10.943 24.480 42.130 1.00 25.01 92 ILE C N 1
ATOM 3108 C CA . ILE C 1 92 ? -10.499 25.477 43.097 1.00 24.28 92 ILE C CA 1
ATOM 3109 C C . ILE C 1 92 ? -10.716 26.856 42.458 1.00 22.33 92 ILE C C 1
ATOM 3110 O O . ILE C 1 92 ? -10.245 27.080 41.343 1.00 23.48 92 ILE C O 1
ATOM 3115 N N . PHE C 1 93 ? -11.465 27.722 43.123 1.00 21.88 93 PHE C N 1
ATOM 3116 C CA . PHE C 1 93 ? -11.644 29.082 42.610 1.00 22.00 93 PHE C CA 1
ATOM 3117 C C . PHE C 1 93 ? -10.650 29.975 43.381 1.00 23.72 93 PHE C C 1
ATOM 3118 O O . PHE C 1 93 ? -10.758 30.040 44.603 1.00 24.33 93 PHE C O 1
ATOM 3126 N N . PHE C 1 94 ? -9.700 30.571 42.678 1.00 24.11 94 PHE C N 1
ATOM 3127 C CA . PHE C 1 94 ? -8.730 31.452 43.293 1.00 24.21 94 PHE C CA 1
ATOM 3128 C C . PHE C 1 94 ? -8.960 32.914 42.877 1.00 23.98 94 PHE C C 1
ATOM 3129 O O . PHE C 1 94 ? -9.379 33.223 41.764 1.00 23.97 94 PHE C O 1
ATOM 3137 N N . THR C 1 95 ? -8.597 33.804 43.798 1.00 24.27 95 THR C N 1
ATOM 3138 C CA . THR C 1 95 ? -8.514 35.225 43.457 1.00 25.04 95 THR C CA 1
ATOM 3139 C C . THR C 1 95 ? -7.017 35.591 43.519 1.00 24.54 95 THR C C 1
ATOM 3140 O O . THR C 1 95 ? -6.276 35.029 44.340 1.00 23.81 95 THR C O 1
ATOM 3144 N N . ASN C 1 96 ? -6.542 36.434 42.620 1.00 24.22 96 ASN C N 1
ATOM 3145 C CA . ASN C 1 96 ? -5.149 36.897 42.644 1.00 25.18 96 ASN C CA 1
ATOM 3146 C C . ASN C 1 96 ? -5.123 38.376 42.253 1.00 26.62 96 ASN C C 1
ATOM 3147 O O . ASN C 1 96 ? -5.829 38.809 41.345 1.00 27.66 96 ASN C O 1
ATOM 3152 N N . LYS C 1 97 ? -4.310 39.139 42.977 1.00 27.04 97 LYS C N 1
ATOM 3153 C CA . LYS C 1 97 ? -4.080 40.547 42.687 1.00 27.03 97 LYS C CA 1
ATOM 3154 C C . LYS C 1 97 ? -2.592 40.660 42.298 1.00 26.96 97 LYS C C 1
ATOM 3155 O O . LYS C 1 97 ? -1.720 40.418 43.130 1.00 26.48 97 LYS C O 1
ATOM 3161 N N . ASN C 1 98 ? -2.329 40.943 41.032 1.00 26.56 98 ASN C N 1
ATOM 3162 C CA . ASN C 1 98 ? -0.940 41.078 40.587 1.00 27.98 98 ASN C CA 1
ATOM 3163 C C . ASN C 1 98 ? -0.545 42.542 40.452 1.00 30.04 98 ASN C C 1
ATOM 3164 O O . ASN C 1 98 ? -1.300 43.305 39.841 1.00 30.21 98 ASN C O 1
ATOM 3177 N N . ASP C 1 100 ? 2.386 44.601 38.745 1.00 34.22 100 ASP C N 1
ATOM 3178 C CA . ASP C 1 100 ? 3.569 44.417 37.896 1.00 36.82 100 ASP C CA 1
ATOM 3179 C C . ASP C 1 100 ? 4.650 45.434 38.207 1.00 37.95 100 ASP C C 1
ATOM 3180 O O . ASP C 1 100 ? 4.453 46.329 39.025 1.00 37.98 100 ASP C O 1
ATOM 3185 N N . ARG C 1 101 ? 5.765 45.360 37.518 1.00 40.21 101 ARG C N 1
ATOM 3186 C CA . ARG C 1 101 ? 6.901 46.244 37.789 1.00 42.61 101 ARG C CA 1
ATOM 3187 C C . ARG C 1 101 ? 6.504 47.712 37.622 1.00 43.93 101 ARG C C 1
ATOM 3188 O O . ARG C 1 101 ? 6.949 48.578 38.392 1.00 44.95 101 ARG C O 1
ATOM 3196 N N . ALA C 1 102 ? 5.667 48.056 36.644 1.00 44.09 102 ALA C N 1
ATOM 3197 C CA . ALA C 1 102 ? 5.196 49.402 36.400 1.00 44.43 102 ALA C CA 1
ATOM 3198 C C . ALA C 1 102 ? 4.201 49.907 37.431 1.00 44.65 102 ALA C C 1
ATOM 3199 O O C ALA C 1 102 ? 3.930 51.116 37.486 0.50 44.85 102 ALA C O 1
ATOM 3201 N N . GLY C 1 103 ? 3.619 49.029 38.246 1.00 44.15 103 GLY C N 1
ATOM 3202 C CA . GLY C 1 103 ? 2.674 49.452 39.271 1.00 43.39 103 GLY C CA 1
ATOM 3203 C C . GLY C 1 103 ? 1.237 49.168 38.849 1.00 42.76 103 GLY C C 1
ATOM 3204 O O . GLY C 1 103 ? 0.285 49.463 39.573 1.00 42.90 103 GLY C O 1
ATOM 3205 N N . GLN C 1 104 ? 1.092 48.614 37.675 1.00 41.96 104 GLN C N 1
ATOM 3206 C CA . GLN C 1 104 ? -0.237 48.257 37.166 1.00 41.70 104 GLN C CA 1
ATOM 3207 C C . GLN C 1 104 ? -0.792 47.067 37.949 1.00 40.33 104 GLN C C 1
ATOM 3208 O O . GLN C 1 104 ? -0.124 46.033 38.099 1.00 40.02 104 GLN C O 1
ATOM 3214 N N . GLU C 1 105 ? -1.983 47.236 38.498 1.00 39.41 105 GLU C N 1
ATOM 3215 C CA . GLU C 1 105 ? -2.644 46.202 39.279 1.00 38.80 105 GLU C CA 1
ATOM 3216 C C . GLU C 1 105 ? -3.676 45.446 38.441 1.00 37.56 105 GLU C C 1
ATOM 3217 O O . GLU C 1 105 ? -4.525 46.057 37.785 1.00 38.07 105 GLU C O 1
ATOM 3223 N N . THR C 1 106 ? -3.609 44.132 38.480 1.00 35.60 106 THR C N 1
ATOM 3224 C CA . THR C 1 106 ? -4.542 43.282 37.736 1.00 34.13 106 THR C CA 1
ATOM 3225 C C . THR C 1 106 ? -5.284 42.409 38.747 1.00 32.91 106 THR C C 1
ATOM 3226 O O . THR C 1 106 ? -4.637 41.752 39.564 1.00 32.96 106 THR C O 1
ATOM 3230 N N . ASN C 1 107 ? -6.606 42.472 38.732 1.00 31.25 107 ASN C N 1
ATOM 3231 C CA . ASN C 1 107 ? -7.402 41.641 39.652 1.00 30.58 107 ASN C CA 1
ATOM 3232 C C . ASN C 1 107 ? -7.848 40.439 38.804 1.00 29.09 107 ASN C C 1
ATOM 3233 O O . ASN C 1 107 ? -8.371 40.651 37.712 1.00 28.31 107 ASN C O 1
ATOM 3246 N N . ILE C 1 109 ? -9.348 36.129 38.582 1.00 24.48 109 ILE C N 1
ATOM 3247 C CA . ILE C 1 109 ? -9.999 34.953 39.148 1.00 24.60 109 ILE C CA 1
ATOM 3248 C C . ILE C 1 109 ? -9.479 33.791 38.279 1.00 23.99 109 ILE C C 1
ATOM 3249 O O . ILE C 1 109 ? -9.440 33.933 37.059 1.00 24.94 109 ILE C O 1
ATOM 3254 N N . VAL C 1 110 ? -8.981 32.768 38.919 1.00 23.54 110 VAL C N 1
ATOM 3255 C CA . VAL C 1 110 ? -8.474 31.594 38.216 1.00 24.63 110 VAL C CA 1
ATOM 3256 C C . VAL C 1 110 ? -9.242 30.388 38.753 1.00 24.31 110 VAL C C 1
ATOM 3257 O O . VAL C 1 110 ? -9.361 30.222 39.971 1.00 24.81 110 VAL C O 1
ATOM 3261 N N . VAL C 1 111 ? -9.830 29.605 37.847 1.00 22.66 111 VAL C N 1
ATOM 3262 C CA . VAL C 1 111 ? -10.519 28.401 38.280 1.00 22.95 111 VAL C CA 1
ATOM 3263 C C . VAL C 1 111 ? -9.638 27.213 37.856 1.00 22.73 111 VAL C C 1
ATOM 3264 O O . VAL C 1 111 ? -9.462 27.021 36.654 1.00 23.93 111 VAL C O 1
ATOM 3268 N N . ALA C 1 112 ? -9.098 26.524 38.825 1.00 23.08 112 ALA C N 1
ATOM 3269 C CA . ALA C 1 112 ? -8.294 25.323 38.589 1.00 23.18 112 ALA C CA 1
ATOM 3270 C C . ALA C 1 112 ? -9.218 24.111 38.647 1.00 22.72 112 ALA C C 1
ATOM 3271 O O . ALA C 1 112 ? -10.166 24.096 39.436 1.00 22.82 112 ALA C O 1
ATOM 3273 N N . GLY C 1 113 ? -8.935 23.086 37.839 1.00 22.09 113 GLY C N 1
ATOM 3274 C CA . GLY C 1 113 ? -9.792 21.908 37.849 1.00 24.03 113 GLY C CA 1
ATOM 3275 C C . GLY C 1 113 ? -9.051 20.659 37.394 1.00 24.94 113 GLY C C 1
ATOM 3276 O O . GLY C 1 113 ? -7.918 20.719 36.921 1.00 23.72 113 GLY C O 1
ATOM 3277 N N . LYS C 1 114 ? -9.747 19.517 37.518 1.00 26.50 114 LYS C N 1
ATOM 3278 C CA . LYS C 1 114 ? -9.135 18.248 37.102 1.00 27.83 114 LYS C CA 1
ATOM 3279 C C . LYS C 1 114 ? -9.246 18.054 35.602 1.00 28.67 114 LYS C C 1
ATOM 3280 O O . LYS C 1 114 ? -8.599 17.136 35.056 1.00 30.26 114 LYS C O 1
ATOM 3286 N N . GLY C 1 115 ? -10.048 18.854 34.908 1.00 28.19 115 GLY C N 1
ATOM 3287 C CA . GLY C 1 115 ? -10.182 18.800 33.473 1.00 29.81 115 GLY C CA 1
ATOM 3288 C C . GLY C 1 115 ? -11.566 19.060 32.930 1.00 30.96 115 GLY C C 1
ATOM 3289 O O . GLY C 1 115 ? -11.721 19.660 31.856 1.00 30.83 115 GLY C O 1
ATOM 3290 N N . ASN C 1 116 ? -12.615 18.622 33.645 1.00 31.46 116 ASN C N 1
ATOM 3291 C CA . ASN C 1 116 ? -13.968 18.865 33.129 1.00 33.07 116 ASN C CA 1
ATOM 3292 C C . ASN C 1 116 ? -14.325 20.346 33.130 1.00 32.33 116 ASN C C 1
ATOM 3293 O O . ASN C 1 116 ? -13.804 21.181 33.878 1.00 31.69 116 ASN C O 1
ATOM 3301 N N . ALA C 1 117 ? -15.294 20.688 32.285 1.00 32.56 117 ALA C N 1
ATOM 3302 C CA . ALA C 1 117 ? -15.809 22.035 32.160 1.00 31.63 117 ALA C CA 1
ATOM 3303 C C . ALA C 1 117 ? -16.589 22.418 33.429 1.00 30.75 117 ALA C C 1
ATOM 3304 O O . ALA C 1 117 ? -17.023 21.539 34.163 1.00 30.68 117 ALA C O 1
ATOM 3306 N N . LEU C 1 118 ? -16.745 23.716 33.662 1.00 29.94 118 LEU C N 1
ATOM 3307 C CA . LEU C 1 118 ? -17.534 24.127 34.829 1.00 30.00 118 LEU C CA 1
ATOM 3308 C C . LEU C 1 118 ? -19.020 23.778 34.609 1.00 30.06 118 LEU C C 1
ATOM 3309 O O . LEU C 1 118 ? -19.499 23.968 33.497 1.00 30.39 118 LEU C O 1
ATOM 3314 N N . THR C 1 119 ? -19.684 23.296 35.635 1.00 29.94 119 THR C N 1
ATOM 3315 C CA . THR C 1 119 ? -21.132 23.050 35.542 1.00 30.70 119 THR C CA 1
ATOM 3316 C C . THR C 1 119 ? -21.822 24.409 35.539 1.00 30.87 119 THR C C 1
ATOM 3317 O O . THR C 1 119 ? -21.235 25.472 35.766 1.00 29.41 119 THR C O 1
ATOM 3321 N N . PRO C 1 120 ? -23.144 24.404 35.315 1.00 31.06 120 PRO C N 1
ATOM 3322 C CA . PRO C 1 120 ? -23.878 25.659 35.319 1.00 30.50 120 PRO C CA 1
ATOM 3323 C C . PRO C 1 120 ? -23.763 26.353 36.667 1.00 28.87 120 PRO C C 1
ATOM 3324 O O . PRO C 1 120 ? -23.573 27.557 36.678 1.00 27.92 120 PRO C O 1
ATOM 3328 N N . GLU C 1 121 ? -23.856 25.605 37.774 1.00 27.84 121 GLU C N 1
ATOM 3329 C CA . GLU C 1 121 ? -23.761 26.237 39.088 1.00 26.82 121 GLU C CA 1
ATOM 3330 C C . GLU C 1 121 ? -22.370 26.793 39.333 1.00 25.76 121 GLU C C 1
ATOM 3331 O O . GLU C 1 121 ? -22.219 27.858 39.929 1.00 24.92 121 GLU C O 1
ATOM 3337 N N . GLU C 1 122 ? -21.343 26.065 38.877 1.00 25.33 122 GLU C N 1
ATOM 3338 C CA . GLU C 1 122 ? -19.966 26.555 39.020 1.00 25.51 122 GLU C CA 1
ATOM 3339 C C . GLU C 1 122 ? -19.762 27.816 38.215 1.00 24.77 122 GLU C C 1
ATOM 3340 O O . GLU C 1 122 ? -19.083 28.743 38.652 1.00 24.80 122 GLU C O 1
ATOM 3346 N N . ASN C 1 123 ? -20.354 27.881 37.009 1.00 25.12 123 ASN C N 1
ATOM 3347 C CA . ASN C 1 123 ? -20.304 29.101 36.212 1.00 25.85 123 ASN C CA 1
ATOM 3348 C C . ASN C 1 123 ? -21.008 30.246 36.938 1.00 25.09 123 ASN C C 1
ATOM 3349 O O . ASN C 1 123 ? -20.554 31.401 36.856 1.00 25.85 123 ASN C O 1
ATOM 3354 N N . GLU C 1 124 ? -22.118 29.977 37.635 1.00 23.81 124 GLU C N 1
ATOM 3355 C CA . GLU C 1 124 ? -22.792 31.054 38.382 1.00 23.20 124 GLU C CA 1
ATOM 3356 C C . GLU C 1 124 ? -21.896 31.528 39.513 1.00 22.80 124 GLU C C 1
ATOM 3357 O O . GLU C 1 124 ? -21.795 32.727 39.753 1.00 22.82 124 GLU C O 1
ATOM 3363 N N . ILE C 1 125 ? -21.272 30.599 40.239 1.00 22.83 125 ILE C N 1
ATOM 3364 C CA . ILE C 1 125 ? -20.326 31.000 41.297 1.00 22.55 125 ILE C CA 1
ATOM 3365 C C . ILE C 1 125 ? -19.265 31.929 40.738 1.00 22.67 125 ILE C C 1
ATOM 3366 O O . ILE C 1 125 ? -18.931 32.965 41.314 1.00 23.59 125 ILE C O 1
ATOM 3371 N N . LEU C 1 126 ? -18.676 31.591 39.590 1.00 22.13 126 LEU C N 1
ATOM 3372 C CA . LEU C 1 126 ? -17.652 32.397 38.934 1.00 22.89 126 LEU C CA 1
ATOM 3373 C C . LEU C 1 126 ? -18.181 33.771 38.583 1.00 23.00 126 LEU C C 1
ATOM 3374 O O . LEU C 1 126 ? -17.521 34.783 38.815 1.00 23.87 126 LEU C O 1
ATOM 3379 N N . VAL C 1 127 ? -19.417 33.832 38.046 1.00 23.57 127 VAL C N 1
ATOM 3380 C CA . VAL C 1 127 ? -19.993 35.133 37.707 1.00 24.63 127 VAL C CA 1
ATOM 3381 C C . VAL C 1 127 ? -20.191 35.978 38.957 1.00 24.87 127 VAL C C 1
ATOM 3382 O O . VAL C 1 127 ? -19.870 37.165 38.901 1.00 25.80 127 VAL C O 1
ATOM 3386 N N . GLN C 1 128 ? -20.652 35.395 40.059 1.00 25.52 128 GLN C N 1
ATOM 3387 C CA . GLN C 1 128 ? -20.828 36.185 41.290 1.00 26.62 128 GLN C CA 1
ATOM 3388 C C . GLN C 1 128 ? -19.484 36.694 41.808 1.00 27.49 128 GLN C C 1
ATOM 3389 O O . GLN C 1 128 ? -19.380 37.807 42.335 1.00 28.50 128 GLN C O 1
ATOM 3395 N N . PHE C 1 129 ? -18.439 35.862 41.725 1.00 27.49 129 PHE C N 1
ATOM 3396 C CA . PHE C 1 129 ? -17.108 36.296 42.142 1.00 26.92 129 PHE C CA 1
ATOM 3397 C C . PHE C 1 129 ? -16.607 37.423 41.244 1.00 26.76 129 PHE C C 1
ATOM 3398 O O . PHE C 1 129 ? -16.024 38.408 41.706 1.00 27.28 129 PHE C O 1
ATOM 3406 N N . ALA C 1 130 ? -16.831 37.313 39.934 1.00 25.92 130 ALA C N 1
ATOM 3407 C CA . ALA C 1 130 ? -16.420 38.353 38.998 1.00 27.63 130 ALA C CA 1
ATOM 3408 C C . ALA C 1 130 ? -17.153 39.671 39.307 1.00 29.16 130 ALA C C 1
ATOM 3409 O O . ALA C 1 130 ? -16.567 40.749 39.242 1.00 29.25 130 ALA C O 1
ATOM 3411 N N . HIS C 1 131 ? -18.436 39.575 39.651 1.00 30.55 131 HIS C N 1
ATOM 3412 C CA . HIS C 1 131 ? -19.209 40.777 39.998 1.00 32.98 131 HIS C CA 1
ATOM 3413 C C . HIS C 1 131 ? -18.626 41.396 41.261 1.00 33.69 131 HIS C C 1
ATOM 3414 O O . HIS C 1 131 ? -18.376 42.601 41.332 1.00 35.63 131 HIS C O 1
ATOM 3421 N N . GLU C 1 132 ? -18.344 40.572 42.257 1.00 33.45 132 GLU C N 1
ATOM 3422 C CA . GLU C 1 132 ? -17.786 41.031 43.531 1.00 35.33 132 GLU C CA 1
ATOM 3423 C C . GLU C 1 132 ? -16.388 41.596 43.376 1.00 35.35 132 GLU C C 1
ATOM 3424 O O . GLU C 1 132 ? -15.987 42.508 44.108 1.00 35.81 132 GLU C O 1
ATOM 3430 N N . LYS C 1 133 ? -15.620 41.103 42.410 1.00 35.31 133 LYS C N 1
ATOM 3431 C CA . LYS C 1 133 ? -14.274 41.556 42.162 1.00 35.43 133 LYS C CA 1
ATOM 3432 C C . LYS C 1 133 ? -14.170 42.663 41.125 1.00 34.96 133 LYS C C 1
ATOM 3433 O O . LYS C 1 133 ? -13.039 43.058 40.806 1.00 35.47 133 LYS C O 1
ATOM 3439 N N . LYS C 1 134 ? -15.240 43.131 40.538 1.00 34.36 134 LYS C N 1
ATOM 3440 C CA . LYS C 1 134 ? -15.231 44.179 39.505 1.00 35.06 134 LYS C CA 1
ATOM 3441 C C . LYS C 1 134 ? -14.439 43.695 38.290 1.00 34.54 134 LYS C C 1
ATOM 3442 O O . LYS C 1 134 ? -13.638 44.437 37.709 1.00 35.34 134 LYS C O 1
ATOM 3448 N N . ILE C 1 135 ? -14.758 42.484 37.871 1.00 33.28 135 ILE C N 1
ATOM 3449 C CA . ILE C 1 135 ? -14.166 41.903 36.669 1.00 31.74 135 ILE C CA 1
ATOM 3450 C C . ILE C 1 135 ? -15.277 41.681 35.650 1.00 32.08 135 ILE C C 1
ATOM 3451 O O . ILE C 1 135 ? -16.232 40.958 35.927 1.00 31.25 135 ILE C O 1
ATOM 3456 N N . PRO C 1 136 ? -15.182 42.316 34.494 1.00 33.15 136 PRO C N 1
ATOM 3457 C CA . PRO C 1 136 ? -16.193 42.149 33.465 1.00 33.99 136 PRO C CA 1
ATOM 3458 C C . PRO C 1 136 ? -16.390 40.686 33.103 1.00 34.33 136 PRO C C 1
ATOM 3459 O O . PRO C 1 136 ? -15.429 39.952 32.859 1.00 33.55 136 PRO C O 1
ATOM 3463 N N . VAL C 1 137 ? -17.648 40.278 32.999 1.00 35.37 137 VAL C N 1
ATOM 3464 C CA . VAL C 1 137 ? -18.004 38.904 32.622 1.00 37.24 137 VAL C CA 1
ATOM 3465 C C . VAL C 1 137 ? -17.493 38.546 31.252 1.00 37.06 137 VAL C C 1
ATOM 3466 O O . VAL C 1 137 ? -17.220 37.361 30.962 1.00 38.27 137 VAL C O 1
ATOM 3470 N N . GLU C 1 138 ? -17.300 39.521 30.357 1.00 36.07 138 GLU C N 1
ATOM 3471 C CA . GLU C 1 138 ? -16.780 39.220 29.025 1.00 36.35 138 GLU C CA 1
ATOM 3472 C C . GLU C 1 138 ? -15.282 38.933 29.076 1.00 34.97 138 GLU C C 1
ATOM 3473 O O . GLU C 1 138 ? -14.708 38.479 28.085 1.00 36.26 138 GLU C O 1
ATOM 3479 N N . ASN C 1 139 ? -14.623 39.185 30.197 1.00 33.09 139 ASN C N 1
ATOM 3480 C CA . ASN C 1 139 ? -13.186 38.937 30.339 1.00 30.95 139 ASN C CA 1
ATOM 3481 C C . ASN C 1 139 ? -12.928 37.560 30.953 1.00 29.87 139 ASN C C 1
ATOM 3482 O O . ASN C 1 139 ? -11.822 37.289 31.446 1.00 30.54 139 ASN C O 1
ATOM 3487 N N . ILE C 1 140 ? -13.931 36.705 30.972 1.00 28.77 140 ILE C N 1
ATOM 3488 C CA . ILE C 1 140 ? -13.828 35.333 31.475 1.00 28.13 140 ILE C CA 1
ATOM 3489 C C . ILE C 1 140 ? -13.415 34.450 30.298 1.00 27.84 140 ILE C C 1
ATOM 3490 O O . ILE C 1 140 ? -14.179 34.340 29.330 1.00 27.65 140 ILE C O 1
ATOM 3495 N N . LEU C 1 141 ? -12.205 33.888 30.333 1.00 27.27 141 LEU C N 1
ATOM 3496 C CA . LEU C 1 141 ? -11.722 33.055 29.225 1.00 28.68 141 LEU C CA 1
ATOM 3497 C C . LEU C 1 141 ? -11.603 31.578 29.607 1.00 29.10 141 LEU C C 1
ATOM 3498 O O . LEU C 1 141 ? -11.075 31.238 30.662 1.00 27.96 141 LEU C O 1
ATOM 3503 N N . ASN C 1 142 ? -12.134 30.688 28.788 1.00 29.94 142 ASN C N 1
ATOM 3504 C CA . ASN C 1 142 ? -12.067 29.233 29.001 1.00 30.88 142 ASN C CA 1
ATOM 3505 C C . ASN C 1 142 ? -10.806 28.827 28.248 1.00 30.05 142 ASN C C 1
ATOM 3506 O O . ASN C 1 142 ? -10.860 28.840 27.010 1.00 32.76 142 ASN C O 1
ATOM 3511 N N . ILE C 1 143 ? -9.735 28.467 28.970 1.00 26.87 143 ILE C N 1
ATOM 3512 C CA . ILE C 1 143 ? -8.467 28.319 28.291 1.00 26.64 143 ILE C CA 1
ATOM 3513 C C . ILE C 1 143 ? -7.871 26.925 28.214 1.00 24.95 143 ILE C C 1
ATOM 3514 O O . ILE C 1 143 ? -6.823 26.811 27.547 1.00 23.72 143 ILE C O 1
ATOM 3519 N N . LEU C 1 144 ? -8.476 25.900 28.790 1.00 24.07 144 LEU C N 1
ATOM 3520 C CA . LEU C 1 144 ? -7.870 24.572 28.762 1.00 24.31 144 LEU C CA 1
ATOM 3521 C C . LEU C 1 144 ? -7.617 24.063 27.350 1.00 24.25 144 LEU C C 1
ATOM 3522 O O . LEU C 1 144 ? -6.551 23.478 27.095 1.00 23.82 144 LEU C O 1
ATOM 3527 N N . ALA C 1 145 ? -8.519 24.338 26.417 1.00 24.38 145 ALA C N 1
ATOM 3528 C CA . ALA C 1 145 ? -8.301 23.847 25.042 1.00 25.31 145 ALA C CA 1
ATOM 3529 C C . ALA C 1 145 ? -7.031 24.354 24.413 1.00 24.51 145 ALA C C 1
ATOM 3530 O O . ALA C 1 145 ? -6.469 23.693 23.504 1.00 25.31 145 ALA C O 1
ATOM 3532 N N . THR C 1 146 ? -6.488 25.498 24.831 1.00 23.13 146 THR C N 1
ATOM 3533 C CA . THR C 1 146 ? -5.294 26.086 24.293 1.00 23.97 146 THR C CA 1
ATOM 3534 C C . THR C 1 146 ? -4.028 25.679 25.069 1.00 22.13 146 THR C C 1
ATOM 3535 O O . THR C 1 146 ? -2.978 26.231 24.818 1.00 22.51 146 THR C O 1
ATOM 3539 N N . ASP C 1 147 ? -4.173 24.726 25.978 1.00 22.04 147 ASP C N 1
ATOM 3540 C CA . ASP C 1 147 ? -3.001 24.282 26.762 1.00 20.55 147 ASP C CA 1
ATOM 3541 C C . ASP C 1 147 ? -2.209 23.286 25.916 1.00 20.76 147 ASP C C 1
ATOM 3542 O O . ASP C 1 147 ? -2.452 22.086 25.951 1.00 20.46 147 ASP C O 1
ATOM 3547 N N . THR C 1 148 ? -1.265 23.803 25.141 1.00 20.61 148 THR C N 1
ATOM 3548 C CA . THR C 1 148 ? -0.422 23.019 24.253 1.00 21.52 148 THR C CA 1
ATOM 3549 C C . THR C 1 148 ? 0.921 22.692 24.894 1.00 21.32 148 THR C C 1
ATOM 3550 O O . THR C 1 148 ? 1.864 22.282 24.214 1.00 22.58 148 THR C O 1
ATOM 3554 N N . CYS C 1 149 ? 1.031 22.879 26.219 1.00 20.59 149 CYS C N 1
ATOM 3555 C CA . CYS C 1 149 ? 2.297 22.579 26.892 1.00 20.95 149 CYS C CA 1
ATOM 3556 C C . CYS C 1 149 ? 2.340 21.139 27.324 1.00 20.59 149 CYS C C 1
ATOM 3557 O O . CYS C 1 149 ? 1.292 20.489 27.492 1.00 18.22 149 CYS C O 1
ATOM 3560 N N . PRO C 1 150 ? 3.526 20.591 27.587 1.00 20.69 150 PRO C N 1
ATOM 3561 C CA . PRO C 1 150 ? 3.599 19.181 27.946 1.00 20.36 150 PRO C CA 1
ATOM 3562 C C . PRO C 1 150 ? 2.781 18.815 29.155 1.00 20.96 150 PRO C C 1
ATOM 3563 O O . PRO C 1 150 ? 2.691 19.569 30.150 1.00 21.05 150 PRO C O 1
ATOM 3567 N N . GLU C 1 151 ? 2.160 17.648 29.135 1.00 22.37 151 GLU C N 1
ATOM 3568 C CA . GLU C 1 151 ? 1.372 17.112 30.237 1.00 27.10 151 GLU C CA 1
ATOM 3569 C C . GLU C 1 151 ? 2.177 17.141 31.532 1.00 29.19 151 GLU C C 1
ATOM 3570 O O . GLU C 1 151 ? 1.590 17.545 32.555 1.00 31.00 151 GLU C O 1
ATOM 3577 N N . PHE D 1 3 ? -5.392 56.110 29.006 1.00 51.86 3 PHE D N 1
ATOM 3578 C CA . PHE D 1 3 ? -5.539 55.034 27.987 1.00 51.07 3 PHE D CA 1
ATOM 3579 C C . PHE D 1 3 ? -4.270 54.197 27.875 1.00 51.47 3 PHE D C 1
ATOM 3580 O O . PHE D 1 3 ? -3.351 54.543 27.137 1.00 52.48 3 PHE D O 1
ATOM 3588 N N . ALA D 1 4 ? -4.214 53.078 28.609 1.00 51.24 4 ALA D N 1
ATOM 3589 C CA . ALA D 1 4 ? -3.065 52.193 28.612 1.00 49.91 4 ALA D CA 1
ATOM 3590 C C . ALA D 1 4 ? -3.433 50.720 28.475 1.00 48.94 4 ALA D C 1
ATOM 3591 O O . ALA D 1 4 ? -2.802 49.827 29.046 1.00 50.14 4 ALA D O 1
ATOM 3593 N N A GLU D 1 5 ? -4.493 50.456 27.728 0.30 47.49 5 GLU D N 1
ATOM 3594 C CA A GLU D 1 5 ? -4.896 49.068 27.413 0.50 45.84 5 GLU D CA 1
ATOM 3595 C C A GLU D 1 5 ? -4.563 48.931 25.904 0.40 44.78 5 GLU D C 1
ATOM 3596 O O . GLU D 1 5 ? -4.502 47.878 25.309 1.00 46.48 5 GLU D O 1
ATOM 3602 N N . LEU D 1 6 ? -4.327 50.122 25.337 1.00 43.01 6 LEU D N 1
ATOM 3603 C CA . LEU D 1 6 ? -3.991 50.520 23.955 1.00 40.73 6 LEU D CA 1
ATOM 3604 C C . LEU D 1 6 ? -2.792 49.720 23.442 1.00 39.76 6 LEU D C 1
ATOM 3605 O O . LEU D 1 6 ? -2.470 49.755 22.246 1.00 39.85 6 LEU D O 1
ATOM 3610 N N . GLN D 1 7 ? -1.794 49.386 24.361 1.00 38.10 7 GLN D N 1
ATOM 3611 C CA . GLN D 1 7 ? -0.555 48.754 23.921 1.00 36.56 7 GLN D CA 1
ATOM 3612 C C . GLN D 1 7 ? -0.833 47.371 23.349 1.00 34.81 7 GLN D C 1
ATOM 3613 O O . GLN D 1 7 ? -1.655 46.646 23.919 1.00 35.74 7 GLN D O 1
ATOM 3619 N N . GLY D 1 8 ? -0.175 46.992 22.254 1.00 32.07 8 GLY D N 1
ATOM 3620 C CA . GLY D 1 8 ? -0.40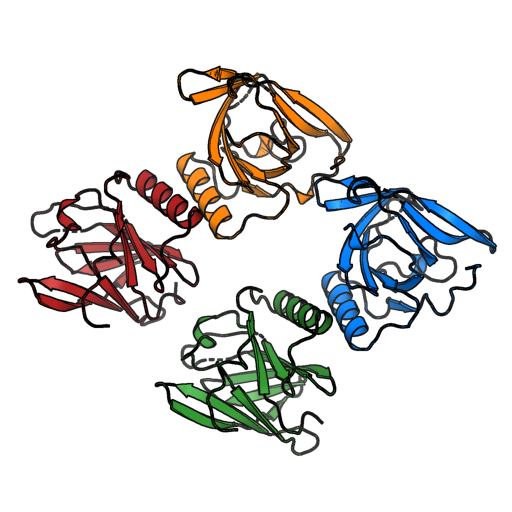8 45.659 21.699 1.00 28.46 8 GLY D CA 1
ATOM 3621 C C . GLY D 1 8 ? -0.481 45.704 20.165 1.00 26.48 8 GLY D C 1
ATOM 3622 O O . GLY D 1 8 ? -0.135 46.706 19.567 1.00 25.23 8 GLY D O 1
ATOM 3623 N N . LYS D 1 9 ? -0.862 44.580 19.584 1.00 25.03 9 LYS D N 1
ATOM 3624 C CA . LYS D 1 9 ? -0.951 44.474 18.129 1.00 24.68 9 LYS D CA 1
ATOM 3625 C C . LYS D 1 9 ? -2.261 45.083 17.648 1.00 23.61 9 LYS D C 1
ATOM 3626 O O . LYS D 1 9 ? -3.323 44.903 18.242 1.00 24.07 9 LYS D O 1
ATOM 3632 N N . TRP D 1 10 ? -2.168 45.868 16.568 1.00 22.65 10 TRP D N 1
ATOM 3633 C CA . TRP D 1 10 ? -3.344 46.519 16.000 1.00 22.22 10 TRP D CA 1
ATOM 3634 C C . TRP D 1 10 ? -3.152 46.608 14.470 1.00 22.56 10 TRP D C 1
ATOM 3635 O O . TRP D 1 10 ? -2.029 46.660 14.008 1.00 22.53 10 TRP D O 1
ATOM 3646 N N . TYR D 1 11 ? -4.267 46.556 13.771 1.00 23.32 11 TYR D N 1
ATOM 3647 C CA . TYR D 1 11 ? -4.274 46.692 12.312 1.00 21.90 11 TYR D CA 1
ATOM 3648 C C . TYR D 1 11 ? -5.219 47.831 11.954 1.00 21.64 11 TYR D C 1
ATOM 3649 O O . TYR D 1 11 ? -6.088 48.178 12.753 1.00 21.73 11 TYR D O 1
ATOM 3658 N N . THR D 1 12 ? -5.023 48.426 10.775 1.00 20.14 12 THR D N 1
ATOM 3659 C CA . THR D 1 12 ? -5.963 49.467 10.355 1.00 19.74 12 THR D CA 1
ATOM 3660 C C . THR D 1 12 ? -7.159 48.781 9.691 1.00 20.47 12 THR D C 1
ATOM 3661 O O . THR D 1 12 ? -6.977 48.010 8.730 1.00 21.04 12 THR D O 1
ATOM 3665 N N . ILE D 1 13 ? -8.357 49.058 10.194 1.00 21.09 13 ILE D N 1
ATOM 3666 C CA . ILE D 1 13 ? -9.557 48.456 9.632 1.00 21.10 13 ILE D CA 1
ATOM 3667 C C . ILE D 1 13 ? -10.177 49.430 8.624 1.00 21.09 13 ILE D C 1
ATOM 3668 O O . ILE D 1 13 ? -10.461 49.063 7.489 1.00 22.48 13 ILE D O 1
ATOM 3673 N N . VAL D 1 14 ? -10.372 50.665 9.052 1.00 20.00 14 VAL D N 1
ATOM 3674 C CA . VAL D 1 14 ? -10.995 51.706 8.252 1.00 19.98 14 VAL D CA 1
ATOM 3675 C C . VAL D 1 14 ? -10.326 53.054 8.486 1.00 20.38 14 VAL D C 1
ATOM 3676 O O . VAL D 1 14 ? -9.747 53.338 9.549 1.00 20.03 14 VAL D O 1
ATOM 3682 N N . ILE D 1 15 ? -10.247 53.878 7.434 1.00 19.38 15 ILE D N 1
ATOM 3683 C CA . ILE D 1 15 ? -9.765 55.240 7.564 1.00 20.34 15 ILE D CA 1
ATOM 3684 C C . ILE D 1 15 ? -10.776 56.146 6.816 1.00 20.99 15 ILE D C 1
ATOM 3685 O O . ILE D 1 15 ? -11.222 55.747 5.727 1.00 22.02 15 ILE D O 1
ATOM 3690 N N . ALA D 1 16 ? -11.130 57.263 7.401 1.00 20.08 16 ALA D N 1
ATOM 3691 C CA . ALA D 1 16 ? -12.037 58.223 6.754 1.00 20.07 16 ALA D CA 1
ATOM 3692 C C . ALA D 1 16 ? -11.359 59.582 6.808 1.00 19.51 16 ALA D C 1
ATOM 3693 O O . ALA D 1 16 ? -10.707 59.885 7.832 1.00 20.38 16 ALA D O 1
ATOM 3695 N N . ALA D 1 17 ? -11.479 60.380 5.755 1.00 18.25 17 ALA D N 1
ATOM 3696 C CA . ALA D 1 17 ? -10.822 61.684 5.792 1.00 18.60 17 ALA D CA 1
ATOM 3697 C C . ALA D 1 17 ? -11.590 62.698 4.940 1.00 20.35 17 ALA D C 1
ATOM 3698 O O . ALA D 1 17 ? -12.214 62.263 3.966 1.00 21.14 17 ALA D O 1
ATOM 3700 N N . ASP D 1 18 ? -11.521 63.971 5.318 1.00 20.32 18 ASP D N 1
ATOM 3701 C CA . ASP D 1 18 ? -12.222 64.976 4.498 1.00 22.21 18 ASP D CA 1
ATOM 3702 C C . ASP D 1 18 ? -11.495 65.200 3.176 1.00 22.83 18 ASP D C 1
ATOM 3703 O O . ASP D 1 18 ? -12.169 65.560 2.180 1.00 25.22 18 ASP D O 1
ATOM 3708 N N . ASN D 1 19 ? -10.205 65.013 3.072 1.00 20.87 19 ASN D N 1
ATOM 3709 C CA . ASN D 1 19 ? -9.405 65.112 1.859 1.00 21.93 19 ASN D CA 1
ATOM 3710 C C . ASN D 1 19 ? -9.072 63.700 1.405 1.00 22.18 19 ASN D C 1
ATOM 3711 O O . ASN D 1 19 ? -8.064 63.076 1.774 1.00 22.48 19 ASN D O 1
ATOM 3716 N N . LEU D 1 20 ? -9.960 63.148 0.562 1.00 22.83 20 LEU D N 1
ATOM 3717 C CA . LEU D 1 20 ? -9.899 61.763 0.154 1.00 23.65 20 LEU D CA 1
ATOM 3718 C C . LEU D 1 20 ? -8.607 61.276 -0.433 1.00 22.97 20 LEU D C 1
ATOM 3719 O O . LEU D 1 20 ? -8.144 60.142 -0.182 1.00 23.72 20 LEU D O 1
ATOM 3724 N N . GLU D 1 21 ? -7.937 62.121 -1.234 1.00 22.45 21 GLU D N 1
ATOM 3725 C CA . GLU D 1 21 ? -6.702 61.721 -1.872 1.00 24.04 21 GLU D CA 1
ATOM 3726 C C . GLU D 1 21 ? -5.612 61.358 -0.875 1.00 23.44 21 GLU D C 1
ATOM 3727 O O . GLU D 1 21 ? -4.728 60.565 -1.174 1.00 26.13 21 GLU D O 1
ATOM 3733 N N . LYS D 1 22 ? -5.667 61.944 0.326 1.00 22.38 22 LYS D N 1
ATOM 3734 C CA . LYS D 1 22 ? -4.666 61.665 1.341 1.00 21.84 22 LYS D CA 1
ATOM 3735 C C . LYS D 1 22 ? -4.695 60.205 1.778 1.00 21.47 22 LYS D C 1
ATOM 3736 O O . LYS D 1 22 ? -3.664 59.679 2.208 1.00 22.28 22 LYS D O 1
ATOM 3742 N N . ILE D 1 23 ? -5.858 59.551 1.706 1.00 19.42 23 ILE D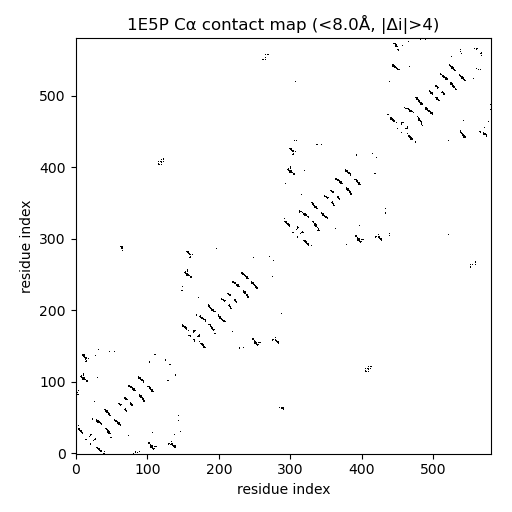 N 1
ATOM 3743 C CA . ILE D 1 23 ? -5.979 58.173 2.204 1.00 19.61 23 ILE D CA 1
ATOM 3744 C C . ILE D 1 23 ? -6.240 57.122 1.149 1.00 20.33 23 ILE D C 1
ATOM 3745 O O . ILE D 1 23 ? -6.366 55.923 1.431 1.00 19.41 23 ILE D O 1
ATOM 3750 N N . GLU D 1 24 ? -6.370 57.561 -0.120 1.00 21.49 24 GLU D N 1
ATOM 3751 C CA . GLU D 1 24 ? -6.517 56.545 -1.178 1.00 24.46 24 GLU D CA 1
ATOM 3752 C C . GLU D 1 24 ? -5.174 55.866 -1.423 1.00 25.55 24 GLU D C 1
ATOM 3753 O O . GLU D 1 24 ? -4.148 56.285 -0.897 1.00 25.87 24 GLU D O 1
ATOM 3759 N N . GLU D 1 25 ? -5.179 54.800 -2.209 1.00 26.56 25 GLU D N 1
ATOM 3760 C CA . GLU D 1 25 ? -3.950 54.095 -2.560 1.00 28.81 25 GLU D CA 1
ATOM 3761 C C . GLU D 1 25 ? -2.888 55.086 -2.991 1.00 29.07 25 GLU D C 1
ATOM 3762 O O . GLU D 1 25 ? -3.164 55.994 -3.775 1.00 29.11 25 GLU D O 1
ATOM 3772 N N . GLY D 1 26 ? -1.672 55.002 -2.439 1.00 30.28 26 GLY D N 1
ATOM 3773 C CA . GLY D 1 26 ? -0.632 55.945 -2.844 1.00 31.26 26 GLY D CA 1
ATOM 3774 C C . GLY D 1 26 ? -0.627 57.234 -2.049 1.00 30.80 26 GLY D C 1
ATOM 3775 O O . GLY D 1 26 ? 0.313 58.031 -2.126 1.00 32.03 26 GLY D O 1
ATOM 3776 N N . GLY D 1 27 ? -1.667 57.485 -1.248 1.00 28.40 27 GLY D N 1
ATOM 3777 C CA . GLY D 1 27 ? -1.753 58.718 -0.471 1.00 25.70 27 GLY D CA 1
ATOM 3778 C C . GLY D 1 27 ? -0.817 58.620 0.740 1.00 23.48 27 GLY D C 1
ATOM 3779 O O . GLY D 1 27 ? -0.604 57.542 1.307 1.00 24.39 27 GLY D O 1
ATOM 3780 N N . PRO D 1 28 ? -0.355 59.757 1.205 1.00 21.59 28 PRO D N 1
ATOM 3781 C CA . PRO D 1 28 ? 0.628 59.777 2.298 1.00 20.94 28 PRO D CA 1
ATOM 3782 C C . PRO D 1 28 ? 0.076 59.377 3.647 1.00 20.45 28 PRO D C 1
ATOM 3783 O O . PRO D 1 28 ? 0.868 59.067 4.565 1.00 21.71 28 PRO D O 1
ATOM 3787 N N . LEU D 1 29 ? -1.237 59.397 3.828 1.00 18.88 29 LEU D N 1
ATOM 3788 C CA . LEU D 1 29 ? -1.832 59.067 5.132 1.00 18.67 29 LEU D CA 1
ATOM 3789 C C . LEU D 1 29 ? -2.598 57.755 5.137 1.00 18.23 29 LEU D C 1
ATOM 3790 O O . LEU D 1 29 ? -3.398 57.532 6.066 1.00 18.21 29 LEU D O 1
ATOM 3795 N N . ARG D 1 30 ? -2.359 56.919 4.120 1.00 19.02 30 ARG D N 1
ATOM 3796 C CA . ARG D 1 30 ? -2.998 55.600 4.124 1.00 19.92 30 ARG D CA 1
ATOM 3797 C C . ARG D 1 30 ? -2.059 54.647 4.868 1.00 21.61 30 ARG D C 1
ATOM 3798 O O . ARG D 1 30 ? -1.143 54.076 4.268 1.00 25.64 30 ARG D O 1
ATOM 3806 N N . PHE D 1 31 ? -2.252 54.536 6.188 1.00 21.74 31 PHE D N 1
ATOM 3807 C CA . PHE D 1 31 ? -1.295 53.682 6.906 1.00 22.65 31 PHE D CA 1
ATOM 3808 C C . PHE D 1 31 ? -1.985 52.445 7.461 1.00 20.78 31 PHE D C 1
ATOM 3809 O O . PHE D 1 31 ? -3.161 52.383 7.773 1.00 20.58 31 PHE D O 1
ATOM 3817 N N . TYR D 1 32 ? -1.143 51.424 7.511 1.00 19.76 32 TYR D N 1
ATOM 3818 C CA . TYR D 1 32 ? -1.492 50.095 7.936 1.00 18.11 32 TYR D CA 1
ATOM 3819 C C . TYR D 1 32 ? -0.811 49.837 9.280 1.00 17.60 32 TYR D C 1
ATOM 3820 O O . TYR D 1 32 ? 0.384 49.548 9.342 1.00 18.59 32 TYR D O 1
ATOM 3829 N N . PHE D 1 33 ? -1.606 49.981 10.343 1.00 18.01 33 PHE D N 1
ATOM 3830 C CA . PHE D 1 33 ? -1.041 49.764 11.680 1.00 18.10 33 PHE D CA 1
ATOM 3831 C C . PHE D 1 33 ? -0.490 48.362 11.862 1.00 18.15 33 PHE D C 1
ATOM 3832 O O . PHE D 1 33 ? -0.961 47.417 11.233 1.00 18.64 33 PHE D O 1
ATOM 3846 N N . ARG D 1 34 ? 0.479 48.251 12.775 1.00 18.35 34 ARG D N 1
ATOM 3847 C CA . ARG D 1 34 ? 1.030 46.998 13.215 1.00 19.45 34 ARG D CA 1
ATOM 3848 C C . ARG D 1 34 ? 1.082 46.901 14.741 1.00 19.06 34 ARG D C 1
ATOM 3849 O O . ARG D 1 34 ? 0.717 45.834 15.290 1.00 20.81 34 ARG D O 1
ATOM 3857 N N . HIS D 1 35 ? 1.441 47.977 15.425 1.00 18.73 35 HIS D N 1
ATOM 3858 C CA . HIS D 1 35 ? 1.570 47.795 16.914 1.00 19.23 35 HIS D CA 1
ATOM 3859 C C . HIS D 1 35 ? 1.628 49.153 17.578 1.00 19.60 35 HIS D C 1
ATOM 3860 O O . HIS D 1 35 ? 1.968 50.170 16.962 1.00 19.41 35 HIS D O 1
ATOM 3867 N N . ILE D 1 36 ? 1.231 49.207 18.846 1.00 19.79 36 ILE D N 1
ATOM 3868 C CA . ILE D 1 36 ? 1.293 50.422 19.643 1.00 20.21 36 ILE D CA 1
ATOM 3869 C C . ILE D 1 36 ? 2.085 50.043 20.927 1.00 21.49 36 ILE D C 1
ATOM 3870 O O . ILE D 1 36 ? 1.770 48.987 21.464 1.00 22.43 36 ILE D O 1
ATOM 3875 N N . ASP D 1 37 ? 3.099 50.815 21.233 1.00 21.71 37 ASP D N 1
ATOM 3876 C CA . ASP D 1 37 ? 3.891 50.562 22.457 1.00 22.80 37 ASP D CA 1
ATOM 3877 C C . ASP D 1 37 ? 3.770 51.831 23.309 1.00 23.74 37 ASP D C 1
ATOM 3878 O O . ASP D 1 37 ? 3.985 52.930 22.779 1.00 23.90 37 ASP D O 1
ATOM 3883 N N . CYS D 1 38 ? 3.433 51.673 24.586 1.00 23.53 38 CYS D N 1
ATOM 3884 C CA . CYS D 1 38 ? 3.292 52.835 25.451 1.00 23.46 38 CYS D CA 1
ATOM 3885 C C . CYS D 1 38 ? 4.499 53.018 26.376 1.00 23.01 38 CYS D C 1
ATOM 3886 O O . CYS D 1 38 ? 5.011 52.011 26.881 1.00 24.13 38 CYS D O 1
ATOM 3889 N N . TYR D 1 39 ? 4.954 54.235 26.569 1.00 21.41 39 TYR D N 1
ATOM 3890 C CA . TYR D 1 39 ? 6.026 54.558 27.502 1.00 21.85 39 TYR D CA 1
ATOM 3891 C C . TYR D 1 39 ? 5.545 55.657 28.459 1.00 22.29 39 TYR D C 1
ATOM 3892 O O . TYR D 1 39 ? 4.686 56.472 28.119 1.00 22.60 39 TYR D O 1
ATOM 3901 N N . LYS D 1 40 ? 6.052 55.622 29.677 1.00 22.24 40 LYS D N 1
ATOM 3902 C CA . LYS D 1 40 ? 5.767 56.637 30.700 1.00 25.16 40 LYS D CA 1
ATOM 3903 C C . LYS D 1 40 ? 4.254 56.810 30.874 1.00 26.24 40 LYS D C 1
ATOM 3904 O O . LYS D 1 40 ? 3.714 57.919 30.737 1.00 26.11 40 LYS D O 1
ATOM 3910 N N . ASN D 1 41 ? 3.580 55.713 31.228 1.00 27.54 41 ASN D N 1
ATOM 3911 C CA . ASN D 1 41 ? 2.131 55.733 31.481 1.00 30.43 41 ASN D CA 1
ATOM 3912 C C . ASN D 1 41 ? 1.385 56.258 30.256 1.00 31.55 41 ASN D C 1
ATOM 3913 O O . ASN D 1 41 ? 0.465 57.082 30.377 1.00 33.73 41 ASN D O 1
ATOM 3918 N N . CYS D 1 42 ? 1.767 55.845 29.095 1.00 30.14 42 CYS D N 1
ATOM 3919 C CA . CYS D 1 42 ? 1.340 56.144 27.765 1.00 28.21 42 CYS D CA 1
ATOM 3920 C C . CYS D 1 42 ? 1.356 57.613 27.412 1.00 27.31 42 CYS D C 1
ATOM 3921 O O . CYS D 1 42 ? 0.687 58.083 26.482 1.00 29.12 42 CYS D O 1
ATOM 3925 N N . SER D 1 43 ? 2.243 58.381 28.064 1.00 25.73 43 SER D N 1
ATOM 3926 C CA . SER D 1 43 ? 2.493 59.769 27.739 1.00 25.24 43 SER D CA 1
ATOM 3927 C C . SER D 1 43 ? 3.354 59.824 26.458 1.00 23.55 43 SER D C 1
ATOM 3928 O O . SER D 1 43 ? 3.442 60.872 25.826 1.00 23.66 43 SER D O 1
ATOM 3931 N N . GLU D 1 44 ? 4.006 58.726 26.138 1.00 23.15 44 GLU D N 1
ATOM 3932 C CA . GLU D 1 44 ? 4.724 58.571 24.867 1.00 23.44 44 GLU D CA 1
ATOM 3933 C C . GLU D 1 44 ? 4.068 57.358 24.190 1.00 23.19 44 GLU D C 1
ATOM 3934 O O . GLU D 1 44 ? 4.067 56.272 24.822 1.00 23.17 44 GLU D O 1
ATOM 3948 N N . GLU D 1 46 ? 4.301 54.997 20.961 1.00 22.89 46 GLU D N 1
ATOM 3949 C CA . GLU D 1 46 ? 5.086 54.650 19.750 1.00 22.95 46 GLU D CA 1
ATOM 3950 C C . GLU D 1 46 ? 4.159 53.808 18.877 1.00 22.55 46 GLU D C 1
ATOM 3951 O O . GLU D 1 46 ? 3.596 52.823 19.344 1.00 23.09 46 GLU D O 1
ATOM 3957 N N . ILE D 1 47 ? 3.963 54.224 17.620 1.00 22.19 47 ILE D N 1
ATOM 3958 C CA . ILE D 1 47 ? 3.091 53.491 16.719 1.00 21.22 47 ILE D CA 1
ATOM 3959 C C . ILE D 1 47 ? 3.959 52.945 15.570 1.00 19.63 47 ILE D C 1
ATOM 3960 O O . ILE D 1 47 ? 4.702 53.718 14.983 1.00 19.76 47 ILE D O 1
ATOM 3965 N N . THR D 1 48 ? 3.864 51.651 15.311 1.00 19.45 48 THR D N 1
ATOM 3966 C CA . THR D 1 48 ? 4.605 51.039 14.190 1.00 19.40 48 THR D CA 1
ATOM 3967 C C . THR D 1 48 ? 3.558 50.739 13.115 1.00 18.90 48 THR D C 1
ATOM 3968 O O . THR D 1 48 ? 2.515 50.184 13.447 1.00 18.18 48 THR D O 1
ATOM 3972 N N . PHE D 1 49 ? 3.885 51.129 11.883 1.00 18.68 49 PHE D N 1
ATOM 3973 C CA . PHE D 1 49 ? 2.898 50.880 10.819 1.00 17.92 49 PHE D CA 1
ATOM 3974 C C . PHE D 1 49 ? 3.635 50.838 9.486 1.00 17.50 49 PHE D C 1
ATOM 3975 O O . PHE D 1 49 ? 4.827 51.129 9.382 1.00 18.67 49 PHE D O 1
ATOM 3983 N N . TYR D 1 50 ? 2.888 50.372 8.476 1.00 17.08 50 TYR D N 1
ATOM 3984 C CA . TYR D 1 50 ? 3.461 50.421 7.125 1.00 17.83 50 TYR D CA 1
ATOM 3985 C C . TYR D 1 50 ? 2.766 51.475 6.254 1.00 17.98 50 TYR D C 1
ATOM 3986 O O . TYR D 1 50 ? 1.560 51.711 6.417 1.00 17.61 50 TYR D O 1
ATOM 3995 N N . VAL D 1 51 ? 3.545 52.063 5.351 1.00 18.84 51 VAL D N 1
ATOM 3996 C CA . VAL D 1 51 ? 2.978 52.890 4.295 1.00 19.81 51 VAL D CA 1
ATOM 3997 C C . VAL D 1 51 ? 3.571 52.352 2.971 1.00 20.62 51 VAL D C 1
ATOM 3998 O O . VAL D 1 51 ? 4.624 51.716 3.021 1.00 20.38 51 VAL D O 1
ATOM 4002 N N . ILE D 1 52 ? 2.869 52.547 1.862 1.00 21.04 52 ILE D N 1
ATOM 4003 C CA . ILE D 1 52 ? 3.533 52.170 0.589 1.00 22.42 52 ILE D CA 1
ATOM 4004 C C . ILE D 1 52 ? 4.237 53.414 0.067 1.00 25.05 52 ILE D C 1
ATOM 4005 O O . ILE D 1 52 ? 3.573 54.443 -0.087 1.00 28.39 52 ILE D O 1
ATOM 4010 N N . THR D 1 53 ? 5.512 53.359 -0.191 1.00 25.92 53 THR D N 1
ATOM 4011 C CA . THR D 1 53 ? 6.298 54.491 -0.679 1.00 28.25 53 THR D CA 1
ATOM 4012 C C . THR D 1 53 ? 7.138 53.983 -1.850 1.00 28.70 53 THR D C 1
ATOM 4013 O O . THR D 1 53 ? 7.779 52.944 -1.744 1.00 28.48 53 THR D O 1
ATOM 4017 N N . ASN D 1 54 ? 7.095 54.692 -2.975 1.00 29.64 54 ASN D N 1
ATOM 4018 C CA . ASN D 1 54 ? 7.844 54.271 -4.158 1.00 29.42 54 ASN D CA 1
ATOM 4019 C C . ASN D 1 54 ? 7.479 52.823 -4.515 1.00 28.18 54 ASN D C 1
ATOM 4020 O O . ASN D 1 54 ? 8.372 52.019 -4.793 1.00 28.50 54 ASN D O 1
ATOM 4025 N N . ASN D 1 55 ? 6.206 52.497 -4.434 1.00 26.69 55 ASN D N 1
ATOM 4026 C CA . ASN D 1 55 ? 5.606 51.219 -4.689 1.00 25.89 55 ASN D CA 1
ATOM 4027 C C . ASN D 1 55 ? 6.168 50.080 -3.866 1.00 23.58 55 ASN D C 1
ATOM 4028 O O . ASN D 1 55 ? 6.152 48.919 -4.287 1.00 22.46 55 ASN D O 1
ATOM 4033 N N . GLN D 1 56 ? 6.689 50.355 -2.659 1.00 21.91 56 GLN D N 1
ATOM 4034 C CA . GLN D 1 56 ? 7.210 49.298 -1.821 1.00 21.53 56 GLN D CA 1
ATOM 4035 C C . GLN D 1 56 ? 6.698 49.493 -0.378 1.00 21.52 56 GLN D C 1
ATOM 4036 O O . GLN D 1 56 ? 6.443 50.642 -0.009 1.00 21.66 56 GLN D O 1
ATOM 4042 N N . CYS D 1 57 ? 6.487 48.397 0.325 1.00 21.14 57 CYS D N 1
ATOM 4043 C CA . CYS D 1 57 ? 6.096 48.493 1.749 1.00 21.24 57 CYS D CA 1
ATOM 4044 C C . CYS D 1 57 ? 7.246 49.138 2.521 1.00 21.51 57 CYS D C 1
ATOM 4045 O O . CYS D 1 57 ? 8.416 48.757 2.369 1.00 23.56 57 CYS D O 1
ATOM 4048 N N . SER D 1 58 ? 6.923 50.105 3.368 1.00 19.75 58 SER D N 1
ATOM 4049 C CA . SER D 1 58 ? 7.973 50.805 4.131 1.00 20.47 58 SER D CA 1
ATOM 4050 C C . SER D 1 58 ? 7.568 50.837 5.610 1.00 20.63 58 SER D C 1
ATOM 4051 O O . SER D 1 58 ? 6.609 51.532 5.920 1.00 20.76 58 SER D O 1
ATOM 4054 N N . LYS D 1 59 ? 8.237 50.025 6.412 1.00 20.52 59 LYS D N 1
ATOM 4055 C CA . LYS D 1 59 ? 7.898 49.966 7.858 1.00 19.40 59 LYS D CA 1
ATOM 4056 C C . LYS D 1 59 ? 8.341 51.288 8.465 1.00 18.68 59 LYS D C 1
ATOM 4057 O O . LYS D 1 59 ? 9.436 51.783 8.191 1.00 19.38 59 LYS D O 1
ATOM 4063 N N . THR D 1 60 ? 7.474 51.891 9.264 1.00 19.25 60 THR D N 1
ATOM 4064 C CA . THR D 1 60 ? 7.694 53.212 9.840 1.00 18.77 60 THR D CA 1
ATOM 4065 C C . THR D 1 60 ? 7.301 53.218 11.321 1.00 18.24 60 THR D C 1
ATOM 4066 O O . THR D 1 60 ? 6.467 52.440 11.772 1.00 18.56 60 THR D O 1
ATOM 4070 N N . THR D 1 61 ? 7.981 54.079 12.083 1.00 18.03 61 THR D N 1
ATOM 4071 C CA . THR D 1 61 ? 7.502 54.288 13.457 1.00 19.61 61 THR D CA 1
ATOM 4072 C C . THR D 1 61 ? 7.353 55.798 13.681 1.00 19.98 61 THR D C 1
ATOM 4073 O O . THR D 1 61 ? 8.054 56.617 13.074 1.00 21.51 61 THR D O 1
ATOM 4077 N N . VAL D 1 62 ? 6.402 56.178 14.534 1.00 19.40 62 VAL D N 1
ATOM 4078 C CA . VAL D 1 62 ? 6.207 57.563 14.940 1.00 18.87 62 VAL D CA 1
ATOM 4079 C C . VAL D 1 62 ? 6.014 57.541 16.474 1.00 18.48 62 VAL D C 1
ATOM 4080 O O . VAL D 1 62 ? 5.642 56.501 16.981 1.00 17.97 62 VAL D O 1
ATOM 4084 N N . ILE D 1 63 ? 6.287 58.655 17.133 1.00 18.46 63 ILE D N 1
ATOM 4085 C CA . ILE D 1 63 ? 6.020 58.712 18.585 1.00 17.59 63 ILE D CA 1
ATOM 4086 C C . ILE D 1 63 ? 5.045 59.862 18.849 1.00 18.39 63 ILE D C 1
ATOM 4087 O O . ILE D 1 63 ? 5.341 60.993 18.412 1.00 20.33 63 ILE D O 1
ATOM 4092 N N . GLY D 1 64 ? 3.921 59.564 19.478 1.00 18.74 64 GLY D N 1
ATOM 4093 C CA . GLY D 1 64 ? 2.996 60.678 19.838 1.00 18.79 64 GLY D CA 1
ATOM 4094 C C . GLY D 1 64 ? 3.306 61.090 21.291 1.00 17.45 64 GLY D C 1
ATOM 4095 O O . GLY D 1 64 ? 3.545 60.239 22.149 1.00 17.73 64 GLY D O 1
ATOM 4096 N N . TYR D 1 65 ? 3.271 62.391 21.515 1.00 16.96 65 TYR D N 1
ATOM 4097 C CA . TYR D 1 65 ? 3.560 62.930 22.870 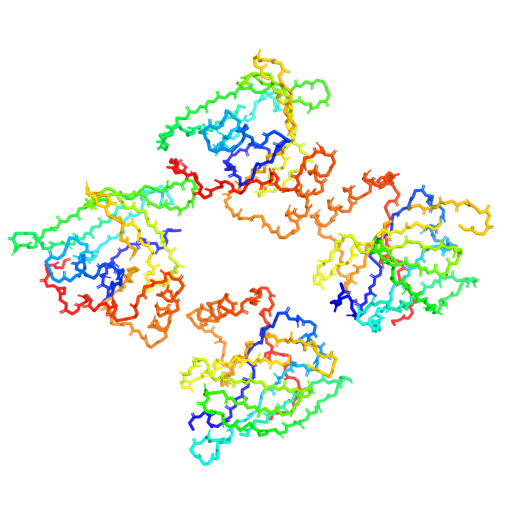1.00 17.25 65 TYR D CA 1
ATOM 4098 C C . TYR D 1 65 ? 2.276 63.535 23.427 1.00 17.56 65 TYR D C 1
ATOM 4099 O O . TYR D 1 65 ? 1.713 64.445 22.824 1.00 18.05 65 TYR D O 1
ATOM 4108 N N . LEU D 1 66 ? 1.874 63.059 24.581 1.00 17.61 66 LEU D N 1
ATOM 4109 C CA . LEU D 1 66 ? 0.612 63.475 25.209 1.00 17.79 66 LEU D CA 1
ATOM 4110 C C . LEU D 1 66 ? 0.708 64.850 25.829 1.00 17.91 66 LEU D C 1
ATOM 4111 O O . LEU D 1 66 ? 1.664 65.128 26.566 1.00 18.83 66 LEU D O 1
ATOM 4116 N N . LYS D 1 67 ? -0.287 65.699 25.564 1.00 17.59 67 LYS D N 1
ATOM 4117 C CA . LYS D 1 67 ? -0.291 67.073 26.089 1.00 17.07 67 LYS D CA 1
ATOM 4118 C C . LYS D 1 67 ? -1.378 67.222 27.132 1.00 17.47 67 LYS D C 1
ATOM 4119 O O . LYS D 1 67 ? -2.249 66.346 27.296 1.00 18.47 67 LYS D O 1
ATOM 4125 N N . GLY D 1 68 ? -1.383 68.366 27.848 1.00 17.49 68 GLY D N 1
ATOM 4126 C CA . GLY D 1 68 ? -2.382 68.566 28.905 1.00 17.96 68 GLY D CA 1
ATOM 4127 C C . GLY D 1 68 ? -3.812 68.517 28.416 1.00 18.81 68 GLY D C 1
ATOM 4128 O O . GLY D 1 68 ? -4.711 68.111 29.169 1.00 20.18 68 GLY D O 1
ATOM 4129 N N . ASN D 1 69 ? -4.046 68.890 27.141 1.00 18.15 69 ASN D N 1
ATOM 4130 C CA . ASN D 1 69 ? -5.388 68.892 26.574 1.00 18.38 69 ASN D CA 1
ATOM 4131 C C . ASN D 1 69 ? -5.895 67.519 26.179 1.00 18.11 69 ASN D C 1
ATOM 4132 O O A ASN D 1 69 ? -6.994 67.356 25.630 0.50 15.38 69 ASN D O 1
ATOM 4137 N N . GLY D 1 70 ? -5.113 66.471 26.427 1.00 18.13 70 GLY D N 1
ATOM 4138 C CA . GLY D 1 70 ? -5.477 65.105 26.190 1.00 19.48 70 GLY D CA 1
ATOM 4139 C C . GLY D 1 70 ? -5.197 64.598 24.778 1.00 19.87 70 GLY D C 1
ATOM 4140 O O . GLY D 1 70 ? -5.503 63.430 24.487 1.00 22.28 70 GLY D O 1
ATOM 4141 N N . THR D 1 71 ? -4.644 65.444 23.937 1.00 17.77 71 THR D N 1
ATOM 4142 C CA . THR D 1 71 ? -4.250 65.059 22.602 1.00 17.41 71 THR D CA 1
ATOM 4143 C C . THR D 1 71 ? -2.764 64.654 22.582 1.00 17.55 71 THR D C 1
ATOM 4144 O O . THR D 1 71 ? -1.946 65.045 23.419 1.00 18.05 71 THR D O 1
ATOM 4148 N N . TYR D 1 72 ? -2.448 63.858 21.562 1.00 16.47 72 TYR D N 1
ATOM 4149 C CA . TYR D 1 72 ? -1.088 63.472 21.263 1.00 16.41 72 TYR D CA 1
ATOM 4150 C C . TYR D 1 72 ? -0.599 64.247 20.035 1.00 17.49 72 TYR D C 1
ATOM 4151 O O . TYR D 1 72 ? -1.361 64.417 19.066 1.00 19.58 72 TYR D O 1
ATOM 4160 N N . GLU D 1 73 ? 0.631 64.739 20.083 1.00 16.82 73 GLU D N 1
ATOM 4161 C CA . GLU D 1 73 ? 1.225 65.398 18.918 1.00 17.35 73 GLU D CA 1
ATOM 4162 C C . GLU D 1 73 ? 2.334 64.539 18.333 1.00 17.51 73 GLU D C 1
ATOM 4163 O O . GLU D 1 73 ? 3.153 63.981 19.056 1.00 18.28 73 GLU D O 1
ATOM 4169 N N . THR D 1 74 ? 2.389 64.398 16.999 1.00 18.30 74 THR D N 1
ATOM 4170 C CA . THR D 1 74 ? 3.463 63.645 16.382 1.00 19.72 74 THR D CA 1
ATOM 4171 C C . THR D 1 74 ? 3.780 64.208 14.997 1.00 19.77 74 THR D C 1
ATOM 4172 O O . THR D 1 74 ? 2.885 64.734 14.336 1.00 18.79 74 THR D O 1
ATOM 4176 N N . GLN D 1 75 ? 5.049 64.107 14.633 1.00 19.50 75 GLN D N 1
ATOM 4177 C CA . GLN D 1 75 ? 5.488 64.550 13.309 1.00 21.00 75 GLN D CA 1
ATOM 4178 C C . GLN D 1 75 ? 5.463 63.374 12.339 1.00 21.01 75 GLN D C 1
ATOM 4179 O O . GLN D 1 75 ? 6.036 62.308 12.615 1.00 22.14 75 GLN D O 1
ATOM 4185 N N . PHE D 1 76 ? 4.717 63.491 11.248 1.00 18.77 76 PHE D N 1
ATOM 4186 C CA . PHE D 1 76 ? 4.659 62.474 10.205 1.00 18.19 76 PHE D CA 1
ATOM 4187 C C . PHE D 1 76 ? 3.887 63.062 9.028 1.00 18.65 76 PHE D C 1
ATOM 4188 O O . PHE D 1 76 ? 2.725 63.435 9.195 1.00 18.43 76 PHE D O 1
ATOM 4196 N N . GLU D 1 77 ? 4.558 63.235 7.880 1.00 19.76 77 GLU D N 1
ATOM 4197 C CA . GLU D 1 77 ? 3.865 63.829 6.726 1.00 20.54 77 GLU D CA 1
ATOM 4198 C C . GLU D 1 77 ? 3.181 65.138 7.147 1.00 21.27 77 GLU D C 1
ATOM 4199 O O . GLU D 1 77 ? 2.072 65.482 6.777 1.00 20.43 77 GLU D O 1
ATOM 4205 N N . GLY D 1 78 ? 3.945 65.887 7.961 1.00 21.55 78 GLY D N 1
ATOM 4206 C CA . GLY D 1 78 ? 3.500 67.126 8.529 1.00 22.10 78 GLY D CA 1
ATOM 4207 C C . GLY D 1 78 ? 3.298 66.994 10.057 1.00 21.43 78 GLY D C 1
ATOM 4208 O O . GLY D 1 78 ? 3.882 66.128 10.711 1.00 22.57 78 GLY D O 1
ATOM 4209 N N . ASN D 1 79 ? 2.502 67.893 10.574 1.00 20.31 79 ASN D N 1
ATOM 4210 C CA . ASN D 1 79 ? 2.197 67.907 12.015 1.00 20.06 79 ASN D CA 1
ATOM 4211 C C . ASN D 1 79 ? 0.878 67.227 12.276 1.00 19.79 79 ASN D C 1
ATOM 4212 O O . ASN D 1 79 ? -0.109 67.496 11.564 1.00 20.52 79 ASN D O 1
ATOM 4217 N N . ASN D 1 80 ? 0.811 66.334 13.269 1.00 17.03 80 ASN D N 1
ATOM 4218 C CA . ASN D 1 80 ? -0.464 65.652 13.548 1.00 16.87 80 ASN D CA 1
ATOM 4219 C C . ASN D 1 80 ? -0.891 65.858 15.005 1.00 16.72 80 ASN D C 1
ATOM 4220 O O . ASN D 1 80 ? -0.021 65.902 15.880 1.00 17.35 80 ASN D O 1
ATOM 4225 N N . ILE D 1 81 ? -2.186 65.990 15.210 1.00 15.94 81 ILE D N 1
ATOM 4226 C CA . ILE D 1 81 ? -2.781 66.077 16.555 1.00 16.51 81 ILE D CA 1
ATOM 4227 C C . ILE D 1 81 ? -3.864 64.998 16.585 1.00 16.75 81 ILE D C 1
ATOM 4228 O O . ILE D 1 81 ? -4.889 65.141 15.882 1.00 16.86 81 ILE D O 1
ATOM 4233 N N . PHE D 1 82 ? -3.667 63.947 17.375 1.00 16.60 82 PHE D N 1
ATOM 4234 C CA . PHE D 1 82 ? -4.572 62.829 17.448 1.00 16.70 82 PHE D CA 1
ATOM 4235 C C . PHE D 1 82 ? -4.969 62.460 18.865 1.00 18.15 82 PHE D C 1
ATOM 4236 O O . PHE D 1 82 ? -4.328 62.820 19.874 1.00 18.40 82 PHE D O 1
ATOM 4244 N N . GLN D 1 83 ? -6.082 61.725 18.927 1.00 18.13 83 GLN D N 1
ATOM 4245 C CA . GLN D 1 83 ? -6.581 61.292 20.247 1.00 21.34 83 GLN D CA 1
ATOM 4246 C C . GLN D 1 83 ? -7.507 60.107 20.070 1.00 21.62 83 GLN D C 1
ATOM 4247 O O . GLN D 1 83 ? -8.267 60.078 19.114 1.00 20.32 83 GLN D O 1
ATOM 4253 N N . PRO D 1 84 ? -7.434 59.124 20.959 1.00 23.61 84 PRO D N 1
ATOM 4254 C CA . PRO D 1 84 ? -8.376 58.016 20.952 1.00 23.99 84 PRO D CA 1
ATOM 4255 C C . PRO D 1 84 ? -9.736 58.606 21.300 1.00 25.50 84 PRO D C 1
ATOM 4256 O O . PRO D 1 84 ? -9.805 59.421 22.253 1.00 28.67 84 PRO D O 1
ATOM 4260 N N . LEU D 1 85 ? -10.782 58.333 20.559 1.00 24.30 85 LEU D N 1
ATOM 4261 C CA . LEU D 1 85 ? -12.116 58.867 20.844 1.00 25.28 85 LEU D CA 1
ATOM 4262 C C . LEU D 1 85 ? -12.955 57.824 21.597 1.00 25.16 85 LEU D C 1
ATOM 4263 O O . LEU D 1 85 ? -13.846 58.167 22.391 1.00 26.13 85 LEU D O 1
ATOM 4268 N N . TYR D 1 86 ? -12.717 56.568 21.283 1.00 23.50 86 TYR D N 1
ATOM 4269 C CA . TYR D 1 86 ? -13.480 55.457 21.860 1.00 23.72 86 TYR D CA 1
ATOM 4270 C C . TYR D 1 86 ? -12.614 54.215 21.805 1.00 24.41 86 TYR D C 1
ATOM 4271 O O . TYR D 1 86 ? -12.031 53.888 20.776 1.00 23.66 86 TYR D O 1
ATOM 4280 N N . ILE D 1 87 ? -12.521 53.508 22.933 1.00 25.97 87 ILE D N 1
ATOM 4281 C CA . ILE D 1 87 ? -11.636 52.356 23.042 1.00 28.83 87 ILE D CA 1
ATOM 4282 C C . ILE D 1 87 ? -12.392 51.141 23.558 1.00 30.70 87 ILE D C 1
ATOM 4283 O O . ILE D 1 87 ? -13.129 51.251 24.556 1.00 31.69 87 ILE D O 1
ATOM 4288 N N . THR D 1 88 ? -12.257 50.014 22.884 1.00 31.31 88 THR D N 1
ATOM 4289 C CA . THR D 1 88 ? -12.856 48.755 23.334 1.00 33.08 88 THR D CA 1
ATOM 4290 C C . THR D 1 88 ? -11.718 47.739 23.394 1.00 34.10 88 THR D C 1
ATOM 4291 O O . THR D 1 88 ? -10.583 48.051 22.999 1.00 34.51 88 THR D O 1
ATOM 4295 N N . SER D 1 89 ? -11.986 46.512 23.849 1.00 34.79 89 SER D N 1
ATOM 4296 C CA . SER D 1 89 ? -10.917 45.521 23.865 1.00 35.46 89 SER D CA 1
ATOM 4297 C C . SER D 1 89 ? -10.439 45.172 22.466 1.00 35.16 89 SER D C 1
ATOM 4298 O O . SER D 1 89 ? -9.277 44.769 22.312 1.00 36.93 89 SER D O 1
ATOM 4301 N N . ASP D 1 90 ? -11.302 45.354 21.411 1.00 32.83 90 ASP D N 1
ATOM 4302 C CA . ASP D 1 90 ? -10.851 44.872 20.094 1.00 31.96 90 ASP D CA 1
ATOM 4303 C C . ASP D 1 90 ? -10.759 46.031 19.106 1.00 29.52 90 ASP D C 1
ATOM 4304 O O . ASP D 1 90 ? -10.416 45.833 17.932 1.00 29.30 90 ASP D O 1
ATOM 4309 N N . LYS D 1 91 ? -11.141 47.264 19.471 1.00 28.40 91 LYS D N 1
ATOM 4310 C CA . LYS D 1 91 ? -11.061 48.371 18.509 1.00 27.12 91 LYS D CA 1
ATOM 4311 C C . LYS D 1 91 ? -10.712 49.688 19.165 1.00 25.77 91 LYS D C 1
ATOM 4312 O O . LYS D 1 91 ? -11.044 49.965 20.327 1.00 26.78 91 LYS D O 1
ATOM 4318 N N . ILE D 1 92 ? -9.979 50.531 18.409 1.00 22.84 92 ILE D N 1
ATOM 4319 C CA . ILE D 1 92 ? -9.685 51.870 18.902 1.00 22.15 92 ILE D CA 1
ATOM 4320 C C . ILE D 1 92 ? -10.148 52.863 17.809 1.00 20.23 92 ILE D C 1
ATOM 4321 O O . ILE D 1 92 ? -9.702 52.699 16.667 1.00 22.06 92 ILE D O 1
ATOM 4326 N N . PHE D 1 93 ? -11.035 53.767 18.129 1.00 19.95 93 PHE D N 1
ATOM 4327 C CA . PHE D 1 93 ? -11.437 54.808 17.166 1.00 19.40 93 PHE D CA 1
ATOM 4328 C C . PHE D 1 93 ? -10.588 56.032 17.471 1.00 19.59 93 PHE D C 1
ATOM 4329 O O . PHE D 1 93 ? -10.647 56.571 18.591 1.00 20.49 93 PHE D O 1
ATOM 4337 N N . PHE D 1 94 ? -9.774 56.481 16.516 1.00 19.47 94 PHE D N 1
ATOM 4338 C CA . PHE D 1 94 ? -8.963 57.659 16.731 1.00 19.40 94 PHE D CA 1
ATOM 4339 C C . PHE D 1 94 ? -9.402 58.824 15.820 1.00 18.73 94 PHE D C 1
ATOM 4340 O O . PHE D 1 94 ? -9.897 58.589 14.726 1.00 20.82 94 PHE D O 1
ATOM 4348 N N . THR D 1 95 ? -9.232 60.025 16.322 1.00 18.67 95 THR D N 1
ATOM 4349 C CA . THR D 1 95 ? -9.382 61.211 15.463 1.00 18.84 95 THR D CA 1
ATOM 4350 C C . THR D 1 95 ? -7.961 61.755 15.251 1.00 18.23 95 THR D C 1
ATOM 4351 O O . THR D 1 95 ? -7.105 61.657 16.141 1.00 17.51 95 THR D O 1
ATOM 4355 N N . ASN D 1 96 ? -7.681 62.282 14.067 1.00 17.04 96 ASN D N 1
ATOM 4356 C CA . ASN D 1 96 ? -6.409 62.898 13.761 1.00 17.04 96 ASN D CA 1
ATOM 4357 C C . ASN D 1 96 ? -6.619 64.142 12.895 1.00 18.45 96 ASN D C 1
ATOM 4358 O O . ASN D 1 96 ? -7.493 64.171 12.006 1.00 20.02 96 ASN D O 1
ATOM 4363 N N . LYS D 1 97 ? -5.878 65.171 13.197 1.00 17.88 97 LYS D N 1
ATOM 4364 C CA . LYS D 1 97 ? -5.765 66.345 12.320 1.00 18.88 97 LYS D CA 1
ATOM 4365 C C . LYS D 1 97 ? -4.346 66.451 11.790 1.00 19.16 97 LYS D C 1
ATOM 4366 O O . LYS D 1 97 ? -3.394 66.568 12.573 1.00 18.60 97 LYS D O 1
ATOM 4372 N N . ASN D 1 98 ? -4.198 66.352 10.478 1.00 18.68 98 ASN D N 1
ATOM 4373 C CA . ASN D 1 98 ? -2.857 66.455 9.879 1.00 18.03 98 ASN D CA 1
ATOM 4374 C C . ASN D 1 98 ? -2.706 67.807 9.190 1.00 19.90 98 ASN D C 1
ATOM 4375 O O . ASN D 1 98 ? -3.625 68.233 8.465 1.00 19.66 98 ASN D O 1
ATOM 4388 N N . ASP D 1 100 ? -0.178 69.329 6.596 1.00 21.41 100 ASP D N 1
ATOM 4389 C CA . ASP D 1 100 ? 0.975 68.933 5.792 1.00 22.58 100 ASP D CA 1
ATOM 4390 C C . ASP D 1 100 ? 1.964 70.077 5.581 1.00 23.90 100 ASP D C 1
ATOM 4391 O O . ASP D 1 100 ? 1.724 71.207 6.015 1.00 24.36 100 ASP D O 1
ATOM 4396 N N . ARG D 1 101 ? 3.057 69.802 4.878 1.00 25.31 101 ARG D N 1
ATOM 4397 C CA . ARG D 1 101 ? 4.099 70.809 4.650 1.00 27.67 101 ARG D CA 1
ATOM 4398 C C . ARG D 1 101 ? 3.669 71.989 3.809 1.00 27.77 101 ARG D C 1
ATOM 4399 O O . ARG D 1 101 ? 4.308 73.060 3.884 1.00 30.25 101 ARG D O 1
ATOM 4407 N N . ALA D 1 102 ? 2.600 71.912 3.050 1.00 26.79 102 ALA D N 1
ATOM 4408 C CA . ALA D 1 102 ? 2.082 73.007 2.248 1.00 26.67 102 ALA D CA 1
ATOM 4409 C C . ALA D 1 102 ? 1.035 73.793 3.034 1.00 26.88 102 ALA D C 1
ATOM 4410 O O . ALA D 1 102 ? 0.609 74.853 2.586 1.00 27.53 102 ALA D O 1
ATOM 4412 N N . GLY D 1 103 ? 0.607 73.259 4.193 1.00 26.44 103 GLY D N 1
ATOM 4413 C CA . GLY D 1 103 ? -0.391 73.943 5.015 1.00 25.08 103 GLY D CA 1
ATOM 4414 C C . GLY D 1 103 ? -1.807 73.401 4.839 1.00 24.75 103 GLY D C 1
ATOM 4415 O O . GLY D 1 103 ? -2.784 73.916 5.402 1.00 25.48 103 GLY D O 1
ATOM 4416 N N . GLN D 1 104 ? -1.956 72.371 4.011 1.00 22.29 104 GLN D N 1
ATOM 4417 C CA . GLN D 1 104 ? -3.251 71.747 3.801 1.00 22.25 104 GLN D CA 1
ATOM 4418 C C . GLN D 1 104 ? -3.615 70.942 5.080 1.00 21.85 104 GLN D C 1
ATOM 4419 O O . GLN D 1 104 ? -2.791 70.128 5.480 1.00 21.72 104 GLN D O 1
ATOM 4425 N N . GLU D 1 105 ? -4.784 71.204 5.619 1.00 22.24 105 GLU D N 1
ATOM 4426 C CA . GLU D 1 105 ? -5.223 70.500 6.839 1.00 22.85 105 GLU D CA 1
ATOM 4427 C C . GLU D 1 105 ? -6.212 69.398 6.484 1.00 23.46 105 GLU D C 1
ATOM 4428 O O . GLU D 1 105 ? -7.171 69.616 5.739 1.00 24.66 105 GLU D O 1
ATOM 4434 N N . THR D 1 106 ? -6.018 68.205 7.037 1.00 21.68 106 THR D N 1
ATOM 4435 C CA . THR D 1 106 ? -6.893 67.079 6.799 1.00 21.05 106 THR D CA 1
ATOM 4436 C C . THR D 1 106 ? -7.420 66.534 8.141 1.00 20.87 106 THR D C 1
ATOM 4437 O O . THR D 1 106 ? -6.593 66.358 9.042 1.00 22.24 106 THR D O 1
ATOM 4441 N N . ASN D 1 107 ? -8.723 66.340 8.208 1.00 19.84 107 ASN D N 1
ATOM 4442 C CA . ASN D 1 107 ? -9.367 65.748 9.386 1.00 19.90 107 ASN D CA 1
ATOM 4443 C C . ASN D 1 107 ? -9.615 64.281 9.074 1.00 19.00 107 ASN D C 1
ATOM 4444 O O . ASN D 1 107 ? -10.163 63.940 8.003 1.00 19.03 107 ASN D O 1
ATOM 4457 N N . ILE D 1 109 ? -10.460 60.065 10.629 1.00 19.24 109 ILE D N 1
ATOM 4458 C CA . ILE D 1 109 ? -10.874 59.100 11.662 1.00 19.27 109 ILE D CA 1
ATOM 4459 C C . ILE D 1 109 ? -10.203 57.791 11.251 1.00 20.06 109 ILE D C 1
ATOM 4460 O O . ILE D 1 109 ? -10.213 57.408 10.084 1.00 20.43 109 ILE D O 1
ATOM 4465 N N . VAL D 1 110 ? -9.547 57.137 12.220 1.00 19.01 110 VAL D N 1
ATOM 4466 C CA . VAL D 1 110 ? -8.849 55.907 11.958 1.00 19.71 110 VAL D CA 1
ATOM 4467 C C . VAL D 1 110 ? -9.430 54.868 12.936 1.00 19.92 110 VAL D C 1
ATOM 4468 O O . VAL D 1 110 ? -9.547 55.193 14.121 1.00 20.46 110 VAL D O 1
ATOM 4472 N N . VAL D 1 111 ? -9.855 53.746 12.388 1.00 19.23 111 VAL D N 1
ATOM 4473 C CA . VAL D 1 111 ? -10.340 52.707 13.320 1.00 21.03 111 VAL D CA 1
ATOM 4474 C C . VAL D 1 111 ? -9.326 51.572 13.269 1.00 22.06 111 VAL D C 1
ATOM 4475 O O . VAL D 1 111 ? -9.175 50.940 12.224 1.00 23.13 111 VAL D O 1
ATOM 4479 N N . ALA D 1 112 ? -8.661 51.354 14.389 1.00 21.88 112 ALA D N 1
ATOM 4480 C CA . ALA D 1 112 ? -7.704 50.268 14.525 1.00 21.63 112 ALA D CA 1
ATOM 4481 C C . ALA D 1 112 ? -8.441 49.075 15.157 1.00 21.57 112 ALA D C 1
ATOM 4482 O O . ALA D 1 112 ? -9.358 49.308 15.944 1.00 21.89 112 ALA D O 1
ATOM 4484 N N . GLY D 1 113 ? -8.012 47.873 14.791 1.00 20.43 113 GLY D N 1
ATOM 4485 C CA . GLY D 1 113 ? -8.654 46.679 15.339 1.00 22.62 113 GLY D CA 1
ATOM 4486 C C . GLY D 1 113 ? -7.736 45.484 15.383 1.00 23.56 113 GLY D C 1
ATOM 4487 O O . GLY D 1 113 ? -6.632 45.482 14.860 1.00 22.85 113 GLY D O 1
ATOM 4488 N N . LYS D 1 114 ? -8.244 44.412 16.028 1.00 26.04 114 LYS D N 1
ATOM 4489 C CA . LYS D 1 114 ? -7.469 43.176 16.101 1.00 28.05 114 LYS D CA 1
ATOM 4490 C C . LYS D 1 114 ? -7.566 42.369 14.822 1.00 29.80 114 LYS D C 1
ATOM 4491 O O . LYS D 1 114 ? -6.807 41.401 14.665 1.00 30.92 114 LYS D O 1
ATOM 4497 N N . GLY D 1 115 ? -8.454 42.730 13.893 1.00 30.96 115 GLY D N 1
ATOM 4498 C CA . GLY D 1 115 ? -8.534 42.029 12.624 1.00 33.54 115 GLY D CA 1
ATOM 4499 C C . GLY D 1 115 ? -9.919 41.904 12.038 1.00 35.21 115 GLY D C 1
ATOM 4500 O O . GLY D 1 115 ? -10.102 41.950 10.815 1.00 36.75 115 GLY D O 1
ATOM 4501 N N . ASN D 1 116 ? -10.931 41.714 12.870 1.00 35.94 116 ASN D N 1
ATOM 4502 C CA . ASN D 1 116 ? -12.298 41.569 12.383 1.00 37.03 116 ASN D CA 1
ATOM 4503 C C . ASN D 1 116 ? -12.822 42.864 11.769 1.00 36.67 116 ASN D C 1
ATOM 4504 O O . ASN D 1 116 ? -12.396 43.948 12.137 1.00 36.67 116 ASN D O 1
ATOM 4509 N N . ALA D 1 117 ? -13.728 42.716 10.806 1.00 36.52 117 ALA D N 1
ATOM 4510 C CA . ALA D 1 117 ? -14.374 43.899 10.215 1.00 35.66 117 ALA D CA 1
ATOM 4511 C C . ALA D 1 117 ? -15.256 44.511 11.306 1.00 34.98 117 ALA D C 1
ATOM 4512 O O . ALA D 1 117 ? -15.484 43.887 12.363 1.00 34.99 117 ALA D O 1
ATOM 4514 N N . LEU D 1 118 ? -15.756 45.714 11.099 1.00 33.93 118 LEU D N 1
ATOM 4515 C CA . LEU D 1 1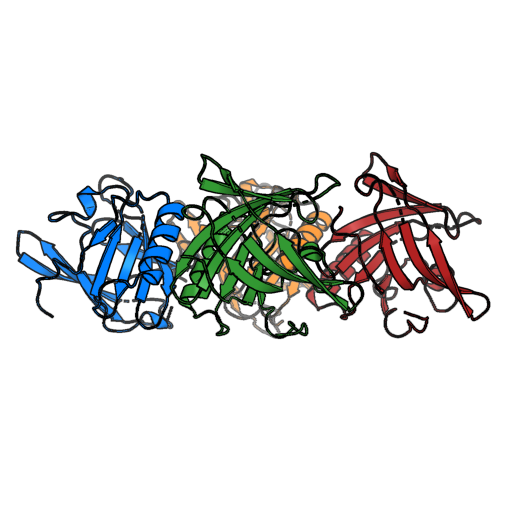18 ? -16.600 46.358 12.093 1.00 33.17 118 LEU D CA 1
ATOM 4516 C C . LEU D 1 118 ? -18.000 45.713 12.108 1.00 32.92 118 LEU D C 1
ATOM 4517 O O . LEU D 1 118 ? -18.447 45.255 11.056 1.00 33.06 118 LEU D O 1
ATOM 4522 N N . THR D 1 119 ? -18.607 45.685 13.274 1.00 32.48 119 THR D N 1
ATOM 4523 C CA . THR D 1 119 ? -20.002 45.189 13.372 1.00 32.20 119 THR D CA 1
ATOM 4524 C C . THR D 1 119 ? -20.904 46.339 12.957 1.00 32.13 119 THR D C 1
ATOM 4525 O O . THR D 1 119 ? -20.442 47.484 12.821 1.00 31.54 119 THR D O 1
ATOM 4529 N N . PRO D 1 120 ? -22.203 46.110 12.777 1.00 31.93 120 PRO D N 1
ATOM 4530 C CA . PRO D 1 120 ? -23.110 47.170 12.380 1.00 30.85 120 PRO D CA 1
ATOM 4531 C C . PRO D 1 120 ? -23.118 48.305 13.386 1.00 29.13 120 PRO D C 1
ATOM 4532 O O . PRO D 1 120 ? -23.121 49.473 12.995 1.00 28.35 120 PRO D O 1
ATOM 4536 N N . GLU D 1 121 ? -23.079 48.006 14.692 1.00 27.99 121 GLU D N 1
ATOM 4537 C CA . GLU D 1 121 ? -23.058 49.063 15.698 1.00 27.02 121 GLU D CA 1
ATOM 4538 C C . GLU D 1 121 ? -21.734 49.827 15.658 1.00 25.84 121 GLU D C 1
ATOM 4539 O O . GLU D 1 121 ? -21.741 51.039 15.835 1.00 25.02 121 GLU D O 1
ATOM 4545 N N . GLU D 1 122 ? -20.629 49.129 15.421 1.00 26.03 122 GLU D N 1
ATOM 4546 C CA . GLU D 1 122 ? -19.328 49.833 15.328 1.00 25.86 122 GLU D CA 1
ATOM 4547 C C . GLU D 1 122 ? -19.334 50.734 14.109 1.00 25.47 122 GLU D C 1
ATOM 4548 O O . GLU D 1 122 ? -18.832 51.864 14.112 1.00 24.46 122 GLU D O 1
ATOM 4554 N N . ASN D 1 123 ? -19.932 50.207 13.020 1.00 25.19 123 ASN D N 1
ATOM 4555 C CA . ASN D 1 123 ? -20.059 51.059 11.832 1.00 25.80 123 ASN D CA 1
ATOM 4556 C C . ASN D 1 123 ? -20.908 52.283 12.147 1.00 24.33 123 ASN D C 1
ATOM 4557 O O . ASN D 1 123 ? -20.658 53.378 11.627 1.00 24.56 123 ASN D O 1
ATOM 4562 N N . GLU D 1 124 ? -21.944 52.134 12.985 1.00 23.13 124 GLU D N 1
ATOM 4563 C CA . GLU D 1 124 ? -22.754 53.296 13.333 1.00 22.49 124 GLU D CA 1
ATOM 4564 C C . GLU D 1 124 ? -21.932 54.295 14.147 1.00 21.48 124 GLU D C 1
ATOM 4565 O O . GLU D 1 124 ? -22.044 55.502 13.933 1.00 22.55 124 GLU D O 1
ATOM 4571 N N . ILE D 1 125 ? -21.134 53.796 15.089 1.00 20.86 125 ILE D N 1
ATOM 4572 C CA . ILE D 1 125 ? -20.276 54.726 15.862 1.00 20.46 125 ILE D CA 1
ATOM 4573 C C . ILE D 1 125 ? -19.355 55.470 14.882 1.00 20.19 125 ILE D C 1
ATOM 4574 O O . ILE D 1 125 ? -19.170 56.668 15.023 1.00 21.18 125 ILE D O 1
ATOM 4579 N N . LEU D 1 126 ? -18.782 54.764 13.911 1.00 20.78 126 LEU D N 1
ATOM 4580 C CA . LEU D 1 126 ? -17.906 55.433 12.921 1.00 21.08 126 LEU D CA 1
ATOM 4581 C C . LEU D 1 126 ? -18.661 56.525 12.173 1.00 21.70 126 LEU D C 1
ATOM 4582 O O . LEU D 1 126 ? -18.151 57.631 11.950 1.00 21.68 126 LEU D O 1
ATOM 4590 N N . VAL D 1 127 ? -19.871 56.223 11.681 1.00 21.90 127 VAL D N 1
ATOM 4591 C CA . VAL D 1 127 ? -20.675 57.215 10.966 1.00 23.09 127 VAL D CA 1
ATOM 4592 C C . VAL D 1 127 ? -20.953 58.430 11.825 1.00 22.82 127 VAL D C 1
ATOM 4593 O O . VAL D 1 127 ? -20.869 59.594 11.390 1.00 22.95 127 VAL D O 1
ATOM 4597 N N . GLN D 1 128 ? -21.246 58.205 13.113 1.00 22.60 128 GLN D N 1
ATOM 4598 C CA . GLN D 1 128 ? -21.507 59.332 14.012 1.00 22.69 128 GLN D CA 1
ATOM 4599 C C . GLN D 1 128 ? -20.250 60.196 14.155 1.00 22.56 128 GLN D C 1
ATOM 4600 O O . GLN D 1 128 ? -20.345 61.430 14.137 1.00 23.17 128 GLN D O 1
ATOM 4606 N N . PHE D 1 129 ? -19.080 59.571 14.291 1.00 22.37 129 PHE D N 1
ATOM 4607 C CA . PHE D 1 129 ? -17.839 60.360 14.401 1.00 21.86 129 PHE D CA 1
ATOM 4608 C C . PHE D 1 129 ? -17.611 61.111 13.081 1.00 22.42 129 PHE D C 1
ATOM 4609 O O . PHE D 1 129 ? -17.176 62.265 13.072 1.00 23.58 129 PHE D O 1
ATOM 4617 N N . ALA D 1 130 ? -17.859 60.434 11.961 1.00 22.09 130 ALA D N 1
ATOM 4618 C CA . ALA D 1 130 ? -17.703 61.113 10.666 1.00 23.36 130 ALA D CA 1
ATOM 4619 C C . ALA D 1 130 ? -18.565 62.368 10.619 1.00 24.68 130 ALA D C 1
ATOM 4620 O O . ALA D 1 130 ? -18.088 63.420 10.188 1.00 25.28 130 ALA D O 1
ATOM 4622 N N . HIS D 1 131 ? -19.850 62.273 10.986 1.00 25.60 131 HIS D N 1
ATOM 4623 C CA . HIS D 1 131 ? -20.703 63.446 11.025 1.00 27.95 131 HIS D CA 1
ATOM 4624 C C . HIS D 1 131 ? -20.143 64.505 11.965 1.00 28.15 131 HIS D C 1
ATOM 4625 O O . HIS D 1 131 ? -20.084 65.680 11.586 1.00 29.68 131 HIS D O 1
ATOM 4632 N N . GLU D 1 132 ? -19.703 64.140 13.152 1.00 28.49 132 GLU D N 1
ATOM 4633 C CA . GLU D 1 132 ? -19.180 65.085 14.146 1.00 30.12 132 GLU D CA 1
ATOM 4634 C C . GLU D 1 132 ? -17.969 65.838 13.587 1.00 31.02 132 GLU D C 1
ATOM 4635 O O . GLU D 1 132 ? -17.813 67.046 13.817 1.00 32.20 132 GLU D O 1
ATOM 4641 N N . LYS D 1 133 ? -17.084 65.154 12.842 1.00 31.05 133 LYS D N 1
ATOM 4642 C CA . LYS D 1 133 ? -15.823 65.760 12.390 1.00 30.91 133 LYS D CA 1
ATOM 4643 C C . LYS D 1 133 ? -15.981 66.305 10.966 1.00 31.38 133 LYS D C 1
ATOM 4644 O O . LYS D 1 133 ? -15.011 66.774 10.348 1.00 32.39 133 LYS D O 1
ATOM 4650 N N . LYS D 1 134 ? -17.175 66.197 10.432 1.00 30.44 134 LYS D N 1
ATOM 4651 C CA . LYS D 1 134 ? -17.508 66.844 9.178 1.00 30.89 134 LYS D CA 1
ATOM 4652 C C . LYS D 1 134 ? -16.744 66.157 8.023 1.00 30.22 134 LYS D C 1
ATOM 4653 O O . LYS D 1 134 ? -16.281 66.800 7.068 1.00 31.65 134 LYS D O 1
ATOM 4659 N N . ILE D 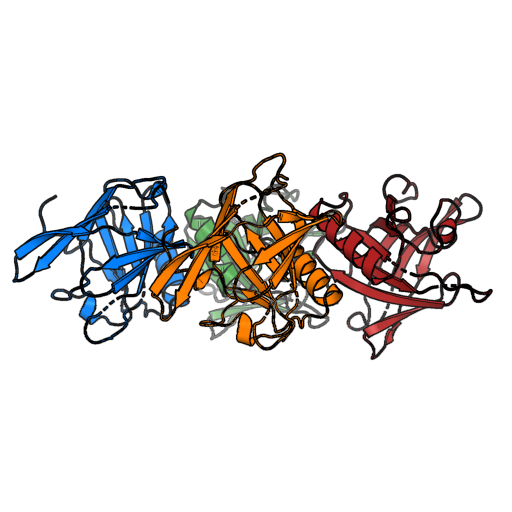1 135 ? -16.743 64.823 8.040 1.00 28.15 135 ILE D N 1
ATOM 4660 C CA . ILE D 1 135 ? -16.134 63.967 7.050 1.00 26.83 135 ILE D CA 1
ATOM 4661 C C . ILE D 1 135 ? -17.243 63.225 6.313 1.00 27.97 135 ILE D C 1
ATOM 4662 O O . ILE D 1 135 ? -18.038 62.495 6.914 1.00 26.79 135 ILE D O 1
ATOM 4667 N N . PRO D 1 136 ? -17.359 63.461 5.015 1.00 28.96 136 PRO D N 1
ATOM 4668 C CA . PRO D 1 136 ? -18.356 62.770 4.227 1.00 29.69 136 PRO D CA 1
ATOM 4669 C C . PRO D 1 136 ? -18.346 61.269 4.416 1.00 29.75 136 PRO D C 1
ATOM 4670 O O . PRO D 1 136 ? -17.306 60.594 4.337 1.00 28.68 136 PRO D O 1
ATOM 4674 N N . VAL D 1 137 ? -19.513 60.645 4.588 1.00 30.86 137 VAL D N 1
ATOM 4675 C CA . VAL D 1 137 ? -19.616 59.195 4.718 1.00 31.24 137 VAL D CA 1
ATOM 4676 C C . VAL D 1 137 ? -19.047 58.460 3.524 1.00 30.06 137 VAL D C 1
ATOM 4677 O O . VAL D 1 137 ? -18.542 57.329 3.645 1.00 28.55 137 VAL D O 1
ATOM 4681 N N . GLU D 1 138 ? -19.054 59.063 2.318 1.00 30.09 138 GLU D N 1
ATOM 4682 C CA . GLU D 1 138 ? -18.537 58.412 1.104 1.00 29.96 138 GLU D CA 1
ATOM 4683 C C . GLU D 1 138 ? -17.001 58.435 1.117 1.00 28.11 138 GLU D C 1
ATOM 4684 O O . GLU D 1 138 ? -16.341 57.766 0.305 1.00 27.85 138 GLU D O 1
ATOM 4690 N N . ASN D 1 139 ? -16.390 59.068 2.109 1.00 26.41 139 ASN D N 1
ATOM 4691 C CA . ASN D 1 139 ? -14.942 59.140 2.291 1.00 24.23 139 ASN D CA 1
ATOM 4692 C C . ASN D 1 139 ? -14.460 58.120 3.330 1.00 23.98 139 ASN D C 1
ATOM 4693 O O . ASN D 1 139 ? -13.295 58.174 3.788 1.00 24.10 139 ASN D O 1
ATOM 4698 N N . ILE D 1 140 ? -15.306 57.184 3.712 1.00 23.19 140 ILE D N 1
ATOM 4699 C CA . ILE D 1 140 ? -14.932 56.097 4.621 1.00 23.45 140 ILE D CA 1
ATOM 4700 C C . ILE D 1 140 ? -14.388 54.939 3.791 1.00 23.91 140 ILE D C 1
ATOM 4701 O O . ILE D 1 140 ? -15.143 54.321 3.011 1.00 24.72 140 ILE D O 1
ATOM 4706 N N . LEU D 1 141 ? -13.105 54.614 3.966 1.00 22.29 141 LEU D N 1
ATOM 4707 C CA . LEU D 1 141 ? -12.461 53.569 3.205 1.00 22.97 141 LEU D CA 1
ATOM 4708 C C . LEU D 1 141 ? -12.112 52.323 4.008 1.00 24.40 141 LEU D C 1
ATOM 4709 O O . LEU D 1 141 ? -11.615 52.363 5.132 1.00 22.71 141 LEU D O 1
ATOM 4714 N N . ASN D 1 142 ? -12.401 51.176 3.391 1.00 26.65 142 ASN D N 1
ATOM 4715 C CA . ASN D 1 142 ? -12.034 49.882 3.996 1.00 29.79 142 ASN D CA 1
ATOM 4716 C C . ASN D 1 142 ? -10.580 49.631 3.632 1.00 29.68 142 ASN D C 1
ATOM 4717 O O . ASN D 1 142 ? -10.155 49.511 2.470 1.00 30.35 142 ASN D O 1
ATOM 4725 N N . ILE D 1 143 ? -9.713 49.640 4.639 1.00 29.13 143 ILE D N 1
ATOM 4726 C CA . ILE D 1 143 ? -8.264 49.508 4.466 1.00 29.36 143 ILE D CA 1
ATOM 4727 C C . ILE D 1 143 ? -7.793 48.074 4.601 1.00 29.75 143 ILE D C 1
ATOM 4728 O O . ILE D 1 143 ? -6.850 47.615 3.953 1.00 28.19 143 ILE D O 1
ATOM 4733 N N . LEU D 1 144 ? -8.450 47.306 5.468 1.00 31.47 144 LEU D N 1
ATOM 4734 C CA . LEU D 1 144 ? -8.035 45.935 5.714 1.00 33.02 144 LEU D CA 1
ATOM 4735 C C . LEU D 1 144 ? -7.906 45.093 4.462 1.00 33.34 144 LEU D C 1
ATOM 4736 O O . LEU D 1 144 ? -6.938 44.330 4.335 1.00 32.01 144 LEU D O 1
ATOM 4741 N N . ALA D 1 145 ? -8.770 45.275 3.481 1.00 35.30 145 ALA D N 1
ATOM 4742 C CA . ALA D 1 145 ? -8.768 44.526 2.235 1.00 35.94 145 ALA D CA 1
ATOM 4743 C C . ALA D 1 145 ? -7.523 44.717 1.391 1.00 35.10 145 ALA D C 1
ATOM 4744 O O . ALA D 1 145 ? -7.175 43.891 0.525 1.00 37.07 145 ALA D O 1
ATOM 4746 N N . THR D 1 146 ? -6.790 45.802 1.601 1.00 32.51 146 THR D N 1
ATOM 4747 C CA . THR D 1 146 ? -5.588 46.099 0.831 1.00 29.21 146 THR D CA 1
ATOM 4748 C C . THR D 1 146 ? -4.353 46.085 1.709 1.00 26.54 146 THR D C 1
ATOM 4749 O O . THR D 1 146 ? -3.306 46.614 1.337 1.00 25.47 146 THR D O 1
ATOM 4753 N N . ASP D 1 147 ? -4.453 45.496 2.908 1.00 25.79 147 ASP D N 1
ATOM 4754 C CA . ASP D 1 147 ? -3.248 45.461 3.766 1.00 25.58 147 ASP D CA 1
ATOM 4755 C C . ASP D 1 147 ? -2.390 44.285 3.341 1.00 26.17 147 ASP D C 1
ATOM 4756 O O . ASP D 1 147 ? -2.576 43.156 3.801 1.00 27.48 147 ASP D O 1
ATOM 4761 N N . THR D 1 148 ? -1.434 44.540 2.433 1.00 25.89 148 THR D N 1
ATOM 4762 C CA . THR D 1 148 ? -0.590 43.493 1.883 1.00 25.13 148 THR D CA 1
ATOM 4763 C C . THR D 1 148 ? 0.847 43.493 2.332 1.00 24.84 148 THR D C 1
ATOM 4764 O O . THR D 1 148 ? 1.670 42.753 1.776 1.00 24.94 148 THR D O 1
ATOM 4768 N N . CYS D 1 149 ? 1.218 44.325 3.318 1.00 24.72 149 CYS D N 1
ATOM 4769 C CA . CYS D 1 149 ? 2.604 44.344 3.776 1.00 24.76 149 CYS D CA 1
ATOM 4770 C C . CYS D 1 149 ? 2.872 43.234 4.780 1.00 25.21 149 CYS D C 1
ATOM 4771 O O . CYS D 1 149 ? 1.936 42.614 5.289 1.00 24.75 149 CYS D O 1
ATOM 4774 N N . PRO D 1 150 ? 4.138 42.989 5.082 1.00 26.33 150 PRO D N 1
ATOM 4775 C CA . PRO D 1 150 ? 4.497 41.907 5.994 1.00 28.16 150 PRO D CA 1
ATOM 4776 C C . PRO D 1 150 ? 3.854 42.124 7.352 1.00 30.19 150 PRO D C 1
ATOM 4777 O O . PRO D 1 150 ? 3.637 43.256 7.755 1.00 28.67 150 PRO D O 1
ATOM 4781 N N . GLU D 1 151 ? 3.539 41.003 8.005 1.00 33.80 151 GLU D N 1
ATOM 4782 C CA . GLU D 1 151 ? 2.971 41.065 9.352 1.00 36.94 151 GLU D CA 1
ATOM 4783 C C . GLU D 1 151 ? 4.000 41.725 10.262 1.00 39.37 151 GLU D C 1
ATOM 4784 O O . GLU D 1 151 ? 3.598 42.530 11.118 1.00 41.31 151 GLU D O 1
#

Organism: Cricetus cricetus (NCBI:txid10034)